Protein AF-A0A836LE01-F1 (afdb_monomer_lite)

Radius of gyration: 30.13 Å; chains: 1; bounding box: 100×54×105 Å

Foldseek 3Di:
DDDDDDDDDDDDDDDDDDPPDDDPVVVVVVVVVVVVVVVVVVVVVVVVVPPPPPPPPPPDDPLAQKDFCVRDVVVLCVVCVVPAALAWDQDPVPQWIWFHHNVRGMIGTAHLDAPAQDPVPPPDLPPQPQDFFPDALQDADDDDPPQDPRSVNCLRHFAEEEAEEEQLDLLLLVVLQQCQVQASFLLRAAYEYEYAHDPPRDDSVNNLCQVCVLVCSVVCRNGNVPRDNRWDKDKDKDAPCQLFPPFDEDAPVVLQVDQQDPDLEDSGDYDHPCSVVKIKMFTFTSRQLNVLVVQVVVQVVCCVPPVDGSADAASDYQLGDGGNVLRRGRYMYIYDHLLPAQDDLLSSLVRSSSDSRGFKYKYAYSFKHFGHNRSSLLSVQQSQDSFAAKAAFQAAADDVPGVVVQSRAQKGWAFQKWFQDPLRFTDTDTDIDGAFSHWFFHLWHDNRIIMGGCNLCNNAPRDNLQGPADRLPGVQSSQQSVLSGHTYTHSRGHRMYGHPDPPPRDDSVVSDDPVSVVSNVLSVLLSLVLLQRFDAQLVVCCVVVQAPLFSPGGPHPDDPDDDRLVGRSRHPVNCSVRVSSSRSCSHNGHHNNDDSVVSCVVSQVHNVAQRGADPVRTTMGRVVSVVVRNVVRD

Secondary structure (DSSP, 8-state):
-----------------------HHHHHHHHHHHHHHHHHHHHHHHHHHTS--------S--SSSEEETTT-HHHHHHHHTTPPSSEEEEETTTTEEEEE-TTSSEEEEEES--------SSSS------------TTSPP---TT--HHHHHHHHH--EEEEEEEES-TTHHHHHHHHHHT-S-GGGEEEEEEEE--TTSPPTTGGGTGGGGGGSHHHHHHH-TT--TT--EEEEEE-HHHHHTTSPEEETTTGGGS-----SS-SSEEE-GGGGG-EEEEEEEHHHHHHHHHHHHHHHHHHHHHS--SSPPSS-SGGGS--GGGTTEEEEEEEE-GGG---HHHHHHHHHTT--S-SEEEEEESSEEE-TTHHHHHHHHHHT-SSSEEEE--PEE--TT-GGGGTT-SEEEEEEEEEE-TTSPEEEEEEEEE--SS-EEES--BTTEEEEETHHHHHS---TT-TT--TTHHHHHHHHHHHTT-EEEE-SS--EEE----TTS--GGGG--HHHHHHHHHHHHHHHHHTT-B--HHHHHHHTTSB-TTS-SB-SPPPPPPPGGGGBSS-HHHHHHSHHHHTTHHHHS--SSS-HHHHHHHTT-STTT--EE-TTS-EEE-HHHHHHHHHTT-

pLDDT: mean 85.3, std 16.39, range [30.44, 98.81]

Sequence (634 aa):
MRDHGQIPSLLKRPLRMPRRRLSARRRQAILAAMAIVSLTVLSFTYLLALSPNASVALGDPPATPWITADGNMTRFSGVIQGRTPGSAWRDASSSMIVSLSKAGDVVYMTPTKYIRHQRATDGGPGTFRKWESIYQPEDRYRIPGWATPSDRDTLQHASIFTSIAAYRDHECALTVRNLFDMAVAPHRLYVGVSEERSASDASCLSSIGIDNLASGETRRVLYGAGAPAALAVEVRTLTWDAVLSPRPLLDVDAATNMSAESAAEPGGVFLHPAHASERLFCVAGEVETLRDTLLLAEDDMKRTSSGGSVFRRGRGGAQHQPSRALAGCRVTTRVTEPLLARGPTFGRYITSLFFFNQDYFMVVDSHTRLSLDWDAKLITRVFQLPTRGVLSNYPNGYREGHEREEFGKVDFMLMCTAQVLSNGMPKLGARWMPFTRHPVLQGFAAAGFMFGDAQFMLDTPLDPFLPYLFDGEEALYSARMWTAGWDLYGPGQADVFHHYGRLNTPKFFAILTEQKSARRVLSERRALYLMRRAQPWIEELVRRGYVSAEGQSTLRPLPPIEAPETRLIVTDEVAAATPEIGMWAKYYGMGAERSVSAYWQHTELADEFVKEQDKEHRWAGGDGLCKRAAIATE

Structure (mmCIF, N/CA/C/O backbone):
data_AF-A0A836LE01-F1
#
_entry.id   AF-A0A836LE01-F1
#
loop_
_atom_site.group_PDB
_atom_site.id
_atom_site.type_symbol
_atom_site.label_atom_id
_atom_site.label_alt_id
_atom_site.label_comp_id
_atom_site.label_asym_id
_atom_site.label_entity_id
_atom_site.label_seq_id
_atom_site.pdbx_PDB_ins_code
_atom_site.Cartn_x
_atom_site.Cartn_y
_atom_site.Cartn_z
_atom_site.occupancy
_atom_site.B_iso_or_equiv
_atom_site.auth_seq_id
_atom_site.auth_comp_id
_atom_site.auth_asym_id
_atom_site.auth_atom_id
_atom_site.pdbx_PDB_model_num
ATOM 1 N N . MET A 1 1 ? -70.266 -21.475 2.834 1.00 32.94 1 MET A N 1
ATOM 2 C CA . MET A 1 1 ? -71.549 -22.018 2.334 1.00 32.94 1 MET A CA 1
ATOM 3 C C . MET A 1 1 ? -72.047 -21.110 1.222 1.00 32.94 1 MET A C 1
ATOM 5 O O . MET A 1 1 ? -72.215 -19.935 1.510 1.00 32.94 1 MET A O 1
ATOM 9 N N . ARG A 1 2 ? -72.301 -21.694 0.035 1.00 34.94 2 ARG A N 1
ATOM 10 C CA . ARG A 1 2 ? -72.937 -21.130 -1.182 1.00 34.94 2 ARG A CA 1
ATOM 11 C C . ARG A 1 2 ? -72.161 -20.024 -1.930 1.00 34.94 2 ARG A C 1
ATOM 13 O O . ARG A 1 2 ? -71.667 -19.110 -1.296 1.00 34.94 2 ARG A O 1
ATOM 20 N N . ASP A 1 3 ? -72.086 -19.977 -3.257 1.00 35.53 3 ASP A N 1
ATOM 21 C CA . ASP A 1 3 ? -72.246 -20.979 -4.317 1.00 35.53 3 ASP A CA 1
ATOM 22 C C . ASP A 1 3 ? -71.744 -20.382 -5.659 1.00 35.53 3 ASP A C 1
ATOM 24 O O . ASP A 1 3 ? -71.671 -19.164 -5.796 1.00 35.53 3 ASP A O 1
ATOM 28 N N . HIS A 1 4 ? -71.414 -21.274 -6.597 1.00 36.53 4 HIS A N 1
ATOM 29 C CA . HIS A 1 4 ? -71.116 -21.203 -8.048 1.00 36.53 4 HIS A CA 1
ATOM 30 C C . HIS A 1 4 ? -71.270 -19.896 -8.869 1.00 36.53 4 HIS A C 1
ATOM 32 O O . HIS A 1 4 ? -72.271 -19.198 -8.788 1.00 36.53 4 HIS A O 1
ATOM 38 N N . GLY A 1 5 ? -70.321 -19.585 -9.770 1.00 33.97 5 GLY A N 1
ATOM 39 C CA . GLY A 1 5 ? -70.371 -19.911 -11.222 1.00 33.97 5 GLY A CA 1
ATOM 40 C C . GLY A 1 5 ? -70.239 -18.597 -12.033 1.00 33.97 5 GLY A C 1
ATOM 41 O O . GLY A 1 5 ? -70.554 -17.551 -11.493 1.00 33.97 5 GLY A O 1
ATOM 42 N N . GLN A 1 6 ? -69.760 -18.461 -13.273 1.00 36.59 6 GLN A N 1
ATOM 43 C CA . GLN A 1 6 ? -69.550 -19.337 -14.421 1.00 36.59 6 GLN A CA 1
ATOM 44 C C . GLN A 1 6 ? -68.550 -18.670 -15.394 1.00 36.59 6 GLN A C 1
ATOM 46 O O . GLN A 1 6 ? -68.478 -17.448 -15.506 1.00 36.59 6 GLN A O 1
ATOM 51 N N . ILE A 1 7 ? -67.852 -19.501 -16.167 1.00 41.38 7 ILE A N 1
ATOM 52 C CA . ILE A 1 7 ? -67.194 -19.157 -17.436 1.00 41.38 7 ILE A CA 1
ATOM 53 C C . ILE A 1 7 ? -68.259 -19.103 -18.546 1.00 41.38 7 ILE A C 1
ATOM 55 O O . ILE A 1 7 ? -69.109 -19.995 -18.577 1.00 41.38 7 ILE A O 1
ATOM 59 N N . PRO A 1 8 ? -68.149 -18.200 -19.539 1.00 41.38 8 PRO A N 1
ATOM 60 C CA . PRO A 1 8 ? -68.700 -18.458 -20.865 1.00 41.38 8 PRO A CA 1
ATOM 61 C C . PRO A 1 8 ? -67.594 -18.709 -21.896 1.00 41.38 8 PRO A C 1
ATOM 63 O O . PRO A 1 8 ? -66.782 -17.843 -22.218 1.00 41.38 8 PRO A O 1
ATOM 66 N N . SER A 1 9 ? -67.622 -19.911 -22.467 1.00 41.41 9 SER A N 1
ATOM 67 C CA . SER A 1 9 ? -66.979 -20.251 -23.730 1.00 41.41 9 SER A CA 1
ATOM 68 C C . SER A 1 9 ? -67.769 -19.655 -24.900 1.00 41.41 9 SER A C 1
ATOM 70 O O . SER A 1 9 ? -68.956 -19.951 -25.039 1.00 41.41 9 SER A O 1
ATOM 72 N N . LEU A 1 10 ? -67.111 -18.928 -25.806 1.00 37.53 10 LEU A N 1
ATOM 73 C CA . LEU A 1 10 ? -67.614 -18.724 -27.166 1.00 37.53 10 LEU A CA 1
ATOM 74 C C . LEU A 1 10 ? -66.622 -19.300 -28.178 1.00 37.53 10 LEU A C 1
ATOM 76 O O . LEU A 1 10 ? -65.523 -18.803 -28.408 1.00 37.53 10 LEU A O 1
ATOM 80 N N . LEU A 1 11 ? -67.063 -20.417 -28.743 1.00 38.06 11 LEU A N 1
ATOM 81 C CA . LEU A 1 11 ? -66.461 -21.195 -29.809 1.00 38.06 11 LEU A CA 1
ATOM 82 C C . LEU A 1 11 ? -66.633 -20.521 -31.184 1.00 38.06 11 LEU A C 1
ATOM 84 O O . LEU A 1 11 ? -67.698 -20.011 -31.512 1.00 38.06 11 LEU A O 1
ATOM 88 N N . LYS A 1 12 ? -65.613 -20.732 -32.028 1.00 36.62 12 LYS A N 1
ATOM 89 C CA . LYS A 1 12 ? -65.689 -21.050 -33.471 1.00 36.62 12 LYS A CA 1
ATOM 90 C C . LYS A 1 12 ? -66.211 -19.976 -34.446 1.00 36.62 12 LYS A C 1
ATOM 92 O O . LYS A 1 12 ? -67.390 -19.931 -34.781 1.00 36.62 12 LYS A O 1
ATOM 97 N N . ARG A 1 13 ? -65.264 -19.334 -35.145 1.00 34.06 13 ARG A N 1
ATOM 98 C CA . ARG A 1 13 ? -65.332 -19.132 -36.609 1.00 34.06 13 ARG A CA 1
ATOM 99 C C . ARG A 1 13 ? -63.952 -19.378 -37.244 1.00 34.06 13 ARG A C 1
ATOM 101 O O . ARG A 1 13 ? -62.971 -18.835 -36.745 1.00 34.06 13 ARG A O 1
ATOM 108 N N . PRO A 1 14 ? -63.838 -20.164 -38.331 1.00 40.00 14 PRO A N 1
ATOM 109 C CA . PRO A 1 14 ? -62.579 -20.326 -39.049 1.00 40.00 14 PRO A CA 1
ATOM 110 C C . PRO A 1 14 ? -62.335 -19.115 -39.963 1.00 40.00 14 PRO A C 1
ATOM 112 O O . PRO A 1 14 ? -63.139 -18.820 -40.849 1.00 40.00 14 PRO A O 1
ATOM 115 N N . LEU A 1 15 ? -61.210 -18.423 -39.778 1.00 38.25 15 LEU A N 1
ATOM 116 C CA . LEU A 1 15 ? -60.738 -17.395 -40.709 1.00 38.25 15 LEU A CA 1
ATOM 117 C C . LEU A 1 15 ? -60.205 -18.070 -41.983 1.00 38.25 15 LEU A C 1
ATOM 119 O O . LEU A 1 15 ? -59.088 -18.582 -42.022 1.00 38.25 15 LEU A O 1
ATOM 123 N N . ARG A 1 16 ? -61.007 -18.060 -43.055 1.00 44.22 16 ARG A N 1
ATOM 124 C CA . ARG A 1 16 ? -60.519 -18.290 -44.423 1.00 44.22 16 ARG A CA 1
ATOM 125 C C . ARG A 1 16 ? -59.664 -17.091 -44.847 1.00 44.22 16 ARG A C 1
ATOM 127 O O . ARG A 1 16 ? -60.196 -16.071 -45.269 1.00 44.22 16 ARG A O 1
ATOM 134 N N . MET A 1 17 ? -58.343 -17.228 -44.768 1.00 41.56 17 MET A N 1
ATOM 135 C CA . MET A 1 17 ? -57.396 -16.324 -45.433 1.00 41.56 17 MET A CA 1
ATOM 136 C C . MET A 1 17 ? -57.193 -16.762 -46.897 1.00 41.56 17 MET A C 1
ATOM 138 O O . MET A 1 17 ? -56.986 -17.952 -47.158 1.00 41.56 17 MET A O 1
ATOM 142 N N . PRO A 1 18 ? -57.225 -15.844 -47.879 1.00 40.62 18 PRO A N 1
ATOM 143 C CA . PRO A 1 18 ? -57.056 -16.195 -49.281 1.00 40.62 18 PRO A CA 1
ATOM 144 C C . PRO A 1 18 ? -55.581 -16.497 -49.582 1.00 40.62 18 PRO A C 1
ATOM 146 O O . PRO A 1 18 ? -54.713 -15.631 -49.474 1.00 40.62 18 PRO A O 1
ATOM 149 N N . ARG A 1 19 ? -55.280 -17.722 -50.033 1.00 44.94 19 ARG A N 1
ATOM 150 C CA . ARG A 1 19 ? -53.984 -18.048 -50.650 1.00 44.94 19 ARG A CA 1
ATOM 151 C C . ARG A 1 19 ? -53.853 -17.283 -51.971 1.00 44.94 19 ARG A C 1
ATOM 153 O O . ARG A 1 19 ? -54.258 -17.780 -53.021 1.00 44.94 19 ARG A O 1
ATOM 160 N N . ARG A 1 20 ? -53.252 -16.089 -51.951 1.00 53.81 20 ARG A N 1
ATOM 161 C CA . ARG A 1 20 ? -52.769 -15.437 -53.178 1.00 53.81 20 ARG A CA 1
ATOM 162 C C . ARG A 1 20 ? -51.616 -16.271 -53.743 1.00 53.81 20 ARG A C 1
ATOM 164 O O . ARG A 1 20 ? -50.495 -16.225 -53.242 1.00 53.81 20 ARG A O 1
ATOM 171 N N . ARG A 1 21 ? -51.893 -17.061 -54.785 1.00 55.53 21 ARG A N 1
ATOM 172 C CA . ARG A 1 21 ? -50.851 -17.716 -55.586 1.00 55.53 21 ARG A CA 1
ATOM 173 C C . ARG A 1 21 ? -50.014 -16.623 -56.259 1.00 55.53 21 ARG A C 1
ATOM 175 O O . ARG A 1 21 ? -50.511 -15.905 -57.119 1.00 55.53 21 ARG A O 1
ATOM 182 N N . LEU A 1 22 ? -48.750 -16.490 -55.852 1.00 56.81 22 LEU A N 1
ATOM 183 C CA . LEU A 1 22 ? -47.755 -15.690 -56.573 1.00 56.81 22 LEU A CA 1
ATOM 184 C C . LEU A 1 22 ? -47.681 -16.180 -58.026 1.00 56.81 22 LEU A C 1
ATOM 186 O O . LEU A 1 22 ? -47.502 -17.379 -58.253 1.00 56.81 22 LEU A O 1
ATOM 190 N N . SER A 1 23 ? -47.832 -15.269 -58.990 1.00 70.12 23 SER A N 1
ATOM 191 C CA . SER A 1 23 ? -47.733 -15.593 -60.415 1.00 70.12 23 SER A CA 1
ATOM 192 C C . SER A 1 23 ? -46.343 -16.148 -60.751 1.00 70.12 23 SER A C 1
ATOM 194 O O . SER A 1 23 ? -45.349 -15.784 -60.117 1.00 70.12 23 SER A O 1
ATOM 196 N N . ALA A 1 24 ? -46.263 -17.024 -61.757 1.00 65.25 24 ALA A N 1
ATOM 197 C CA . ALA A 1 24 ? -45.013 -17.676 -62.165 1.00 65.25 24 ALA A CA 1
ATOM 198 C C . ALA A 1 24 ? -43.876 -16.668 -62.435 1.00 65.25 24 ALA A C 1
ATOM 200 O O . ALA A 1 24 ? -42.743 -16.897 -62.019 1.00 65.25 24 ALA A O 1
ATOM 201 N N . ARG A 1 25 ? -44.203 -15.494 -63.001 1.00 66.44 25 ARG A N 1
ATOM 202 C CA . ARG A 1 25 ? -43.245 -14.397 -63.226 1.00 66.44 25 ARG A CA 1
ATOM 203 C C . ARG A 1 25 ? -42.655 -13.824 -61.931 1.00 66.44 25 ARG A C 1
ATOM 205 O O . ARG A 1 25 ? -41.465 -13.543 -61.888 1.00 66.44 25 ARG A O 1
ATOM 212 N N . ARG A 1 26 ? -43.442 -13.695 -60.852 1.00 63.81 26 ARG A N 1
ATOM 213 C CA . ARG A 1 26 ? -42.920 -13.231 -59.549 1.00 63.81 26 ARG A CA 1
ATOM 214 C C . ARG A 1 26 ? -42.042 -14.281 -58.870 1.00 63.81 26 ARG A C 1
ATOM 216 O O . ARG A 1 26 ? -41.077 -13.911 -58.218 1.00 63.81 26 ARG A O 1
ATOM 223 N N . ARG A 1 27 ? -42.328 -15.576 -59.052 1.00 68.12 27 ARG A N 1
ATOM 224 C CA . ARG A 1 27 ? -41.447 -16.651 -58.556 1.00 68.12 27 ARG A CA 1
ATOM 225 C C . ARG A 1 27 ? -40.111 -16.674 -59.294 1.00 68.12 27 ARG A C 1
ATOM 227 O O . ARG A 1 27 ? -39.084 -16.795 -58.643 1.00 68.12 27 ARG A O 1
ATOM 234 N N . GLN A 1 28 ? -40.117 -16.491 -60.615 1.00 72.94 28 GLN A N 1
ATOM 235 C CA . GLN A 1 28 ? -38.883 -16.381 -61.398 1.00 72.94 28 GLN A CA 1
ATOM 236 C C . GLN A 1 28 ? -38.070 -15.135 -61.030 1.00 72.94 28 GLN A C 1
ATOM 238 O O . GLN A 1 28 ? -36.859 -15.241 -60.893 1.00 72.94 28 GLN A O 1
ATOM 243 N N . ALA A 1 29 ? -38.716 -13.991 -60.781 1.00 72.81 29 ALA A N 1
ATOM 244 C CA . ALA A 1 29 ? -38.022 -12.786 -60.322 1.00 72.81 29 ALA A CA 1
ATOM 245 C C . ALA A 1 29 ? -37.378 -12.967 -58.934 1.00 72.81 29 ALA A C 1
ATOM 247 O O . ALA A 1 29 ? -36.246 -12.544 -58.726 1.00 72.81 29 ALA A O 1
ATOM 248 N N . ILE A 1 30 ? -38.062 -13.641 -58.001 1.00 73.06 30 ILE A N 1
ATOM 249 C CA . ILE A 1 30 ? -37.509 -13.946 -56.670 1.00 73.06 30 ILE A CA 1
ATOM 250 C C . ILE A 1 30 ? -36.349 -14.945 -56.775 1.00 73.06 30 ILE A C 1
ATOM 252 O O . ILE A 1 30 ? -35.332 -14.757 -56.119 1.00 73.06 30 ILE A O 1
ATOM 256 N N . LEU A 1 31 ? -36.464 -15.974 -57.621 1.00 75.31 31 LEU A N 1
ATOM 257 C CA . LEU A 1 31 ? -35.381 -16.937 -57.844 1.00 75.31 31 LEU A CA 1
ATOM 258 C C . LEU A 1 31 ? -34.169 -16.295 -58.531 1.00 75.31 31 LEU A C 1
ATOM 260 O O . LEU A 1 31 ? -33.043 -16.581 -58.143 1.00 75.31 31 LEU A O 1
ATOM 264 N N . ALA A 1 32 ? -34.385 -15.389 -59.488 1.00 75.69 32 ALA A N 1
ATOM 265 C CA . ALA A 1 32 ? -33.313 -14.623 -60.118 1.00 75.69 32 ALA A CA 1
ATOM 266 C C . ALA A 1 32 ? -32.633 -13.674 -59.119 1.00 75.69 32 ALA A C 1
ATOM 268 O O . ALA A 1 32 ? -31.410 -13.614 -59.075 1.00 75.69 32 ALA A O 1
ATOM 269 N N . ALA A 1 33 ? -33.403 -12.993 -58.264 1.00 73.19 33 ALA A N 1
ATOM 270 C CA . ALA A 1 33 ? -32.852 -12.153 -57.203 1.00 73.19 33 ALA A CA 1
ATOM 271 C C . ALA A 1 33 ? -32.043 -12.975 -56.186 1.00 73.19 33 ALA A C 1
ATOM 273 O O . ALA A 1 33 ? -30.945 -12.573 -55.816 1.00 73.19 33 ALA A O 1
ATOM 274 N N . MET A 1 34 ? -32.534 -14.154 -55.788 1.00 75.94 34 MET A N 1
ATOM 275 C CA . MET A 1 34 ? -31.792 -15.066 -54.911 1.00 75.94 34 MET A CA 1
ATOM 276 C C . MET A 1 34 ? -30.510 -15.573 -55.576 1.00 75.94 34 MET A C 1
ATOM 278 O O . MET A 1 34 ? -29.474 -15.592 -54.927 1.00 75.94 34 MET A O 1
ATOM 282 N N . ALA A 1 35 ? -30.544 -15.911 -56.868 1.00 77.94 35 ALA A N 1
ATOM 283 C CA . ALA A 1 35 ? -29.358 -16.338 -57.606 1.00 77.94 35 ALA A CA 1
ATOM 284 C C . ALA A 1 35 ? -28.312 -15.218 -57.724 1.00 77.94 35 ALA A C 1
ATOM 286 O O . ALA A 1 35 ? -27.128 -15.482 -57.545 1.00 77.94 35 ALA A O 1
ATOM 287 N N . ILE A 1 36 ? -28.738 -13.971 -57.957 1.00 79.38 36 ILE A N 1
ATOM 288 C CA . ILE A 1 36 ? -27.845 -12.803 -57.992 1.00 79.38 36 ILE A CA 1
ATOM 289 C C . ILE A 1 36 ? -27.226 -12.560 -56.613 1.00 79.38 36 ILE A C 1
ATOM 291 O O . ILE A 1 36 ? -26.025 -12.334 -56.535 1.00 79.38 36 ILE A O 1
ATOM 295 N N . VAL A 1 37 ? -28.008 -12.663 -55.533 1.00 77.50 37 VAL A N 1
ATOM 296 C CA . VAL A 1 37 ? -27.500 -12.540 -54.155 1.00 77.50 37 VAL A CA 1
ATOM 297 C C . VAL A 1 37 ? -26.533 -13.677 -53.815 1.00 77.50 37 VAL A C 1
ATOM 299 O O . VAL A 1 37 ? -25.491 -13.444 -53.212 1.00 77.50 37 VAL A O 1
ATOM 302 N N . SER A 1 38 ? -26.822 -14.910 -54.231 1.00 74.69 38 SER A N 1
ATOM 303 C CA . SER A 1 38 ? -25.903 -16.033 -54.037 1.00 74.69 38 SER A CA 1
ATOM 304 C C . SER A 1 38 ? -24.612 -15.853 -54.833 1.00 74.69 38 SER A C 1
ATOM 306 O O . SER A 1 38 ? -23.543 -16.114 -54.294 1.00 74.69 38 SER A O 1
ATOM 308 N N . LEU A 1 39 ? -24.686 -15.359 -56.072 1.00 75.75 39 LEU A N 1
ATOM 309 C CA . LEU A 1 39 ? -23.518 -15.060 -56.902 1.00 75.75 39 LEU A CA 1
ATOM 310 C C . LEU A 1 39 ? -22.688 -13.907 -56.335 1.00 75.75 39 LEU A C 1
ATOM 312 O O . LEU A 1 39 ? -21.470 -14.022 -56.314 1.00 75.75 39 LEU A O 1
ATOM 316 N N . THR A 1 40 ? -23.299 -12.842 -55.809 1.00 73.56 40 THR A N 1
ATOM 317 C CA . THR A 1 40 ? -22.546 -11.757 -55.160 1.00 73.56 40 THR A CA 1
ATOM 318 C C . THR A 1 40 ? -21.911 -12.203 -53.849 1.00 73.56 40 THR A C 1
ATOM 320 O O . THR A 1 40 ? -20.773 -11.828 -53.591 1.00 73.56 40 THR A O 1
ATOM 323 N N . VAL A 1 41 ? -22.569 -13.056 -53.057 1.00 73.44 41 VAL A N 1
ATOM 324 C CA . VAL A 1 41 ? -21.969 -13.662 -51.853 1.00 73.44 41 VAL A CA 1
ATOM 325 C C . VAL A 1 41 ? -20.820 -14.608 -52.221 1.00 73.44 41 VAL A C 1
ATOM 327 O O . VAL A 1 41 ? -19.773 -14.573 -51.576 1.00 73.44 41 VAL A O 1
ATOM 330 N N . LEU A 1 42 ? -20.957 -15.407 -53.284 1.00 72.62 42 LEU A N 1
ATOM 331 C CA . LEU A 1 42 ? -19.880 -16.261 -53.800 1.00 72.62 42 LEU A CA 1
ATOM 332 C C . LEU A 1 42 ? -18.710 -15.442 -54.359 1.00 72.62 42 LEU A C 1
ATOM 334 O O . LEU A 1 42 ? -17.560 -15.750 -54.072 1.00 72.62 42 LEU A O 1
ATOM 338 N N . SER A 1 43 ? -18.973 -14.356 -55.086 1.00 62.16 43 SER A N 1
ATOM 339 C CA . SER A 1 43 ? -17.924 -13.448 -55.559 1.00 62.16 43 SER A CA 1
ATOM 340 C C . SER A 1 43 ? -17.249 -12.696 -54.410 1.00 62.16 43 SER A C 1
ATOM 342 O O . SER A 1 43 ? -16.037 -12.523 -54.444 1.00 62.16 43 SER A O 1
ATOM 344 N N . PHE A 1 44 ? -17.989 -12.296 -53.370 1.00 61.84 44 PHE A N 1
ATOM 345 C CA . PHE A 1 44 ? -17.433 -11.624 -52.190 1.00 61.84 44 PHE A CA 1
ATOM 346 C C . PHE A 1 44 ? -16.594 -12.578 -51.328 1.00 61.84 44 PHE A C 1
ATOM 348 O O . PHE A 1 44 ? -15.523 -12.205 -50.861 1.00 61.84 44 PHE A O 1
ATOM 355 N N . THR A 1 45 ? -17.027 -13.832 -51.171 1.00 61.41 45 THR A N 1
ATOM 356 C CA . THR A 1 45 ? -16.243 -14.877 -50.486 1.00 61.41 45 THR A CA 1
ATOM 357 C C . THR A 1 45 ? -15.015 -15.299 -51.292 1.00 61.41 45 THR A C 1
ATOM 359 O O . THR A 1 45 ? -13.957 -15.507 -50.705 1.00 61.41 45 THR A O 1
ATOM 362 N N . TYR A 1 46 ? -15.101 -15.336 -52.625 1.00 61.09 46 TYR A N 1
ATOM 363 C CA . TYR A 1 46 ? -13.952 -15.595 -53.497 1.00 61.09 46 TYR A CA 1
ATOM 364 C C . TYR A 1 46 ? -12.945 -14.428 -53.509 1.00 61.09 46 TYR A C 1
ATOM 366 O O . TYR A 1 46 ? -11.741 -14.659 -53.466 1.00 61.09 46 TYR A O 1
ATOM 374 N N . LEU A 1 47 ? -13.416 -13.174 -53.471 1.00 49.94 47 LEU A N 1
ATOM 375 C CA . LEU A 1 47 ? -12.567 -11.981 -53.312 1.00 49.94 47 LEU A CA 1
ATOM 376 C C . LEU A 1 47 ? -11.913 -11.902 -51.921 1.00 49.94 47 LEU A C 1
ATOM 378 O O . LEU A 1 47 ? -10.762 -11.486 -51.820 1.00 49.94 47 LEU A O 1
ATOM 382 N N . LEU A 1 48 ? -12.597 -12.351 -50.861 1.00 48.62 48 LEU A N 1
ATOM 383 C CA . LEU A 1 48 ? -12.003 -12.522 -49.528 1.00 48.62 48 LEU A CA 1
ATOM 384 C C . LEU A 1 48 ? -10.955 -13.648 -49.500 1.00 48.62 48 LEU A C 1
ATOM 386 O O . LEU A 1 48 ? -9.950 -13.511 -48.810 1.00 48.62 48 LEU A O 1
ATOM 390 N N . ALA A 1 49 ? -11.156 -14.724 -50.268 1.00 45.09 49 ALA A N 1
ATOM 391 C CA . ALA A 1 49 ? -10.217 -15.845 -50.367 1.00 45.09 49 ALA A CA 1
ATOM 392 C C . ALA A 1 49 ? -8.973 -15.543 -51.229 1.00 45.09 49 ALA A C 1
ATOM 394 O O . ALA A 1 49 ? -7.953 -16.208 -51.071 1.00 45.09 49 ALA A O 1
ATOM 395 N N . LEU A 1 50 ? -9.042 -14.546 -52.121 1.00 41.97 50 LEU A N 1
ATOM 396 C CA . LEU A 1 50 ? -7.927 -14.086 -52.966 1.00 41.97 50 LEU A CA 1
ATOM 397 C C . LEU A 1 50 ? -7.194 -12.849 -52.414 1.00 41.97 50 LEU A C 1
ATOM 399 O O . LEU A 1 50 ? -6.263 -12.352 -53.047 1.00 41.97 50 LEU A O 1
ATOM 403 N N . SER A 1 51 ? -7.579 -12.358 -51.234 1.00 36.09 51 SER A N 1
ATOM 404 C CA . SER A 1 51 ? -6.804 -11.352 -50.508 1.00 36.09 51 SER A CA 1
ATOM 405 C C . SER A 1 51 ? -5.525 -11.994 -49.956 1.00 36.09 51 SER A C 1
ATOM 407 O O . SER A 1 51 ? -5.624 -12.936 -49.167 1.00 36.09 51 SER A O 1
ATOM 409 N N . PRO A 1 52 ? -4.318 -11.488 -50.271 1.00 34.91 52 PRO A N 1
ATOM 410 C CA . PRO A 1 52 ? -3.088 -11.915 -49.619 1.00 34.91 52 PRO A CA 1
ATOM 411 C C . PRO A 1 52 ? -2.973 -11.272 -48.227 1.00 34.91 52 PRO A C 1
ATOM 413 O O . PRO A 1 52 ? -1.913 -10.805 -47.836 1.00 34.91 52 PRO A O 1
ATOM 416 N N . ASN A 1 53 ? -4.060 -11.246 -47.457 1.00 33.66 53 ASN A N 1
ATOM 417 C CA . ASN A 1 53 ? -3.993 -11.077 -46.017 1.00 33.66 53 ASN A CA 1
ATOM 418 C C . ASN A 1 53 ? -4.105 -12.468 -45.418 1.00 33.66 53 ASN A C 1
ATOM 420 O O . ASN A 1 53 ? -5.153 -12.877 -44.920 1.00 33.66 53 ASN A O 1
ATOM 424 N N . ALA A 1 54 ? -2.990 -13.198 -45.475 1.00 31.64 54 ALA A N 1
ATOM 425 C CA . ALA A 1 54 ? -2.747 -14.244 -44.506 1.00 31.64 54 ALA A CA 1
ATOM 426 C C . ALA A 1 54 ? -2.845 -13.580 -43.128 1.00 31.64 54 ALA A C 1
ATOM 428 O O . ALA A 1 54 ? -1.909 -12.928 -42.666 1.00 31.64 54 ALA A O 1
ATOM 429 N N . SER A 1 55 ? -4.004 -13.703 -42.482 1.00 32.06 55 SER A N 1
ATOM 430 C CA . SER A 1 55 ? -4.089 -13.595 -41.039 1.00 32.06 55 SER A CA 1
ATOM 431 C C . SER A 1 55 ? -3.181 -14.697 -40.515 1.00 32.06 55 SER A C 1
ATOM 433 O O . SER A 1 55 ? -3.581 -15.860 -40.441 1.00 32.06 55 SER A O 1
ATOM 435 N N . VAL A 1 56 ? -1.920 -14.352 -40.255 1.00 32.50 56 VAL A N 1
ATOM 436 C CA . VAL A 1 56 ? -1.022 -15.190 -39.476 1.00 32.50 56 VAL A CA 1
ATOM 437 C C . VAL A 1 56 ? -1.782 -15.441 -38.188 1.00 32.50 56 VAL A C 1
ATOM 439 O O . VAL A 1 56 ? -2.006 -14.512 -37.413 1.00 32.50 56 VAL A O 1
ATOM 442 N N . ALA A 1 57 ? -2.268 -16.668 -38.012 1.00 30.44 57 ALA A N 1
ATOM 443 C CA . ALA A 1 57 ? -2.767 -17.113 -36.731 1.00 30.44 57 ALA A CA 1
ATOM 444 C C . ALA A 1 57 ? -1.608 -16.895 -35.758 1.00 30.44 57 ALA A C 1
ATOM 446 O O . ALA A 1 57 ? -0.601 -17.603 -35.809 1.00 30.44 57 ALA A O 1
ATOM 447 N N . LEU A 1 58 ? -1.699 -15.831 -34.960 1.00 37.50 58 LEU A N 1
ATOM 448 C CA . LEU A 1 58 ? -0.833 -15.632 -33.816 1.00 37.50 58 LEU A CA 1
ATOM 449 C C . LEU A 1 58 ? -1.043 -16.885 -32.971 1.00 37.50 58 LEU A C 1
ATOM 451 O O . LEU A 1 58 ? -2.122 -17.078 -32.414 1.00 37.50 58 LEU A O 1
ATOM 455 N N . GLY A 1 59 ? -0.049 -17.777 -32.973 1.00 35.09 59 GLY A N 1
ATOM 456 C CA . GLY A 1 59 ? 0.012 -18.885 -32.026 1.00 35.09 59 GLY A CA 1
ATOM 457 C C . GLY A 1 59 ? -0.074 -18.361 -30.593 1.00 35.09 59 GLY A C 1
ATOM 458 O O . GLY A 1 59 ? -0.123 -17.145 -30.379 1.00 35.09 59 GLY A O 1
ATOM 459 N N . ASP A 1 60 ? -0.088 -19.278 -29.625 1.00 39.19 60 ASP A N 1
ATOM 460 C CA . ASP A 1 60 ? -0.134 -18.937 -28.201 1.00 39.19 60 ASP A CA 1
ATOM 461 C C . ASP A 1 60 ? 0.724 -17.694 -27.889 1.00 39.19 60 ASP A C 1
ATOM 463 O O . ASP A 1 60 ? 1.843 -17.571 -28.416 1.00 39.19 60 ASP A O 1
ATOM 467 N N . PRO A 1 61 ? 0.203 -16.731 -27.099 1.00 42.38 61 PRO A N 1
ATOM 468 C CA . PRO A 1 61 ? 0.939 -15.519 -26.779 1.00 42.38 61 PRO A CA 1
ATOM 469 C C . PRO A 1 61 ? 2.338 -15.895 -26.269 1.00 42.38 61 PRO A C 1
ATOM 471 O O . PRO A 1 61 ? 2.477 -16.873 -25.526 1.00 42.38 61 PRO A O 1
ATOM 474 N N . PRO A 1 62 ? 3.389 -15.185 -26.721 1.00 49.22 62 PRO A N 1
ATOM 475 C CA . PRO A 1 62 ? 4.758 -15.534 -26.379 1.00 49.22 62 PRO A CA 1
ATOM 476 C C . PRO A 1 62 ? 4.903 -15.569 -24.857 1.00 49.22 62 PRO A C 1
ATOM 478 O O . PRO A 1 62 ? 4.332 -14.741 -24.156 1.00 49.22 62 PRO A O 1
ATOM 481 N N . ALA A 1 63 ? 5.688 -16.520 -24.345 1.00 61.34 63 ALA A N 1
ATOM 482 C CA . ALA A 1 63 ? 5.943 -16.662 -22.907 1.00 61.34 63 ALA A CA 1
ATOM 483 C C . ALA A 1 63 ? 6.582 -15.406 -22.274 1.00 61.34 63 ALA A C 1
ATOM 485 O O . ALA A 1 63 ? 6.632 -15.279 -21.053 1.00 61.34 63 ALA A O 1
ATOM 486 N N . THR A 1 64 ? 7.076 -14.489 -23.106 1.00 72.62 64 THR A N 1
ATOM 487 C CA . THR A 1 64 ? 7.670 -13.207 -22.738 1.00 72.62 64 THR A CA 1
ATOM 488 C C . THR A 1 64 ? 6.929 -12.061 -23.430 1.00 72.62 64 THR A C 1
ATOM 490 O O . THR A 1 64 ? 6.533 -12.209 -24.587 1.00 72.62 64 THR A O 1
ATOM 493 N N . PRO A 1 65 ? 6.821 -10.880 -22.800 1.00 81.50 65 PRO A N 1
ATOM 494 C CA . PRO A 1 65 ? 6.094 -9.725 -23.344 1.00 81.50 65 PRO A CA 1
ATOM 495 C C . PRO A 1 65 ? 6.852 -9.010 -24.477 1.00 81.50 65 PRO A C 1
ATOM 497 O O . PRO A 1 65 ? 6.434 -7.946 -24.931 1.00 81.50 65 PRO A O 1
ATOM 500 N N . TRP A 1 66 ? 7.991 -9.551 -24.920 1.00 86.75 66 TRP A N 1
ATOM 501 C CA . TRP A 1 66 ? 8.820 -8.971 -25.968 1.00 86.75 66 TRP A CA 1
ATOM 502 C C . TRP A 1 66 ? 9.044 -9.911 -27.152 1.00 86.75 66 TRP A C 1
ATOM 504 O O . TRP A 1 66 ? 9.020 -11.137 -27.027 1.00 86.75 66 TRP A O 1
ATOM 514 N N . ILE A 1 67 ? 9.315 -9.301 -28.304 1.00 88.31 67 ILE A N 1
ATOM 515 C CA . ILE A 1 67 ? 9.718 -9.935 -29.558 1.00 88.31 67 ILE A CA 1
ATOM 516 C C . ILE A 1 67 ? 11.044 -9.299 -29.973 1.00 88.31 67 ILE A C 1
ATOM 518 O O . ILE A 1 67 ? 11.162 -8.075 -29.987 1.00 88.31 67 ILE A O 1
ATOM 522 N N . THR A 1 68 ? 12.031 -10.119 -30.324 1.00 88.94 68 THR A N 1
ATOM 523 C CA . THR A 1 68 ? 13.330 -9.653 -30.822 1.00 88.94 68 THR A CA 1
ATOM 524 C C . THR A 1 68 ? 13.467 -9.918 -32.317 1.00 88.94 68 THR A C 1
ATOM 526 O O . THR A 1 68 ? 12.886 -10.879 -32.840 1.00 88.94 68 THR A O 1
ATOM 529 N N . ALA A 1 69 ? 14.260 -9.086 -32.995 1.00 81.69 69 ALA A N 1
ATOM 530 C CA . ALA A 1 69 ? 14.593 -9.265 -34.409 1.00 81.69 69 ALA A CA 1
ATOM 531 C C . ALA A 1 69 ? 15.199 -10.657 -34.682 1.00 81.69 69 ALA A C 1
ATOM 533 O O . ALA A 1 69 ? 14.757 -11.361 -35.592 1.00 81.69 69 ALA A O 1
ATOM 534 N N . ASP A 1 70 ? 16.129 -11.087 -33.826 1.00 81.00 70 ASP A N 1
ATOM 535 C CA . ASP A 1 70 ? 16.846 -12.363 -33.956 1.00 81.00 70 ASP A CA 1
ATOM 536 C C . ASP A 1 70 ? 15.978 -13.594 -33.651 1.00 81.00 70 ASP A C 1
ATOM 538 O O . ASP A 1 70 ? 16.287 -14.700 -34.087 1.00 81.00 70 ASP A O 1
ATOM 542 N N . GLY A 1 71 ? 14.889 -13.425 -32.893 1.00 81.69 71 GLY A N 1
ATOM 543 C CA . GLY A 1 71 ? 14.022 -14.533 -32.490 1.00 81.69 71 GLY A CA 1
ATOM 544 C C . GLY A 1 71 ? 13.002 -14.920 -33.560 1.00 81.69 71 GLY A C 1
ATOM 545 O O . GLY A 1 71 ? 12.807 -16.099 -33.848 1.00 81.69 71 GLY A O 1
ATOM 546 N N . ASN A 1 72 ? 12.317 -13.933 -34.144 1.00 81.19 72 ASN A N 1
ATOM 547 C CA . ASN A 1 72 ? 11.321 -14.161 -35.193 1.00 81.19 72 ASN A CA 1
ATOM 548 C C . ASN A 1 72 ? 11.188 -12.923 -36.089 1.00 81.19 72 ASN A C 1
ATOM 550 O O . ASN A 1 72 ? 10.271 -12.116 -35.924 1.00 81.19 72 ASN A O 1
ATOM 554 N N . MET A 1 73 ? 12.100 -12.794 -37.055 1.00 84.62 73 MET A N 1
ATOM 555 C CA . MET A 1 73 ? 12.198 -11.632 -37.943 1.00 84.62 73 MET A CA 1
ATOM 556 C C . MET A 1 73 ? 10.895 -11.319 -38.694 1.00 84.62 73 MET A C 1
ATOM 558 O O . MET A 1 73 ? 10.532 -10.152 -38.842 1.00 84.62 73 MET A O 1
ATOM 562 N N . THR A 1 74 ? 10.159 -12.340 -39.146 1.00 85.56 74 THR A N 1
ATOM 563 C CA . THR A 1 74 ? 8.884 -12.152 -39.857 1.00 85.56 74 THR A CA 1
ATOM 564 C C . THR A 1 74 ? 7.830 -11.535 -38.945 1.00 85.56 74 THR A C 1
ATOM 566 O O . THR A 1 74 ? 7.197 -10.546 -39.315 1.00 85.56 74 THR A O 1
ATOM 569 N N . ARG A 1 75 ? 7.668 -12.075 -37.729 1.00 84.50 75 ARG A N 1
ATOM 570 C CA . ARG A 1 75 ? 6.741 -11.523 -36.734 1.00 84.50 75 ARG A CA 1
ATOM 571 C C . ARG A 1 75 ? 7.177 -10.126 -36.293 1.00 84.50 75 ARG A C 1
ATOM 573 O O . ARG A 1 75 ? 6.345 -9.232 -36.221 1.00 84.50 75 ARG A O 1
ATOM 580 N N . PHE A 1 76 ? 8.467 -9.936 -36.038 1.00 88.75 76 PHE A N 1
ATOM 581 C CA . PHE A 1 76 ? 9.051 -8.661 -35.631 1.00 88.75 76 PHE A CA 1
ATOM 582 C C . PHE A 1 76 ? 8.799 -7.558 -36.670 1.00 88.75 76 PHE A C 1
ATOM 584 O O . PHE A 1 76 ? 8.200 -6.530 -36.355 1.00 88.75 76 PHE A O 1
ATOM 591 N N . SER A 1 77 ? 9.147 -7.816 -37.933 1.00 86.81 77 SER A N 1
ATOM 592 C CA . SER A 1 77 ? 8.934 -6.879 -39.045 1.00 86.81 77 SER A CA 1
ATOM 593 C C . SER A 1 77 ? 7.449 -6.582 -39.269 1.00 86.81 77 SER A C 1
ATOM 595 O O . SER A 1 77 ? 7.075 -5.436 -39.521 1.00 86.81 77 SER A O 1
ATOM 597 N N . GLY A 1 78 ? 6.593 -7.602 -39.127 1.00 86.69 78 GLY A N 1
ATOM 598 C CA . GLY A 1 78 ? 5.142 -7.467 -39.249 1.00 86.69 78 GLY A CA 1
ATOM 599 C C . GLY A 1 78 ? 4.500 -6.607 -38.156 1.00 86.69 78 GLY A C 1
ATOM 600 O O . GLY A 1 78 ? 3.500 -5.946 -38.429 1.00 86.69 78 GLY A O 1
ATOM 601 N N . VAL A 1 79 ? 5.076 -6.583 -36.947 1.00 86.88 79 VAL A N 1
ATOM 602 C CA . VAL A 1 79 ? 4.606 -5.733 -35.839 1.00 86.88 79 VAL A CA 1
ATOM 603 C C . VAL A 1 79 ? 5.126 -4.300 -35.972 1.00 86.88 79 VAL A C 1
ATOM 605 O O . VAL A 1 79 ? 4.367 -3.361 -35.744 1.00 86.88 79 VAL A O 1
ATOM 608 N N . ILE A 1 80 ? 6.390 -4.106 -36.364 1.00 90.00 80 ILE A N 1
ATOM 609 C CA . ILE A 1 80 ? 6.987 -2.764 -36.465 1.00 90.00 80 ILE A CA 1
ATOM 610 C C . ILE A 1 80 ? 6.414 -1.966 -37.630 1.00 90.00 80 ILE A C 1
ATOM 612 O O . ILE A 1 80 ? 6.209 -0.769 -37.477 1.00 90.00 80 ILE A O 1
ATOM 616 N N . GLN A 1 81 ? 6.181 -2.581 -38.795 1.00 87.25 81 GLN A N 1
ATOM 617 C CA . GLN A 1 81 ? 5.608 -1.900 -39.972 1.00 87.25 81 GLN A CA 1
ATOM 618 C C . GLN A 1 81 ? 6.317 -0.575 -40.337 1.00 87.25 81 GLN A C 1
ATOM 620 O O . GLN A 1 81 ? 5.679 0.404 -40.718 1.00 87.25 81 GLN A O 1
ATOM 625 N N . GLY A 1 82 ? 7.646 -0.519 -40.181 1.00 85.75 82 GLY A N 1
ATOM 626 C CA . GLY A 1 82 ? 8.458 0.673 -40.464 1.00 85.75 82 GLY A CA 1
ATOM 627 C C . GLY A 1 82 ? 8.362 1.810 -39.435 1.00 85.75 82 GLY A C 1
ATOM 628 O O . GLY A 1 82 ? 8.774 2.929 -39.737 1.00 85.75 82 GLY A O 1
ATOM 629 N N . ARG A 1 83 ? 7.817 1.566 -38.235 1.00 92.31 83 ARG A N 1
ATOM 630 C CA . ARG A 1 83 ? 7.789 2.548 -37.137 1.00 92.31 83 ARG A CA 1
ATOM 631 C C . ARG A 1 83 ? 9.198 2.938 -36.686 1.00 92.31 83 ARG A C 1
ATOM 633 O O . ARG A 1 83 ? 10.121 2.128 -36.693 1.00 92.31 83 ARG A O 1
ATOM 640 N N . THR A 1 84 ? 9.337 4.187 -36.249 1.00 95.38 84 THR A N 1
ATOM 641 C CA . THR A 1 84 ? 10.606 4.749 -35.774 1.00 95.38 84 THR A CA 1
ATOM 642 C C . THR A 1 84 ? 11.036 4.102 -34.450 1.00 95.38 84 THR A C 1
ATOM 644 O O . THR A 1 84 ? 10.209 4.028 -33.534 1.00 95.38 84 THR A O 1
ATOM 647 N N . PRO A 1 85 ? 12.305 3.680 -34.301 1.00 95.81 85 PRO A N 1
ATOM 648 C CA . PRO A 1 85 ? 12.859 3.264 -33.013 1.00 95.81 85 PRO A CA 1
ATOM 649 C C . PRO A 1 85 ? 12.636 4.301 -31.906 1.00 95.81 85 PRO A C 1
ATOM 651 O O . PRO A 1 85 ? 12.642 5.505 -32.164 1.00 95.81 85 PRO A O 1
ATOM 654 N N . GLY A 1 86 ? 12.429 3.841 -30.670 1.00 95.44 86 GLY A N 1
ATOM 655 C CA . GLY A 1 86 ? 12.149 4.720 -29.532 1.00 95.44 86 GLY A CA 1
ATOM 656 C C . GLY A 1 86 ? 10.745 5.336 -29.550 1.00 95.44 86 GLY A C 1
ATOM 657 O O . GLY A 1 86 ? 10.564 6.460 -29.086 1.00 95.44 86 GLY A O 1
ATOM 658 N N . SER A 1 87 ? 9.751 4.634 -30.101 1.00 96.25 87 SER A N 1
ATOM 659 C CA . SER A 1 87 ? 8.353 5.085 -30.136 1.00 96.25 87 SER A CA 1
ATOM 660 C C . SER A 1 87 ? 7.393 4.040 -29.566 1.00 96.25 87 SER A C 1
ATOM 662 O O . SER A 1 87 ? 7.711 2.851 -29.515 1.00 96.25 87 SER A O 1
ATOM 664 N N . ALA A 1 88 ? 6.210 4.488 -29.135 1.00 96.88 88 ALA A N 1
ATOM 665 C CA . ALA A 1 88 ? 5.113 3.619 -28.724 1.00 96.88 88 ALA A CA 1
ATOM 666 C C . ALA A 1 88 ? 3.796 4.013 -29.404 1.00 96.88 88 ALA A C 1
ATOM 668 O O . ALA A 1 88 ? 3.558 5.189 -29.683 1.00 96.88 88 ALA A O 1
ATOM 669 N N . TRP A 1 89 ? 2.937 3.031 -29.674 1.00 94.94 89 TRP A N 1
ATOM 670 C CA . TRP A 1 89 ? 1.632 3.239 -30.307 1.00 94.94 89 TRP A CA 1
ATOM 671 C C . TRP A 1 89 ? 0.611 2.185 -29.872 1.00 94.94 89 TRP A C 1
ATOM 673 O O . TRP A 1 89 ? 0.964 1.104 -29.402 1.00 94.94 89 TRP A O 1
ATOM 683 N N . ARG A 1 90 ? -0.680 2.484 -30.060 1.00 92.38 90 ARG A N 1
ATOM 684 C CA . ARG A 1 90 ? -1.748 1.482 -29.959 1.00 92.38 90 ARG A CA 1
ATOM 685 C C . ARG A 1 90 ? -1.825 0.691 -31.256 1.00 92.38 90 ARG A C 1
ATOM 687 O O . ARG A 1 90 ? -2.043 1.274 -32.318 1.00 92.38 90 ARG A O 1
ATOM 694 N N . ASP A 1 91 ? -1.685 -0.624 -31.171 1.00 88.06 91 ASP A N 1
ATOM 695 C CA . ASP A 1 91 ? -1.955 -1.507 -32.296 1.00 88.06 91 ASP A CA 1
ATOM 696 C C . ASP A 1 91 ? -3.434 -1.911 -32.309 1.00 88.06 91 ASP A C 1
ATOM 698 O O . ASP A 1 91 ? -3.928 -2.617 -31.424 1.00 88.06 91 ASP A O 1
ATOM 702 N N . ALA A 1 92 ? -4.148 -1.449 -33.336 1.00 78.06 92 ALA A N 1
ATOM 703 C CA . ALA A 1 92 ? -5.573 -1.705 -33.503 1.00 78.06 92 ALA A CA 1
ATOM 704 C C . ALA A 1 92 ? -5.877 -3.185 -33.778 1.00 78.06 92 ALA A C 1
ATOM 706 O O . ALA A 1 92 ? -6.974 -3.642 -33.463 1.00 78.06 92 ALA A O 1
ATOM 707 N N . SER A 1 93 ? -4.922 -3.931 -34.347 1.00 78.00 93 SER A N 1
ATOM 708 C CA . SER A 1 93 ? -5.134 -5.336 -34.703 1.00 78.00 93 SER A CA 1
ATOM 709 C C . SER A 1 93 ? -5.057 -6.276 -33.496 1.00 78.00 93 SER A C 1
ATOM 711 O O . SER A 1 93 ? -5.815 -7.241 -33.429 1.00 78.00 93 SER A O 1
ATOM 713 N N . SER A 1 94 ? -4.204 -5.965 -32.513 1.00 73.56 94 SER A N 1
ATOM 714 C CA . SER A 1 94 ? -3.986 -6.802 -31.326 1.00 73.56 94 SER A CA 1
ATOM 715 C C . SER A 1 94 ? -4.583 -6.255 -30.028 1.00 73.56 94 SER A C 1
ATOM 717 O O . SER A 1 94 ? -4.560 -6.952 -29.020 1.00 73.56 94 SER A O 1
ATOM 719 N N . SER A 1 95 ? -5.144 -5.038 -30.011 1.00 82.12 95 SER A N 1
ATOM 720 C CA . SER A 1 95 ? -5.571 -4.370 -28.765 1.00 82.12 95 SER A CA 1
ATOM 721 C C . SER A 1 95 ? -4.436 -4.231 -27.733 1.00 82.12 95 SER A C 1
ATOM 723 O O . SER A 1 95 ? -4.673 -4.265 -26.521 1.00 82.12 95 SER A O 1
ATOM 725 N N . MET A 1 96 ? -3.207 -4.031 -28.210 1.00 87.44 96 MET A N 1
ATOM 726 C CA . MET A 1 96 ? -2.000 -3.856 -27.396 1.00 87.44 96 MET A CA 1
ATOM 727 C C . MET A 1 96 ? -1.436 -2.436 -27.548 1.00 87.44 96 MET A C 1
ATOM 729 O O . MET A 1 96 ? -1.658 -1.760 -28.553 1.00 87.44 96 MET A O 1
ATOM 733 N N . ILE A 1 97 ? -0.676 -1.987 -26.554 1.00 92.00 97 ILE A N 1
ATOM 734 C CA . ILE A 1 97 ? 0.318 -0.925 -26.703 1.00 92.00 97 ILE A CA 1
ATOM 735 C C . ILE A 1 97 ? 1.629 -1.596 -27.079 1.00 92.00 97 ILE A C 1
ATOM 737 O O . ILE A 1 97 ? 2.074 -2.521 -26.400 1.00 92.00 97 ILE A O 1
ATOM 741 N N . VAL A 1 98 ? 2.236 -1.129 -28.158 1.00 94.06 98 VAL A N 1
ATOM 742 C CA . VAL A 1 98 ? 3.513 -1.621 -28.657 1.00 94.06 98 VAL A CA 1
ATOM 743 C C . VAL A 1 98 ? 4.555 -0.538 -28.425 1.00 94.06 98 VAL A C 1
ATOM 745 O O . VAL A 1 98 ? 4.333 0.600 -28.828 1.00 94.06 98 VAL A O 1
ATOM 748 N N . SER A 1 99 ? 5.670 -0.891 -27.790 1.00 95.56 99 SER A N 1
ATOM 749 C CA . SER A 1 99 ? 6.841 -0.031 -27.597 1.00 95.56 99 SER A CA 1
ATOM 750 C C . SER A 1 99 ? 8.034 -0.627 -28.339 1.00 95.56 99 SER A C 1
ATOM 752 O O . SER A 1 99 ? 8.373 -1.790 -28.123 1.00 95.56 99 SER A O 1
ATOM 754 N N . LEU A 1 100 ? 8.688 0.162 -29.186 1.00 95.50 100 LEU A N 1
ATOM 755 C CA . LEU A 1 100 ? 9.908 -0.225 -29.894 1.00 95.50 100 LEU A CA 1
ATOM 756 C C . LEU A 1 100 ? 11.124 0.405 -29.210 1.00 95.50 100 LEU A C 1
ATOM 758 O O . LEU A 1 100 ? 11.163 1.627 -29.054 1.00 95.50 100 LEU A O 1
ATOM 762 N N . SER A 1 101 ? 12.111 -0.413 -28.829 1.00 95.00 101 SER A N 1
ATOM 763 C CA . SER A 1 101 ? 13.368 0.056 -28.227 1.00 95.00 101 SER A CA 1
ATOM 764 C C . SER A 1 101 ? 14.054 1.112 -29.104 1.00 95.00 101 SER A C 1
ATOM 766 O O . SER A 1 101 ? 13.905 1.122 -30.328 1.00 95.00 101 SER A O 1
ATOM 768 N N . LYS A 1 102 ? 14.847 2.001 -28.500 1.00 93.75 102 LYS A N 1
ATOM 769 C CA . LYS A 1 102 ? 15.697 2.983 -29.197 1.00 93.75 102 LYS A CA 1
ATOM 770 C C . LYS A 1 102 ? 16.693 2.305 -30.131 1.00 93.75 102 LYS A C 1
ATOM 772 O O . LYS A 1 102 ? 17.003 2.860 -31.179 1.00 93.75 102 LYS A O 1
ATOM 777 N N . ALA A 1 103 ? 17.165 1.113 -29.766 1.00 92.25 103 ALA A N 1
ATOM 778 C CA . ALA A 1 103 ? 18.022 0.291 -30.616 1.00 92.25 103 ALA A CA 1
ATOM 779 C C . ALA A 1 103 ? 17.276 -0.292 -31.834 1.00 92.25 103 ALA A C 1
ATOM 781 O O . ALA A 1 103 ? 17.907 -0.625 -32.833 1.00 92.25 103 ALA A O 1
ATOM 782 N N . GLY A 1 104 ? 15.940 -0.360 -31.792 1.00 92.88 104 GLY A N 1
ATOM 783 C CA . GLY A 1 104 ? 15.107 -0.799 -32.912 1.00 92.88 104 GLY A CA 1
ATOM 784 C C . GLY A 1 104 ? 15.044 -2.316 -33.100 1.00 92.88 104 GLY A C 1
ATOM 785 O O . GLY A 1 104 ? 14.612 -2.774 -34.153 1.00 92.88 104 GLY A O 1
ATOM 786 N N . ASP A 1 105 ? 15.463 -3.090 -32.101 1.00 91.81 105 ASP A N 1
ATOM 787 C CA . ASP A 1 105 ? 15.663 -4.544 -32.148 1.00 91.81 105 ASP A CA 1
ATOM 788 C C . ASP A 1 105 ? 14.789 -5.330 -31.151 1.00 91.81 105 ASP A C 1
ATOM 790 O O . ASP A 1 105 ? 14.701 -6.561 -31.230 1.00 91.81 105 ASP A O 1
ATOM 794 N N . VAL A 1 106 ? 14.098 -4.627 -30.245 1.00 92.88 106 VAL A N 1
ATOM 795 C CA . VAL A 1 106 ? 13.176 -5.202 -29.262 1.00 92.88 106 VAL A CA 1
ATOM 796 C C . VAL A 1 106 ? 11.833 -4.491 -29.329 1.00 92.88 106 VAL A C 1
ATOM 798 O O . VAL A 1 106 ? 11.733 -3.277 -29.155 1.00 92.88 106 VAL A O 1
ATOM 801 N N . VAL A 1 107 ? 10.780 -5.275 -29.523 1.00 92.44 107 VAL A N 1
ATOM 802 C CA . VAL A 1 107 ? 9.392 -4.837 -29.407 1.00 92.44 107 VAL A CA 1
ATOM 803 C C . VAL A 1 107 ? 8.834 -5.352 -28.093 1.00 92.44 107 VAL A C 1
ATOM 805 O O . VAL A 1 107 ? 8.894 -6.550 -27.846 1.00 92.44 107 VAL A O 1
ATOM 808 N N . TYR A 1 108 ? 8.254 -4.475 -27.283 1.00 91.44 108 TYR A N 1
ATOM 809 C CA . TYR A 1 108 ? 7.531 -4.814 -26.061 1.00 91.44 108 TYR A CA 1
ATOM 810 C C . TYR A 1 108 ? 6.034 -4.587 -26.266 1.00 91.44 108 TYR A C 1
ATOM 812 O O . TYR A 1 108 ? 5.624 -3.526 -26.735 1.00 91.44 108 TYR A O 1
ATOM 820 N N . MET A 1 109 ? 5.211 -5.575 -25.927 1.00 87.81 109 MET A N 1
ATOM 821 C CA . MET A 1 109 ? 3.763 -5.534 -26.119 1.00 87.81 109 MET A CA 1
ATOM 822 C C . MET A 1 109 ? 3.066 -5.581 -24.760 1.00 87.81 109 MET A C 1
ATOM 824 O O . MET A 1 109 ? 3.246 -6.519 -23.993 1.00 87.81 109 MET A O 1
ATOM 828 N N . THR A 1 110 ? 2.264 -4.561 -24.459 1.00 87.12 110 THR A N 1
ATOM 829 C CA . THR A 1 110 ? 1.446 -4.482 -23.240 1.00 87.12 110 THR A CA 1
ATOM 830 C C . THR A 1 110 ? -0.035 -4.487 -23.604 1.00 87.12 110 THR A C 1
ATOM 832 O O . THR A 1 110 ? -0.463 -3.603 -24.349 1.00 87.12 110 THR A O 1
ATOM 835 N N . PRO A 1 111 ? -0.851 -5.399 -23.068 1.00 82.00 111 PRO A N 1
ATOM 836 C CA . PRO A 1 111 ? -2.294 -5.343 -23.265 1.00 82.00 111 PRO A CA 1
ATOM 837 C C . PRO A 1 111 ? -2.934 -4.040 -22.794 1.00 82.00 111 PRO A C 1
ATOM 839 O O . PRO A 1 111 ? -2.559 -3.440 -21.788 1.00 82.00 111 PRO A O 1
ATOM 842 N N . THR A 1 112 ? -3.923 -3.575 -23.561 1.00 73.31 112 THR A N 1
ATOM 843 C CA . THR A 1 112 ? -4.647 -2.325 -23.262 1.00 73.31 112 THR A CA 1
ATOM 844 C C . THR A 1 112 ? -5.814 -2.520 -22.302 1.00 73.31 112 THR A C 1
ATOM 846 O O . THR A 1 112 ? -6.331 -1.543 -21.755 1.00 73.31 112 THR A O 1
ATOM 849 N N . LYS A 1 113 ? -6.271 -3.763 -22.130 1.00 67.69 113 LYS A N 1
ATOM 850 C CA . LYS A 1 113 ? -7.417 -4.122 -21.302 1.00 67.69 113 LYS A CA 1
ATOM 851 C C . LYS A 1 113 ? -7.129 -5.434 -20.594 1.00 67.69 113 LYS A C 1
ATOM 853 O O . LYS A 1 113 ? -7.029 -6.459 -21.249 1.00 67.69 113 LYS A O 1
ATOM 858 N N . TYR A 1 114 ? -7.130 -5.393 -19.272 1.00 69.00 114 TYR A N 1
ATOM 859 C CA . TYR A 1 114 ? -7.149 -6.592 -18.446 1.00 69.00 114 TYR A CA 1
ATOM 860 C C . TYR A 1 114 ? -8.568 -6.843 -17.949 1.00 69.00 114 TYR A C 1
ATOM 862 O O . TYR A 1 114 ? -9.278 -5.893 -17.582 1.00 69.00 114 TYR A O 1
ATOM 870 N N . ILE A 1 115 ? -8.985 -8.113 -17.907 1.00 64.38 115 ILE A N 1
ATOM 871 C CA . ILE A 1 115 ? -10.134 -8.483 -17.082 1.00 64.38 115 ILE A CA 1
ATOM 872 C C . ILE A 1 115 ? -9.714 -8.268 -15.641 1.00 64.38 115 ILE A C 1
ATOM 874 O O . ILE A 1 115 ? -8.892 -8.988 -15.080 1.00 64.38 115 ILE A O 1
ATOM 878 N N . ARG A 1 116 ? -10.288 -7.218 -15.081 1.00 66.38 116 ARG A N 1
ATOM 879 C CA . ARG A 1 116 ? -10.261 -6.894 -13.665 1.00 66.38 116 ARG A CA 1
ATOM 880 C C . ARG A 1 116 ? -11.491 -7.548 -13.072 1.00 66.38 116 ARG A C 1
ATOM 882 O O . ARG A 1 116 ? -12.507 -7.607 -13.766 1.00 66.38 116 ARG A O 1
ATOM 889 N N . HIS A 1 117 ? -11.377 -8.078 -11.857 1.00 59.34 117 HIS A N 1
ATOM 890 C CA . HIS A 1 117 ? -12.452 -8.774 -11.147 1.00 59.34 117 HIS A CA 1
ATOM 891 C C . HIS A 1 117 ? -13.840 -8.225 -11.541 1.00 59.34 117 HIS A C 1
ATOM 893 O O . HIS A 1 117 ? -14.157 -7.065 -11.258 1.00 59.34 117 HIS A O 1
ATOM 899 N N . GLN A 1 118 ? -14.646 -9.018 -12.261 1.00 50.03 118 GLN A N 1
ATOM 900 C CA . GLN A 1 118 ? -15.949 -8.559 -12.738 1.00 50.03 118 GLN A CA 1
ATOM 901 C C . GLN A 1 118 ? -16.864 -8.375 -11.526 1.00 50.03 118 GLN A C 1
ATOM 903 O O . GLN A 1 118 ? -17.339 -9.341 -10.934 1.00 50.03 118 GLN A O 1
ATOM 908 N N . ARG A 1 119 ? -17.150 -7.119 -11.160 1.00 43.31 119 ARG A N 1
ATOM 909 C CA . ARG A 1 119 ? -18.395 -6.815 -10.448 1.00 43.31 119 ARG A CA 1
ATOM 910 C C . ARG A 1 119 ? -19.494 -7.298 -11.390 1.00 43.31 119 ARG A C 1
ATOM 912 O O . ARG A 1 119 ? -19.519 -6.842 -12.531 1.00 43.31 119 ARG A O 1
ATOM 919 N N . ALA A 1 120 ? -20.351 -8.221 -10.959 1.00 40.62 120 ALA A N 1
ATOM 920 C CA . ALA A 1 120 ? -21.587 -8.468 -11.687 1.00 40.62 120 ALA A CA 1
ATOM 921 C C . ALA A 1 120 ? -22.279 -7.103 -11.808 1.00 40.62 120 ALA A C 1
ATOM 923 O O . ALA A 1 120 ? -22.678 -6.508 -10.807 1.00 40.62 120 ALA A O 1
ATOM 924 N N . THR A 1 121 ? -22.294 -6.539 -13.012 1.00 37.56 121 THR A N 1
ATOM 925 C CA . THR A 1 121 ? -22.792 -5.186 -13.289 1.00 37.56 121 THR A CA 1
ATOM 926 C C . THR A 1 121 ? -24.310 -5.087 -13.150 1.00 37.56 121 THR A C 1
ATOM 928 O O . THR A 1 121 ? -24.886 -4.018 -13.325 1.00 37.56 121 THR A O 1
ATOM 931 N N . ASP A 1 122 ? -24.957 -6.188 -12.781 1.00 38.12 122 ASP A N 1
ATOM 932 C CA . ASP A 1 122 ? -26.381 -6.395 -12.925 1.00 38.12 122 ASP A CA 1
ATOM 933 C C . ASP A 1 122 ? -26.948 -6.957 -11.617 1.00 38.12 122 ASP A C 1
ATOM 935 O O . ASP A 1 122 ? -27.562 -8.011 -11.610 1.00 38.12 122 ASP A O 1
ATOM 939 N N . GLY A 1 123 ? -26.716 -6.248 -10.500 1.00 37.78 123 GLY A N 1
ATOM 940 C CA . GLY A 1 123 ? -27.590 -6.175 -9.309 1.00 37.78 123 GLY A CA 1
ATOM 941 C C . GLY A 1 123 ? -28.022 -7.468 -8.595 1.00 37.78 123 GLY A C 1
ATOM 942 O O . GLY A 1 123 ? -28.732 -7.393 -7.598 1.00 37.78 123 GLY A O 1
ATOM 943 N N . GLY A 1 124 ? -27.618 -8.636 -9.071 1.00 36.53 124 GLY A N 1
ATOM 944 C CA . GLY A 1 124 ? -27.848 -9.942 -8.485 1.00 36.53 124 GLY A CA 1
ATOM 945 C C . GLY A 1 124 ? -26.519 -10.558 -8.061 1.00 36.53 124 GLY A C 1
ATOM 946 O O . GLY A 1 124 ? -25.462 -10.137 -8.542 1.00 36.53 124 GLY A O 1
ATOM 947 N N . PRO A 1 125 ? -26.540 -11.558 -7.165 1.00 38.72 125 PRO A N 1
ATOM 948 C CA . PRO A 1 125 ? -25.366 -12.369 -6.893 1.00 38.72 125 PRO A CA 1
ATOM 949 C C . PRO A 1 125 ? -24.993 -13.074 -8.200 1.00 38.72 125 PRO A C 1
ATOM 951 O O . PRO A 1 125 ? -25.587 -14.089 -8.563 1.00 38.72 125 PRO A O 1
ATOM 954 N N . GLY A 1 126 ? -24.067 -12.483 -8.958 1.00 41.91 126 GLY A N 1
ATOM 955 C CA . GLY A 1 126 ? -23.509 -13.107 -10.146 1.00 41.91 126 GLY A CA 1
ATOM 956 C C . GLY A 1 126 ? -23.033 -14.496 -9.755 1.00 41.91 126 GLY A C 1
ATOM 957 O O . GLY A 1 126 ? -22.425 -14.669 -8.701 1.00 41.91 126 GLY A O 1
ATOM 958 N N . THR A 1 127 ? -23.371 -15.503 -10.554 1.00 43.16 127 THR A N 1
ATOM 959 C CA . THR A 1 127 ? -22.925 -16.873 -10.317 1.00 43.16 127 THR A CA 1
ATOM 960 C C . THR A 1 127 ? -21.401 -16.896 -10.292 1.00 43.16 127 THR A C 1
ATOM 962 O O . THR A 1 127 ? -20.758 -16.894 -11.344 1.00 43.16 127 THR A O 1
ATOM 965 N N . PHE A 1 128 ? -20.837 -16.893 -9.086 1.00 47.59 128 PHE A N 1
ATOM 966 C CA . PHE A 1 128 ? -19.424 -17.114 -8.839 1.00 47.59 128 PHE A CA 1
ATOM 967 C C . PHE A 1 128 ? -19.034 -18.414 -9.514 1.00 47.59 128 PHE A C 1
ATOM 969 O O . PHE A 1 128 ? -19.572 -19.480 -9.202 1.00 47.59 128 PHE A O 1
ATOM 976 N N . ARG A 1 129 ? -18.095 -18.342 -10.453 1.00 52.62 129 ARG A N 1
ATOM 977 C CA . ARG A 1 129 ? -17.433 -19.555 -10.904 1.00 52.62 129 ARG A CA 1
ATOM 978 C C . ARG A 1 129 ? -16.440 -19.917 -9.812 1.00 52.62 129 ARG A C 1
ATOM 980 O O . ARG A 1 129 ? -15.392 -19.298 -9.691 1.00 52.62 129 ARG A O 1
ATOM 987 N N . LYS A 1 130 ? -16.820 -20.879 -8.965 1.00 49.88 130 LYS A N 1
ATOM 988 C CA . LYS A 1 130 ? -15.892 -21.524 -8.035 1.00 49.88 130 LYS A CA 1
ATOM 989 C C . LYS A 1 130 ? -14.805 -22.186 -8.869 1.00 49.88 130 LYS A C 1
ATOM 991 O O . LYS A 1 130 ? -15.015 -23.240 -9.462 1.00 49.88 130 LYS A O 1
ATOM 996 N N . TRP A 1 131 ? -13.665 -21.528 -8.959 1.00 58.53 131 TRP A N 1
ATOM 997 C CA . TRP A 1 131 ? -12.486 -22.087 -9.581 1.00 58.53 131 TRP A CA 1
ATOM 998 C C . TRP A 1 131 ? -11.709 -22.842 -8.510 1.00 58.53 131 TRP A C 1
ATOM 1000 O O . TRP A 1 131 ? -11.190 -22.220 -7.582 1.00 58.53 131 TRP A O 1
ATOM 1010 N N . GLU A 1 132 ? -11.642 -24.169 -8.593 1.00 54.16 132 GLU A N 1
ATOM 1011 C CA . GLU A 1 132 ? -10.753 -24.938 -7.718 1.00 54.16 132 GLU A CA 1
ATOM 1012 C C . GLU A 1 132 ? -9.299 -24.524 -7.989 1.00 54.16 132 GLU A C 1
ATOM 1014 O O . GLU A 1 132 ? -8.819 -24.606 -9.124 1.00 54.16 132 GLU A O 1
ATOM 1019 N N . SER A 1 133 ? -8.606 -24.030 -6.955 1.00 52.38 133 SER A N 1
ATOM 1020 C CA . SER A 1 133 ? -7.149 -23.899 -7.003 1.00 52.38 133 SER A CA 1
ATOM 1021 C C . SER A 1 133 ? -6.558 -25.301 -6.927 1.00 52.38 133 SER A C 1
ATOM 1023 O O . SER A 1 133 ? -6.839 -26.037 -5.982 1.00 52.38 133 SER A O 1
ATOM 1025 N N . ILE A 1 134 ? -5.755 -25.661 -7.924 1.00 51.69 134 ILE A N 1
ATOM 1026 C CA . ILE A 1 134 ? -5.044 -26.945 -7.999 1.00 51.69 134 ILE A CA 1
ATOM 1027 C C . ILE A 1 134 ? -3.566 -26.820 -7.605 1.00 51.69 134 ILE A C 1
ATOM 1029 O O . ILE A 1 134 ? -2.827 -27.785 -7.760 1.00 51.69 134 ILE A O 1
ATOM 1033 N N . TYR A 1 135 ? -3.116 -25.647 -7.144 1.00 56.44 135 TYR A N 1
ATOM 1034 C CA . TYR A 1 135 ? -1.702 -25.429 -6.832 1.00 56.44 135 TYR A CA 1
ATOM 1035 C C . TYR A 1 135 ? -1.346 -26.011 -5.475 1.00 56.44 135 TYR A C 1
ATOM 1037 O O . TYR A 1 135 ? -1.937 -25.620 -4.467 1.00 56.44 135 TYR A O 1
ATOM 1045 N N . GLN A 1 136 ? -0.343 -26.883 -5.452 1.00 59.34 136 GLN A N 1
ATOM 1046 C CA . GLN A 1 136 ? 0.373 -27.182 -4.222 1.00 59.34 136 GLN A CA 1
ATOM 1047 C C . GLN A 1 136 ? 1.389 -26.062 -3.932 1.00 59.34 136 GLN A C 1
ATOM 1049 O O . GLN A 1 136 ? 1.847 -25.391 -4.865 1.00 59.34 136 GLN A O 1
ATOM 1054 N N . PRO A 1 137 ? 1.758 -25.831 -2.661 1.00 51.22 137 PRO A N 1
ATOM 1055 C CA . PRO A 1 137 ? 2.722 -24.797 -2.280 1.00 51.22 137 PRO A CA 1
ATOM 1056 C C . PRO A 1 137 ? 4.049 -24.844 -3.067 1.00 51.22 137 PRO A C 1
ATOM 1058 O O . PRO A 1 137 ? 4.569 -23.792 -3.452 1.00 51.22 137 PRO A O 1
ATOM 1061 N N . GLU A 1 138 ? 4.536 -26.045 -3.407 1.00 56.56 138 GLU A N 1
ATOM 1062 C CA . GLU A 1 138 ? 5.794 -26.256 -4.145 1.00 56.56 138 GLU A CA 1
ATOM 1063 C C . GLU A 1 138 ? 5.662 -26.202 -5.678 1.00 56.56 138 GLU A C 1
ATOM 1065 O O . GLU A 1 138 ? 6.672 -26.195 -6.390 1.00 56.56 138 GLU A O 1
ATOM 1070 N N . ASP A 1 139 ? 4.439 -26.169 -6.213 1.00 63.19 139 ASP A N 1
ATOM 1071 C CA . ASP A 1 139 ? 4.235 -26.234 -7.654 1.00 63.19 139 ASP A CA 1
ATOM 1072 C C . ASP A 1 139 ? 4.634 -24.920 -8.326 1.00 63.19 139 ASP A C 1
ATOM 1074 O O . ASP A 1 139 ? 4.238 -23.821 -7.913 1.00 63.19 139 ASP A O 1
ATOM 1078 N N . ARG A 1 140 ? 5.353 -25.055 -9.447 1.00 72.94 140 ARG A N 1
ATOM 1079 C CA . ARG A 1 140 ? 5.438 -23.974 -10.430 1.00 72.94 140 ARG A CA 1
ATOM 1080 C C . ARG A 1 140 ? 4.034 -23.631 -10.898 1.00 72.94 140 ARG A C 1
ATOM 1082 O O . ARG A 1 140 ? 3.272 -24.513 -11.305 1.00 72.94 140 ARG A O 1
ATOM 1089 N N . TYR A 1 141 ? 3.717 -22.347 -10.887 1.00 78.56 141 TYR A N 1
ATOM 1090 C CA . TYR A 1 141 ? 2.430 -21.858 -11.326 1.00 78.56 141 TYR A CA 1
ATOM 1091 C C . TYR A 1 141 ? 2.202 -22.213 -12.799 1.00 78.56 141 TYR A C 1
ATOM 1093 O O . TYR A 1 141 ? 3.038 -21.998 -13.679 1.00 78.56 141 TYR A O 1
ATOM 1101 N N . ARG A 1 142 ? 1.018 -22.751 -13.076 1.00 77.19 142 ARG A N 1
ATOM 1102 C CA . ARG A 1 142 ? 0.526 -23.030 -14.426 1.00 77.19 142 ARG A CA 1
ATOM 1103 C C . ARG A 1 142 ? -0.835 -22.410 -14.565 1.00 77.19 142 ARG A C 1
ATOM 1105 O O . ARG A 1 142 ? -1.709 -22.756 -13.786 1.00 77.19 142 ARG A O 1
ATOM 1112 N N . ILE A 1 143 ? -1.039 -21.559 -15.562 1.00 77.50 143 ILE A N 1
ATOM 1113 C CA . ILE A 1 143 ? -2.335 -20.911 -15.778 1.00 77.50 143 ILE A CA 1
ATOM 1114 C C . ILE A 1 143 ? -3.454 -21.967 -15.795 1.00 77.50 143 ILE A C 1
ATOM 1116 O O . ILE A 1 143 ? -3.344 -22.932 -16.562 1.00 77.50 143 ILE A O 1
ATOM 1120 N N . PRO A 1 144 ? -4.520 -21.811 -14.991 1.00 77.50 144 PRO A N 1
ATOM 1121 C CA . PRO A 1 144 ? -5.524 -22.849 -14.852 1.00 77.50 144 PRO A CA 1
ATOM 1122 C C . PRO A 1 144 ? -6.189 -23.216 -16.181 1.00 77.50 144 PRO A C 1
ATOM 1124 O O . PRO A 1 144 ? -6.398 -22.369 -17.054 1.00 77.50 144 PRO A O 1
ATOM 1127 N N . GLY A 1 145 ? -6.586 -24.482 -16.334 1.00 76.94 145 GLY A N 1
ATOM 1128 C CA . GLY A 1 145 ? -7.297 -24.952 -17.531 1.00 76.94 145 GLY A CA 1
ATOM 1129 C C . GLY A 1 145 ? -8.625 -24.223 -17.769 1.00 76.94 145 GLY A C 1
ATOM 1130 O O . GLY A 1 145 ? -9.025 -24.026 -18.911 1.00 76.94 145 GLY A O 1
ATOM 1131 N N . TRP A 1 146 ? -9.260 -23.752 -16.695 1.00 78.75 146 TRP A N 1
ATOM 1132 C CA . TRP A 1 146 ? -10.528 -23.031 -16.744 1.00 78.75 146 TRP A CA 1
ATOM 1133 C C . TRP A 1 146 ? -10.423 -21.577 -17.224 1.00 78.75 146 TRP A C 1
ATOM 1135 O O . TRP A 1 146 ? -11.445 -20.992 -17.584 1.00 78.75 146 T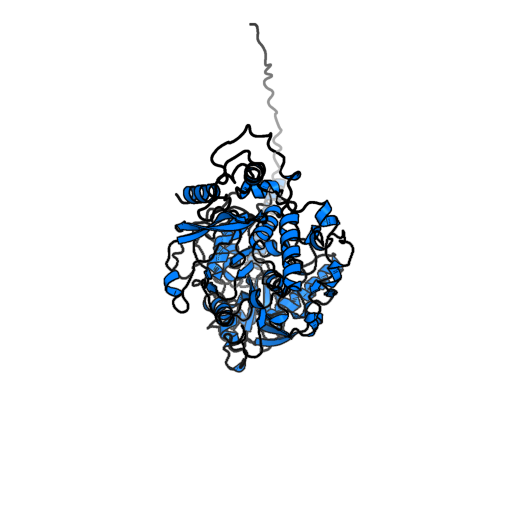RP A O 1
ATOM 1145 N N . ALA A 1 147 ? -9.219 -20.991 -17.232 1.00 77.94 147 ALA A N 1
ATOM 1146 C CA . ALA A 1 147 ? -9.017 -19.588 -17.578 1.00 77.94 147 ALA A CA 1
ATOM 1147 C C . ALA A 1 147 ? -9.411 -19.327 -19.040 1.00 77.94 147 ALA A C 1
ATOM 1149 O O . ALA A 1 147 ? -8.860 -19.944 -19.966 1.00 77.94 147 ALA A O 1
ATOM 1150 N N . THR A 1 148 ? -10.352 -18.401 -19.247 1.00 82.00 148 THR A N 1
ATOM 1151 C CA . THR A 1 148 ? -10.720 -17.908 -20.582 1.00 82.00 148 THR A CA 1
ATOM 1152 C C . THR A 1 148 ? -9.534 -17.170 -21.215 1.00 82.00 148 THR A C 1
ATOM 1154 O O . THR A 1 148 ? -8.655 -16.723 -20.481 1.00 82.00 148 THR A O 1
ATOM 1157 N N . PRO A 1 149 ? -9.470 -16.980 -22.548 1.00 80.44 149 PRO A N 1
ATOM 1158 C CA . PRO A 1 149 ? -8.351 -16.270 -23.182 1.00 80.44 149 PRO A CA 1
ATOM 1159 C C . PRO A 1 149 ? -8.043 -14.904 -22.552 1.00 80.44 149 PRO A C 1
ATOM 1161 O O . PRO A 1 149 ? -6.886 -14.544 -22.367 1.00 80.44 149 PRO A O 1
ATOM 1164 N N . SER A 1 150 ? -9.080 -14.179 -22.147 1.00 77.31 150 SER A N 1
ATOM 1165 C CA . SER A 1 150 ? -8.964 -12.898 -21.462 1.00 77.31 150 SER A CA 1
ATOM 1166 C C . SER A 1 150 ? -8.519 -13.007 -19.997 1.00 77.31 150 SER A C 1
ATOM 1168 O O . SER A 1 150 ? -7.812 -12.125 -19.520 1.00 77.31 150 SER A O 1
ATOM 1170 N N . ASP A 1 151 ? -8.865 -14.090 -19.289 1.00 80.12 151 ASP A N 1
ATOM 1171 C CA . ASP A 1 151 ? -8.312 -14.360 -17.951 1.00 80.12 151 ASP A CA 1
ATOM 1172 C C . ASP A 1 151 ? -6.822 -14.699 -18.047 1.00 80.12 151 ASP A C 1
ATOM 1174 O O . ASP A 1 151 ? -6.028 -14.256 -17.220 1.00 80.12 151 ASP A O 1
ATOM 1178 N N . ARG A 1 152 ? -6.430 -15.466 -19.077 1.00 81.06 152 ARG A N 1
ATOM 1179 C CA . ARG A 1 152 ? -5.024 -15.805 -19.344 1.00 81.06 152 ARG A CA 1
ATOM 1180 C C . ARG A 1 152 ? -4.199 -14.547 -19.575 1.00 81.06 152 ARG A C 1
ATOM 1182 O O . ARG A 1 152 ? -3.121 -14.445 -19.004 1.00 81.06 152 ARG A O 1
ATOM 1189 N N . ASP A 1 153 ? -4.732 -13.593 -20.335 1.00 80.50 153 ASP A N 1
ATOM 1190 C CA . ASP A 1 153 ? -4.076 -12.308 -20.568 1.00 80.50 153 ASP A CA 1
ATOM 1191 C C . ASP A 1 153 ? -3.833 -11.538 -19.259 1.00 80.50 153 ASP A C 1
ATOM 1193 O O . ASP A 1 153 ? -2.697 -11.163 -18.973 1.00 80.50 153 ASP A O 1
ATOM 1197 N N . THR A 1 154 ? -4.847 -11.401 -18.393 1.00 82.06 154 THR A N 1
ATOM 1198 C CA . THR A 1 154 ? -4.657 -10.798 -17.060 1.00 82.06 154 THR A CA 1
ATOM 1199 C C . THR A 1 154 ? -3.608 -11.560 -16.244 1.00 82.06 154 THR A C 1
ATOM 1201 O O . THR A 1 154 ? -2.700 -10.950 -15.681 1.00 82.06 154 THR A O 1
ATOM 1204 N N . LEU A 1 155 ? -3.695 -12.892 -16.182 1.00 83.12 155 LEU A N 1
ATOM 1205 C CA . LEU A 1 155 ? -2.768 -13.726 -15.406 1.00 83.12 155 LEU A CA 1
ATOM 1206 C C . LEU A 1 155 ? -1.325 -13.655 -15.920 1.00 83.12 155 LEU A C 1
ATOM 1208 O O . LEU A 1 155 ? -0.392 -13.918 -15.159 1.00 83.12 155 LEU A O 1
ATOM 1212 N N . GLN A 1 156 ? -1.120 -13.286 -17.182 1.00 79.75 156 GLN A N 1
ATOM 1213 C CA . GLN A 1 156 ? 0.200 -13.135 -17.792 1.00 79.75 156 GLN A CA 1
ATOM 1214 C C . GLN A 1 156 ? 0.758 -11.719 -17.666 1.00 79.75 156 GLN A C 1
ATOM 1216 O O . GLN A 1 156 ? 1.952 -11.566 -17.426 1.00 79.75 156 GLN A O 1
ATOM 1221 N N . HIS A 1 157 ? -0.086 -10.698 -17.794 1.00 84.00 157 HIS A N 1
ATOM 1222 C CA . HIS A 1 157 ? 0.383 -9.349 -18.110 1.00 84.00 157 HIS A CA 1
ATOM 1223 C C . HIS A 1 157 ? -0.079 -8.264 -17.128 1.00 84.00 157 HIS A C 1
ATOM 1225 O O . HIS A 1 157 ? 0.467 -7.160 -17.153 1.00 84.00 157 HIS A O 1
ATOM 1231 N N . ALA A 1 158 ? -1.052 -8.543 -16.254 1.00 90.31 158 ALA A N 1
ATOM 1232 C CA . ALA A 1 158 ? -1.561 -7.528 -15.336 1.00 90.31 158 ALA A CA 1
ATOM 1233 C C . ALA A 1 158 ? -0.476 -7.046 -14.372 1.00 90.31 158 ALA A C 1
ATOM 1235 O O . ALA A 1 158 ? 0.213 -7.836 -13.729 1.00 90.31 158 ALA A O 1
ATOM 1236 N N . SER A 1 159 ? -0.338 -5.733 -14.269 1.00 93.88 159 SER A N 1
ATOM 1237 C CA . SER A 1 159 ? 0.725 -5.085 -13.510 1.00 93.88 159 SER A CA 1
ATOM 1238 C C . SER A 1 159 ? 0.436 -5.041 -12.007 1.00 93.88 159 SER A C 1
ATOM 1240 O O . SER A 1 159 ? -0.715 -4.936 -11.583 1.00 93.88 159 SER A O 1
ATOM 1242 N N . ILE A 1 160 ? 1.487 -5.088 -11.187 1.00 97.12 160 ILE A N 1
ATOM 1243 C CA . ILE A 1 160 ? 1.388 -5.046 -9.721 1.00 97.12 160 ILE A CA 1
ATOM 1244 C C . ILE A 1 160 ? 2.262 -3.906 -9.207 1.00 97.12 160 ILE A C 1
ATOM 1246 O O . ILE A 1 160 ? 3.455 -3.877 -9.496 1.00 97.12 160 ILE A O 1
ATOM 1250 N N . PHE A 1 161 ? 1.691 -2.992 -8.424 1.00 98.12 161 PHE A N 1
ATOM 1251 C CA . PHE A 1 161 ? 2.448 -2.007 -7.654 1.00 98.12 161 PHE A CA 1
ATOM 1252 C C . PHE A 1 161 ? 2.591 -2.459 -6.201 1.00 98.12 161 PHE A C 1
ATOM 1254 O O . PHE A 1 161 ? 1.592 -2.764 -5.561 1.00 98.12 161 PHE A O 1
ATOM 1261 N N . THR A 1 162 ? 3.813 -2.464 -5.671 1.00 98.81 162 THR A N 1
ATOM 1262 C CA . THR A 1 162 ? 4.133 -2.884 -4.301 1.00 98.81 162 THR A CA 1
ATOM 1263 C C . THR A 1 162 ? 4.627 -1.702 -3.475 1.00 98.81 162 THR A C 1
ATOM 1265 O O . THR A 1 162 ? 5.652 -1.107 -3.795 1.00 98.81 162 THR A O 1
ATOM 1268 N N . SER A 1 163 ? 3.911 -1.376 -2.404 1.00 98.56 163 SER A N 1
ATOM 1269 C CA . SER A 1 163 ? 4.217 -0.330 -1.425 1.00 98.56 163 SER A CA 1
ATOM 1270 C C . SER A 1 163 ? 5.026 -0.905 -0.261 1.00 98.56 163 SER A C 1
ATOM 1272 O O . SER A 1 163 ? 4.529 -1.790 0.439 1.00 98.56 163 SER A O 1
ATOM 1274 N N . ILE A 1 164 ? 6.212 -0.348 -0.004 1.00 98.69 164 ILE A N 1
ATOM 1275 C CA . ILE A 1 164 ? 7.105 -0.740 1.096 1.00 98.69 164 ILE A CA 1
ATOM 1276 C C . ILE A 1 164 ? 7.502 0.495 1.913 1.00 98.69 164 ILE A C 1
ATOM 1278 O O . ILE A 1 164 ? 8.126 1.420 1.393 1.00 98.69 164 ILE A O 1
ATOM 1282 N N . ALA A 1 165 ? 7.196 0.497 3.209 1.00 97.88 165 ALA A N 1
ATOM 1283 C CA . ALA A 1 165 ? 7.773 1.443 4.165 1.00 97.88 165 ALA A CA 1
ATOM 1284 C C . ALA A 1 165 ? 8.943 0.765 4.894 1.00 97.88 165 ALA A C 1
ATOM 1286 O O . ALA A 1 165 ? 8.779 -0.331 5.426 1.00 97.88 165 ALA A O 1
ATOM 1287 N N . ALA A 1 166 ? 10.118 1.394 4.903 1.00 97.75 166 ALA A N 1
ATOM 1288 C CA . ALA A 1 166 ? 11.363 0.797 5.367 1.00 97.75 166 ALA A CA 1
ATOM 1289 C C . ALA A 1 166 ? 12.136 1.765 6.270 1.00 97.75 166 ALA A C 1
ATOM 1291 O O . ALA A 1 166 ? 12.812 2.682 5.802 1.00 97.75 166 ALA A O 1
ATOM 1292 N N . TYR A 1 167 ? 12.106 1.498 7.575 1.00 97.25 167 TYR A N 1
ATOM 1293 C CA . TYR A 1 167 ? 12.861 2.263 8.562 1.00 97.25 167 TYR A CA 1
ATOM 1294 C C . TYR A 1 167 ? 14.146 1.530 8.941 1.00 97.25 167 TYR A C 1
ATOM 1296 O O . TYR A 1 167 ? 14.103 0.579 9.722 1.00 97.25 167 TYR A O 1
ATOM 1304 N N . ARG A 1 168 ? 15.287 1.986 8.408 1.00 96.56 168 ARG A N 1
ATOM 1305 C CA . ARG A 1 168 ? 16.636 1.455 8.693 1.00 96.56 168 ARG A CA 1
ATOM 1306 C C . ARG A 1 168 ? 16.712 -0.078 8.660 1.00 96.56 168 ARG A C 1
ATOM 1308 O O . ARG A 1 168 ? 17.351 -0.705 9.507 1.00 96.56 168 ARG A O 1
ATOM 1315 N N . ASP A 1 169 ? 16.005 -0.675 7.710 1.00 95.00 169 ASP A N 1
ATOM 1316 C CA . ASP A 1 169 ? 15.815 -2.115 7.645 1.00 95.00 169 ASP A CA 1
ATOM 1317 C C . ASP A 1 169 ? 16.775 -2.755 6.639 1.00 95.00 169 ASP A C 1
ATOM 1319 O O . ASP A 1 169 ? 16.639 -2.563 5.431 1.00 95.00 169 ASP A O 1
ATOM 1323 N N . HIS A 1 170 ? 17.732 -3.540 7.134 1.00 93.19 170 HIS A N 1
ATOM 1324 C CA . HIS A 1 170 ? 18.722 -4.217 6.293 1.00 93.19 170 HIS A CA 1
ATOM 1325 C C . HIS A 1 170 ? 18.101 -5.286 5.380 1.00 93.19 170 HIS A C 1
ATOM 1327 O O . HIS A 1 170 ? 18.633 -5.553 4.305 1.00 93.19 170 HIS A O 1
ATOM 1333 N N . GLU A 1 171 ? 16.947 -5.844 5.756 1.00 94.94 171 GLU A N 1
ATOM 1334 C CA . GLU A 1 171 ? 16.235 -6.839 4.950 1.00 94.94 171 GLU A CA 1
ATOM 1335 C C . GLU A 1 171 ? 15.550 -6.222 3.724 1.00 94.94 171 GLU A C 1
ATOM 1337 O O . GLU A 1 171 ? 15.160 -6.947 2.807 1.00 94.94 171 GLU A O 1
ATOM 1342 N N . CYS A 1 172 ? 15.418 -4.891 3.669 1.00 97.50 172 CYS A N 1
ATOM 1343 C CA . CYS A 1 172 ? 14.696 -4.196 2.606 1.00 97.50 172 CYS A CA 1
ATOM 1344 C C . CYS A 1 172 ? 15.250 -4.511 1.217 1.00 97.50 172 CYS A C 1
ATOM 1346 O O . CYS A 1 172 ? 14.487 -4.794 0.293 1.00 97.50 172 CYS A O 1
ATOM 1348 N N . ALA A 1 173 ? 16.577 -4.535 1.078 1.00 97.31 173 ALA A N 1
ATOM 1349 C CA . ALA A 1 173 ? 17.214 -4.874 -0.186 1.00 97.31 173 ALA A CA 1
ATOM 1350 C C . ALA A 1 173 ? 16.862 -6.304 -0.622 1.00 97.31 173 ALA A C 1
ATOM 1352 O O . ALA A 1 173 ? 16.510 -6.541 -1.780 1.00 97.31 173 ALA A O 1
ATOM 1353 N N . LEU A 1 174 ? 16.898 -7.265 0.299 1.00 96.56 174 LEU A N 1
ATOM 1354 C CA . LEU A 1 174 ? 16.553 -8.651 -0.012 1.00 96.56 174 LEU A CA 1
ATOM 1355 C C . LEU A 1 174 ? 15.062 -8.816 -0.314 1.00 96.56 174 LEU A C 1
ATOM 1357 O O . LEU A 1 174 ? 14.723 -9.566 -1.222 1.00 96.56 174 LEU A O 1
ATOM 1361 N N . THR A 1 175 ? 14.185 -8.067 0.354 1.00 97.88 175 THR A N 1
ATOM 1362 C CA . THR A 1 175 ? 12.747 -8.034 0.051 1.00 97.88 175 THR A CA 1
ATOM 1363 C C . THR A 1 175 ? 12.487 -7.520 -1.365 1.00 97.88 175 THR A C 1
ATOM 1365 O O . THR A 1 175 ? 11.809 -8.192 -2.143 1.00 97.88 175 THR A O 1
ATOM 1368 N N . VAL A 1 176 ? 13.072 -6.372 -1.743 1.00 98.50 176 VAL A N 1
ATOM 1369 C CA . VAL A 1 176 ? 12.934 -5.811 -3.101 1.00 98.50 176 VAL A CA 1
ATOM 1370 C C . VAL A 1 176 ? 13.422 -6.813 -4.140 1.00 98.50 176 VAL A C 1
ATOM 1372 O O . VAL A 1 176 ? 12.747 -7.041 -5.138 1.00 98.50 176 VAL A O 1
ATOM 1375 N N . ARG A 1 177 ? 14.562 -7.461 -3.897 1.00 97.94 177 ARG A N 1
ATOM 1376 C CA . ARG A 1 177 ? 15.103 -8.459 -4.818 1.00 97.94 177 ARG A CA 1
ATOM 1377 C C . ARG A 1 177 ? 14.224 -9.706 -4.924 1.00 97.94 177 ARG A C 1
ATOM 1379 O O . ARG A 1 177 ? 13.973 -10.180 -6.029 1.00 97.94 177 ARG A O 1
ATOM 1386 N N . ASN A 1 178 ? 13.749 -10.217 -3.791 1.00 97.00 178 ASN A N 1
ATOM 1387 C CA . ASN A 1 178 ? 12.926 -11.418 -3.713 1.00 97.00 178 ASN A CA 1
ATOM 1388 C C . ASN A 1 178 ? 11.581 -11.245 -4.436 1.00 97.00 178 ASN A C 1
ATOM 1390 O O . ASN A 1 178 ? 11.152 -12.180 -5.106 1.00 97.00 178 ASN A O 1
ATOM 1394 N N . LEU A 1 179 ? 10.975 -10.048 -4.392 1.00 98.06 179 LEU A N 1
ATOM 1395 C CA . LEU A 1 179 ? 9.774 -9.727 -5.177 1.00 98.06 179 LEU A CA 1
ATOM 1396 C C . LEU A 1 179 ? 9.954 -10.064 -6.662 1.00 98.06 179 LEU A C 1
ATOM 1398 O O . LEU A 1 179 ? 9.088 -10.714 -7.245 1.00 98.06 179 LEU A O 1
ATOM 1402 N N . PHE A 1 180 ? 11.079 -9.652 -7.256 1.00 97.81 180 PHE A N 1
ATOM 1403 C CA . PHE A 1 180 ? 11.381 -9.908 -8.665 1.00 97.81 180 PHE A CA 1
ATOM 1404 C C . PHE A 1 180 ? 11.830 -11.347 -8.918 1.00 97.81 180 PHE A C 1
ATOM 1406 O O . PHE A 1 180 ? 11.311 -11.984 -9.828 1.00 97.81 180 PHE A O 1
ATOM 1413 N N . ASP A 1 181 ? 12.763 -11.874 -8.120 1.00 95.19 181 ASP A N 1
ATOM 1414 C CA . ASP A 1 181 ? 13.342 -13.204 -8.357 1.00 95.19 181 ASP A CA 1
ATOM 1415 C C . ASP A 1 181 ? 12.317 -14.339 -8.204 1.00 95.19 181 ASP A C 1
ATOM 1417 O O . ASP A 1 181 ? 12.446 -15.371 -8.862 1.00 95.19 181 ASP A O 1
ATOM 1421 N N . MET A 1 182 ? 11.307 -14.157 -7.347 1.00 92.81 182 MET A N 1
ATOM 1422 C CA . MET A 1 182 ? 10.276 -15.165 -7.087 1.00 92.81 182 MET A CA 1
ATOM 1423 C C . MET A 1 182 ? 9.037 -15.006 -7.969 1.00 92.81 182 MET A C 1
ATOM 1425 O O . MET A 1 182 ? 8.142 -15.842 -7.890 1.00 92.81 182 MET A O 1
ATOM 1429 N N . ALA A 1 183 ? 8.950 -13.956 -8.785 1.00 93.38 183 ALA A N 1
ATOM 1430 C CA . ALA A 1 183 ? 7.817 -13.751 -9.678 1.00 93.38 183 ALA A CA 1
ATOM 1431 C C . ALA A 1 183 ? 7.976 -14.540 -10.979 1.00 93.38 183 ALA A C 1
ATOM 1433 O O . ALA A 1 183 ? 9.053 -14.574 -11.579 1.00 93.38 183 ALA A O 1
ATOM 1434 N N . VAL A 1 184 ? 6.870 -15.091 -11.481 1.00 89.94 184 VAL A N 1
ATOM 1435 C CA . VAL A 1 184 ? 6.864 -15.757 -12.789 1.00 89.94 184 VAL A CA 1
ATOM 1436 C C . VAL A 1 184 ? 7.030 -14.747 -13.926 1.00 89.94 184 VAL A C 1
ATOM 1438 O O . VAL A 1 184 ? 7.584 -15.079 -14.974 1.00 89.94 184 VAL A O 1
ATOM 1441 N N . ALA A 1 185 ? 6.582 -13.500 -13.731 1.00 90.94 185 ALA A N 1
ATOM 1442 C CA . ALA A 1 185 ? 6.766 -12.437 -14.713 1.00 90.94 185 ALA A CA 1
ATOM 1443 C C . ALA A 1 185 ? 7.277 -11.134 -14.064 1.00 90.94 185 ALA A C 1
ATOM 1445 O O . ALA A 1 185 ? 6.500 -10.211 -13.807 1.00 90.94 185 ALA A O 1
ATOM 1446 N N . PRO A 1 186 ? 8.601 -11.009 -13.843 1.00 93.50 186 PRO A N 1
ATOM 1447 C CA . PRO A 1 186 ? 9.203 -9.849 -13.175 1.00 93.50 186 PRO A CA 1
ATOM 1448 C C . PRO A 1 186 ? 8.873 -8.520 -13.865 1.00 93.50 186 PRO A C 1
ATOM 1450 O O . PRO A 1 186 ? 8.703 -7.494 -13.212 1.00 93.50 186 PRO A O 1
ATOM 1453 N N . HIS A 1 187 ? 8.679 -8.546 -15.189 1.00 91.31 187 HIS A N 1
ATOM 1454 C CA . HIS A 1 187 ? 8.326 -7.388 -16.010 1.00 91.31 187 HIS A CA 1
ATOM 1455 C C . HIS A 1 187 ? 6.958 -6.754 -15.673 1.00 91.31 187 HIS A C 1
ATOM 1457 O O . HIS A 1 187 ? 6.665 -5.674 -16.178 1.00 91.31 187 HIS A O 1
ATOM 1463 N N . ARG A 1 188 ? 6.113 -7.377 -14.844 1.00 91.94 188 ARG A N 1
ATOM 1464 C CA . ARG A 1 188 ? 4.830 -6.789 -14.425 1.00 91.94 188 ARG A CA 1
ATOM 1465 C C . ARG A 1 188 ? 4.925 -5.973 -13.130 1.00 91.94 188 ARG A C 1
ATOM 1467 O O . ARG A 1 188 ? 3.952 -5.326 -12.744 1.00 91.94 188 ARG A O 1
ATOM 1474 N N . LEU A 1 189 ? 6.065 -6.039 -12.439 1.00 97.19 189 LEU A N 1
ATOM 1475 C CA . LEU A 1 189 ? 6.225 -5.528 -11.080 1.00 97.19 189 LEU A CA 1
ATOM 1476 C C . LEU A 1 189 ? 6.730 -4.086 -11.031 1.00 97.19 189 LEU A C 1
ATOM 1478 O O . LEU A 1 189 ? 7.714 -3.718 -11.675 1.00 97.19 189 LEU A O 1
ATOM 1482 N N . TYR A 1 190 ? 6.083 -3.301 -10.186 1.00 98.25 190 TYR A N 1
ATOM 1483 C CA . TYR A 1 190 ? 6.423 -1.930 -9.848 1.00 98.25 190 TYR A CA 1
ATOM 1484 C C . TYR A 1 190 ? 6.573 -1.848 -8.332 1.00 98.25 190 TYR A C 1
ATOM 1486 O O . TYR A 1 190 ? 5.771 -2.433 -7.606 1.00 98.25 190 TYR A O 1
ATOM 1494 N N . VAL A 1 191 ? 7.589 -1.149 -7.835 1.00 98.75 191 VAL A N 1
ATOM 1495 C CA . VAL A 1 191 ? 7.870 -1.067 -6.395 1.00 98.75 191 VAL A CA 1
ATOM 1496 C C . VAL A 1 191 ? 8.065 0.386 -5.986 1.00 98.75 191 VAL A C 1
ATOM 1498 O O . VAL A 1 191 ? 8.879 1.095 -6.570 1.00 98.75 191 VAL A O 1
ATOM 1501 N N . GLY A 1 192 ? 7.326 0.826 -4.974 1.00 98.44 192 GLY A N 1
ATOM 1502 C CA . GLY A 1 192 ? 7.524 2.093 -4.287 1.00 98.44 192 GLY A CA 1
ATOM 1503 C C . GLY A 1 192 ? 8.102 1.851 -2.900 1.00 98.44 192 GLY A C 1
ATOM 1504 O O . GLY A 1 192 ? 7.517 1.108 -2.115 1.00 98.44 192 GLY A O 1
ATOM 1505 N N . VAL A 1 193 ? 9.221 2.496 -2.585 1.00 98.69 193 VAL A N 1
ATOM 1506 C CA . VAL A 1 193 ? 9.898 2.382 -1.293 1.00 98.69 193 VAL A CA 1
ATOM 1507 C C . VAL A 1 193 ? 9.948 3.747 -0.612 1.00 98.69 193 VAL A C 1
ATOM 1509 O O . VAL A 1 193 ? 10.398 4.733 -1.193 1.00 98.69 193 VAL A O 1
ATOM 1512 N N . SER A 1 194 ? 9.482 3.814 0.629 1.00 98.19 194 SER A N 1
ATOM 1513 C CA . SER A 1 194 ? 9.766 4.920 1.539 1.00 98.19 194 SER A CA 1
ATOM 1514 C C . SER A 1 194 ? 10.885 4.477 2.463 1.00 98.19 194 SER A C 1
ATOM 1516 O O . SER A 1 194 ? 10.666 3.629 3.318 1.00 98.19 194 SER A O 1
ATOM 1518 N N . GLU A 1 195 ? 12.081 5.003 2.243 1.00 97.00 195 GLU A N 1
ATOM 1519 C CA . GLU A 1 195 ? 13.312 4.587 2.898 1.00 97.00 195 GLU A CA 1
ATOM 1520 C C . GLU A 1 195 ? 13.776 5.662 3.892 1.00 97.00 195 GLU A C 1
ATOM 1522 O O . GLU A 1 195 ? 14.264 6.731 3.517 1.00 97.00 195 GLU A O 1
ATOM 1527 N N . GLU A 1 196 ? 13.645 5.376 5.183 1.00 96.25 196 GLU A N 1
ATOM 1528 C CA . GLU A 1 196 ? 14.197 6.201 6.254 1.00 96.25 196 GLU A CA 1
ATOM 1529 C C . GLU A 1 196 ? 15.529 5.601 6.713 1.00 96.25 196 GLU A C 1
ATOM 1531 O O . GLU A 1 196 ? 15.551 4.641 7.487 1.00 96.25 196 GLU A O 1
ATOM 1536 N N . ARG A 1 197 ? 16.655 6.139 6.232 1.00 95.38 197 ARG A N 1
ATOM 1537 C CA . ARG A 1 197 ? 17.981 5.544 6.467 1.00 95.38 197 ARG A CA 1
ATOM 1538 C C . ARG A 1 197 ? 19.083 6.573 6.661 1.00 95.38 197 ARG A C 1
ATOM 1540 O O . ARG A 1 197 ? 19.030 7.655 6.082 1.00 95.38 197 ARG A O 1
ATOM 1547 N N . SER A 1 198 ? 20.104 6.217 7.437 1.00 93.81 198 SER A N 1
ATOM 1548 C CA . SER A 1 198 ? 21.329 7.013 7.529 1.00 93.81 198 SER A CA 1
ATOM 1549 C C . SER A 1 198 ? 22.266 6.727 6.347 1.00 93.81 198 SER A C 1
ATOM 1551 O O . SER A 1 198 ? 22.057 5.805 5.553 1.00 93.81 198 SER A O 1
ATOM 1553 N N . ALA A 1 199 ? 23.350 7.498 6.238 1.00 90.94 199 ALA A N 1
ATOM 1554 C CA . ALA A 1 199 ? 24.388 7.257 5.237 1.00 90.94 199 ALA A CA 1
ATOM 1555 C C . ALA A 1 199 ? 25.127 5.913 5.416 1.00 90.94 199 ALA A C 1
ATOM 1557 O O . ALA A 1 199 ? 25.647 5.386 4.437 1.00 90.94 199 ALA A O 1
ATOM 1558 N N . SER A 1 200 ? 25.177 5.366 6.638 1.00 93.31 200 SER A N 1
ATOM 1559 C CA . SER A 1 200 ? 25.839 4.086 6.936 1.00 93.31 200 SER A CA 1
ATOM 1560 C C . SER A 1 200 ? 24.965 2.866 6.649 1.00 93.31 200 SER A C 1
ATOM 1562 O O . SER A 1 200 ? 25.476 1.753 6.572 1.00 93.31 200 SER A O 1
ATOM 1564 N N . ASP A 1 201 ? 23.650 3.058 6.559 1.00 95.06 201 ASP A N 1
ATOM 1565 C CA . ASP A 1 201 ? 22.710 1.981 6.284 1.00 95.06 201 ASP A CA 1
ATOM 1566 C C . ASP A 1 201 ? 22.745 1.633 4.783 1.00 95.06 201 ASP A C 1
ATOM 1568 O O . ASP A 1 201 ? 22.776 2.519 3.919 1.00 95.06 201 ASP A O 1
ATOM 1572 N N . ALA A 1 202 ? 22.710 0.336 4.465 1.00 93.25 202 ALA A N 1
ATOM 1573 C CA . ALA A 1 202 ? 22.594 -0.127 3.086 1.00 93.25 202 ALA A CA 1
ATOM 1574 C C . ALA A 1 202 ? 21.265 0.334 2.473 1.00 93.25 202 ALA A C 1
ATOM 1576 O O . ALA A 1 202 ? 20.237 0.367 3.149 1.00 93.25 202 ALA A O 1
ATOM 1577 N N . SER A 1 203 ? 21.278 0.670 1.181 1.00 95.88 203 SER A N 1
ATOM 1578 C CA . SER A 1 203 ? 20.040 1.027 0.492 1.00 95.88 203 SER A CA 1
ATOM 1579 C C . SER A 1 203 ? 19.208 -0.211 0.154 1.00 95.88 203 SER A C 1
ATOM 1581 O O . SER A 1 203 ? 19.758 -1.231 -0.267 1.00 95.88 203 SER A O 1
ATOM 1583 N N . CYS A 1 204 ? 17.884 -0.077 0.190 1.00 97.31 204 CYS A N 1
ATOM 1584 C CA . CYS A 1 204 ? 16.910 -1.006 -0.380 1.00 97.31 204 CYS A CA 1
ATOM 1585 C C . CYS A 1 204 ? 17.159 -1.323 -1.868 1.00 97.31 204 CYS A C 1
ATOM 1587 O O . CYS A 1 204 ? 16.648 -2.316 -2.374 1.00 97.31 204 CYS A O 1
ATOM 1589 N N . LEU A 1 205 ? 17.930 -0.498 -2.589 1.00 96.81 205 LEU A N 1
ATOM 1590 C CA . LEU A 1 205 ? 18.283 -0.738 -3.994 1.00 96.81 205 LEU A CA 1
ATOM 1591 C C . LEU A 1 205 ? 19.594 -1.522 -4.188 1.00 96.81 205 LEU A C 1
ATOM 1593 O O . LEU A 1 205 ? 19.931 -1.886 -5.313 1.00 96.81 205 LEU A O 1
ATOM 1597 N N . SER A 1 206 ? 20.348 -1.793 -3.120 1.00 95.50 206 SER A N 1
ATOM 1598 C CA . SER A 1 206 ? 21.700 -2.373 -3.218 1.00 95.50 206 SER A CA 1
ATOM 1599 C C . SER A 1 206 ? 21.740 -3.778 -3.840 1.00 95.50 206 SER A C 1
ATOM 1601 O O . SER A 1 206 ? 22.740 -4.172 -4.429 1.00 95.50 206 SER A O 1
ATOM 1603 N N . SER A 1 207 ? 20.642 -4.529 -3.771 1.00 94.94 207 SER A N 1
ATOM 1604 C CA . SER A 1 207 ? 20.528 -5.913 -4.260 1.00 94.94 207 SER A CA 1
ATOM 1605 C C . SER A 1 207 ? 20.059 -6.038 -5.717 1.00 94.94 207 SER A C 1
ATOM 1607 O O . SER A 1 207 ? 20.002 -7.149 -6.257 1.00 94.94 207 SER A O 1
ATOM 1609 N N . ILE A 1 208 ? 19.701 -4.922 -6.363 1.00 95.88 208 ILE A N 1
ATOM 1610 C CA . ILE A 1 208 ? 19.170 -4.906 -7.736 1.00 95.88 208 ILE A CA 1
ATOM 1611 C C . ILE A 1 208 ? 20.181 -4.372 -8.766 1.00 95.88 208 ILE A C 1
ATOM 1613 O O . ILE A 1 208 ? 19.825 -4.124 -9.916 1.00 95.88 208 ILE A O 1
ATOM 1617 N N . GLY A 1 209 ? 21.450 -4.204 -8.378 1.00 95.25 209 GLY A N 1
ATOM 1618 C CA . GLY A 1 209 ? 22.569 -3.970 -9.303 1.00 95.25 209 GLY A CA 1
ATOM 1619 C C . GLY A 1 209 ? 22.689 -2.556 -9.885 1.00 95.25 209 GLY A C 1
ATOM 1620 O O . GLY A 1 209 ? 23.339 -2.389 -10.915 1.00 95.25 209 GLY A O 1
ATOM 1621 N N . ILE A 1 210 ? 22.081 -1.543 -9.254 1.00 96.00 210 ILE A N 1
ATOM 1622 C CA . ILE A 1 210 ? 22.037 -0.167 -9.792 1.00 96.00 210 ILE A CA 1
ATOM 1623 C C . ILE A 1 210 ? 23.409 0.513 -9.909 1.00 96.00 210 ILE A C 1
ATOM 1625 O O . ILE A 1 210 ? 23.555 1.440 -10.700 1.00 96.00 210 ILE A O 1
ATOM 1629 N N . ASP A 1 211 ? 24.415 0.041 -9.170 1.00 94.31 211 ASP A N 1
ATOM 1630 C CA . ASP A 1 211 ? 25.762 0.625 -9.166 1.00 94.31 211 ASP A CA 1
ATOM 1631 C C . ASP A 1 211 ? 26.533 0.358 -10.471 1.00 94.31 211 ASP A C 1
ATOM 1633 O O . ASP A 1 211 ? 27.492 1.060 -10.789 1.00 94.31 211 ASP A O 1
ATOM 1637 N N . ASN A 1 212 ? 26.122 -0.650 -11.250 1.00 95.50 212 ASN A N 1
ATOM 1638 C CA . ASN A 1 212 ? 26.727 -0.977 -12.538 1.00 95.50 212 ASN A CA 1
ATOM 1639 C C . ASN A 1 212 ? 25.677 -1.508 -13.523 1.00 95.50 212 ASN A C 1
ATOM 1641 O O . ASN A 1 212 ? 25.578 -2.715 -13.767 1.00 95.50 212 ASN A O 1
ATOM 1645 N N . LEU A 1 213 ? 24.925 -0.595 -14.143 1.00 95.00 213 LEU A N 1
ATOM 1646 C CA . LEU A 1 213 ? 23.903 -0.940 -15.141 1.00 95.00 213 LEU A CA 1
ATOM 1647 C C . LEU A 1 213 ? 24.477 -1.710 -16.345 1.00 95.00 213 LEU A C 1
ATOM 1649 O O . LEU A 1 213 ? 23.788 -2.559 -16.913 1.00 95.00 213 LEU A O 1
ATOM 1653 N N . ALA A 1 214 ? 25.746 -1.478 -16.703 1.00 94.00 214 ALA A N 1
ATOM 1654 C CA . ALA A 1 214 ? 26.409 -2.156 -17.819 1.00 94.00 214 ALA A CA 1
ATOM 1655 C C . ALA A 1 214 ? 26.606 -3.665 -17.582 1.00 94.00 214 ALA A C 1
ATOM 1657 O O . ALA A 1 214 ? 26.706 -4.423 -18.544 1.00 94.00 214 ALA A O 1
ATOM 1658 N N . SER A 1 215 ? 26.596 -4.122 -16.322 1.00 95.19 215 SER A N 1
ATOM 1659 C CA . SER A 1 215 ? 26.607 -5.556 -15.990 1.00 95.19 215 SER A CA 1
ATOM 1660 C C . SER A 1 215 ? 25.369 -6.303 -16.503 1.00 95.19 215 SER A C 1
ATOM 1662 O O . SER A 1 215 ? 25.393 -7.523 -16.646 1.00 95.19 215 SER A O 1
ATOM 1664 N N . GLY A 1 216 ? 24.270 -5.584 -16.761 1.00 95.06 216 GLY A N 1
ATOM 1665 C CA . GLY A 1 216 ? 22.981 -6.170 -17.112 1.00 95.06 216 GLY A CA 1
ATOM 1666 C C . GLY A 1 216 ? 22.221 -6.773 -15.929 1.00 95.06 216 GLY A C 1
ATOM 1667 O O . GLY A 1 216 ? 21.118 -7.274 -16.140 1.00 95.06 216 GLY A O 1
ATOM 1668 N N . GLU A 1 217 ? 22.750 -6.708 -14.702 1.00 96.19 217 GLU A N 1
ATOM 1669 C CA . GLU A 1 217 ? 22.107 -7.300 -13.525 1.00 96.19 217 GLU A CA 1
ATOM 1670 C C . GLU A 1 217 ? 20.763 -6.636 -13.212 1.00 96.19 217 GLU A C 1
ATOM 1672 O O . GLU A 1 217 ? 19.764 -7.329 -13.043 1.00 96.19 217 GLU A O 1
ATOM 1677 N N . THR A 1 218 ? 20.683 -5.301 -13.233 1.00 97.44 218 THR A N 1
ATOM 1678 C CA . THR A 1 218 ? 19.406 -4.596 -13.026 1.00 97.44 218 THR A CA 1
ATOM 1679 C C . THR A 1 218 ? 18.366 -4.994 -14.063 1.00 97.44 218 THR A C 1
ATOM 1681 O O . THR A 1 218 ? 17.229 -5.298 -13.715 1.00 97.44 218 THR A O 1
ATOM 1684 N N . ARG A 1 219 ? 18.757 -5.079 -15.340 1.00 96.00 219 ARG A N 1
ATOM 1685 C CA . ARG A 1 219 ? 17.876 -5.569 -16.407 1.00 96.00 219 ARG A CA 1
ATOM 1686 C C . ARG A 1 219 ? 17.415 -7.002 -16.126 1.00 96.00 219 ARG A C 1
ATOM 1688 O O . ARG A 1 219 ? 16.227 -7.290 -16.237 1.00 96.00 219 ARG A O 1
ATOM 1695 N N . ARG A 1 220 ? 18.334 -7.889 -15.737 1.00 95.69 220 ARG A N 1
ATOM 1696 C CA . ARG A 1 220 ? 18.030 -9.288 -15.411 1.00 95.69 220 ARG A CA 1
ATOM 1697 C C . ARG A 1 220 ? 17.040 -9.402 -14.251 1.00 95.69 220 ARG A C 1
ATOM 1699 O O . ARG A 1 220 ? 16.167 -10.258 -14.297 1.00 95.69 220 ARG A O 1
ATOM 1706 N N . VAL A 1 221 ? 17.148 -8.549 -13.235 1.00 96.62 221 VAL A N 1
ATOM 1707 C CA . VAL A 1 221 ? 16.200 -8.519 -12.112 1.00 96.62 221 VAL A CA 1
ATOM 1708 C C . VAL A 1 221 ? 14.831 -8.007 -12.566 1.00 96.62 221 VAL A C 1
ATOM 1710 O O . VAL A 1 221 ? 13.827 -8.675 -12.352 1.00 96.62 221 VAL A O 1
ATOM 1713 N N . LEU A 1 222 ? 14.773 -6.856 -13.242 1.00 95.75 222 LEU A N 1
ATOM 1714 C CA . LEU A 1 222 ? 13.500 -6.212 -13.596 1.00 95.75 222 LEU A CA 1
ATOM 1715 C C . LEU A 1 222 ? 12.690 -6.971 -14.659 1.00 95.75 222 LEU A C 1
ATOM 1717 O O . LEU A 1 222 ? 11.461 -6.888 -14.667 1.00 95.75 222 LEU A O 1
ATOM 1721 N N . TYR A 1 223 ? 13.363 -7.700 -15.551 1.00 93.06 223 TYR A N 1
ATOM 1722 C CA . TYR A 1 223 ? 12.731 -8.395 -16.677 1.00 93.06 223 TYR A CA 1
ATOM 1723 C C . TYR A 1 223 ? 12.878 -9.923 -16.620 1.00 93.06 223 TYR A C 1
ATOM 1725 O O . TYR A 1 223 ? 12.188 -10.623 -17.355 1.00 93.06 223 TYR A O 1
ATOM 1733 N N . GLY A 1 224 ? 13.725 -10.460 -15.742 1.00 91.88 224 GLY A N 1
ATOM 1734 C CA . GLY A 1 224 ? 14.030 -11.888 -15.650 1.00 91.88 224 GLY A CA 1
ATOM 1735 C C . GLY A 1 224 ? 15.265 -12.312 -16.459 1.00 91.88 224 GLY A C 1
ATOM 1736 O O . GLY A 1 224 ? 15.847 -11.550 -17.232 1.00 91.88 224 GLY A O 1
ATOM 1737 N N . ALA A 1 225 ? 15.675 -13.574 -16.293 1.00 87.88 225 ALA A N 1
ATOM 1738 C CA . ALA A 1 225 ? 16.919 -14.110 -16.863 1.00 87.88 225 ALA A CA 1
ATOM 1739 C C . ALA A 1 225 ? 16.989 -14.086 -18.404 1.00 87.88 225 ALA A C 1
ATOM 1741 O O . ALA A 1 225 ? 18.080 -14.020 -18.961 1.00 87.88 225 ALA A O 1
ATOM 1742 N N . GLY A 1 226 ? 15.840 -14.125 -19.087 1.00 86.06 226 GLY A N 1
ATOM 1743 C CA . GLY A 1 226 ? 15.740 -14.107 -20.553 1.00 86.06 226 GLY A CA 1
ATOM 1744 C C . GLY A 1 226 ? 15.636 -12.712 -21.179 1.00 86.06 226 GLY A C 1
ATOM 1745 O O . GLY A 1 226 ? 15.276 -12.608 -22.350 1.00 86.06 226 GLY A O 1
ATOM 1746 N N . ALA A 1 227 ? 15.876 -11.645 -20.413 1.00 90.00 227 ALA A N 1
ATOM 1747 C CA . ALA A 1 227 ? 15.731 -10.274 -20.890 1.00 90.00 227 ALA A CA 1
ATOM 1748 C C . ALA A 1 227 ? 16.708 -9.953 -22.045 1.00 90.00 227 ALA A C 1
ATOM 1750 O O . ALA A 1 227 ? 17.917 -10.150 -21.879 1.00 90.00 227 ALA A O 1
ATOM 1751 N N . PRO A 1 228 ? 16.231 -9.413 -23.186 1.00 91.12 228 PRO A N 1
ATOM 1752 C CA . PRO A 1 228 ? 17.082 -9.034 -24.309 1.00 91.12 228 PRO A CA 1
ATOM 1753 C C . PRO A 1 228 ? 18.179 -8.056 -23.894 1.00 91.12 228 PRO A C 1
ATOM 1755 O O . PRO A 1 228 ? 17.909 -7.078 -23.200 1.00 91.12 228 PRO A O 1
ATOM 1758 N N . ALA A 1 229 ? 19.410 -8.278 -24.360 1.00 89.38 229 ALA A N 1
ATOM 1759 C CA . ALA A 1 229 ? 20.560 -7.456 -23.978 1.00 89.38 229 ALA A CA 1
ATOM 1760 C C . ALA A 1 229 ? 20.398 -5.965 -24.335 1.00 89.38 229 ALA A C 1
ATOM 1762 O O . ALA A 1 229 ? 20.950 -5.110 -23.646 1.00 89.38 229 ALA A O 1
ATOM 1763 N N . ALA A 1 230 ? 19.612 -5.661 -25.368 1.00 87.19 230 ALA A N 1
ATOM 1764 C CA . ALA A 1 230 ? 19.359 -4.306 -25.839 1.00 87.19 230 ALA A CA 1
ATOM 1765 C C . ALA A 1 230 ? 18.303 -3.526 -25.035 1.00 87.19 230 ALA A C 1
ATOM 1767 O O . ALA A 1 230 ? 18.182 -2.318 -25.225 1.00 87.19 230 ALA A O 1
ATOM 1768 N N . LEU A 1 231 ? 17.546 -4.168 -24.130 1.00 90.44 231 LEU A N 1
ATOM 1769 C CA . LEU A 1 231 ? 16.615 -3.439 -23.264 1.00 90.44 231 LEU A CA 1
ATOM 1770 C C . LEU A 1 231 ? 17.392 -2.548 -22.294 1.00 90.44 231 LEU A C 1
ATOM 1772 O O . LEU A 1 231 ? 18.092 -3.043 -21.405 1.00 90.44 231 LEU A O 1
ATOM 1776 N N . ALA A 1 232 ? 17.254 -1.235 -22.455 1.00 92.62 232 ALA A N 1
ATOM 1777 C CA . ALA A 1 232 ? 17.917 -0.278 -21.592 1.00 92.62 232 ALA A CA 1
ATOM 1778 C C . ALA A 1 232 ? 17.147 -0.060 -20.282 1.00 92.62 232 ALA A C 1
ATOM 1780 O O . ALA A 1 232 ? 15.913 -0.034 -20.236 1.00 92.62 232 ALA A O 1
ATOM 1781 N N . VAL A 1 233 ? 17.921 0.142 -19.219 1.00 95.94 233 VAL A N 1
ATOM 1782 C CA . VAL A 1 233 ? 17.459 0.594 -17.907 1.00 95.94 233 VAL A CA 1
ATOM 1783 C C . VAL A 1 233 ? 18.259 1.838 -17.551 1.00 95.94 233 VAL A C 1
ATOM 1785 O O . VAL A 1 233 ? 19.458 1.899 -17.821 1.00 95.94 233 VAL A O 1
ATOM 1788 N N . GLU A 1 234 ? 17.610 2.817 -16.935 1.00 96.25 234 GLU A N 1
ATOM 1789 C CA . GLU A 1 234 ? 18.252 4.037 -16.450 1.00 96.25 234 GLU A CA 1
ATOM 1790 C C . GLU A 1 234 ? 17.901 4.307 -14.985 1.00 96.25 234 GLU A C 1
ATOM 1792 O O . GLU A 1 234 ? 16.878 3.846 -14.477 1.00 96.25 234 GLU A O 1
ATOM 1797 N N . VAL A 1 235 ? 18.747 5.081 -14.304 1.00 97.69 235 VAL A N 1
ATOM 1798 C CA . VAL A 1 235 ? 18.466 5.599 -12.961 1.00 97.69 235 VAL A CA 1
ATOM 1799 C C . VAL A 1 235 ? 18.299 7.109 -13.059 1.00 97.69 235 VAL A C 1
ATOM 1801 O O . VAL A 1 235 ? 19.206 7.816 -13.491 1.00 97.69 235 VAL A O 1
ATOM 1804 N N . ARG A 1 236 ? 17.133 7.606 -12.648 1.00 97.56 236 ARG A N 1
ATOM 1805 C CA . ARG A 1 236 ? 16.791 9.030 -12.623 1.00 97.56 236 ARG A CA 1
ATOM 1806 C C . ARG A 1 236 ? 16.720 9.532 -11.191 1.00 97.56 236 ARG A C 1
ATOM 1808 O O . ARG A 1 236 ? 16.041 8.932 -10.359 1.00 97.56 236 ARG A O 1
ATOM 1815 N N . THR A 1 237 ? 17.354 10.668 -10.933 1.00 97.25 237 THR A N 1
ATOM 1816 C CA . THR A 1 237 ? 17.117 11.458 -9.720 1.00 97.25 237 THR A CA 1
ATOM 1817 C C . THR A 1 237 ? 15.933 12.383 -9.970 1.00 97.25 237 THR A C 1
ATOM 1819 O O . THR A 1 237 ? 15.905 13.089 -10.977 1.00 97.25 237 THR A O 1
ATOM 1822 N N . LEU A 1 238 ? 14.955 12.373 -9.070 1.00 96.56 238 LEU A N 1
ATOM 1823 C CA . LEU A 1 238 ? 13.719 13.145 -9.183 1.00 96.56 238 LEU A CA 1
ATOM 1824 C C . LEU A 1 238 ? 13.602 14.159 -8.037 1.00 96.56 238 LEU A C 1
ATOM 1826 O O . LEU A 1 238 ? 14.240 14.021 -6.993 1.00 96.56 238 LEU A O 1
ATOM 1830 N N . THR A 1 239 ? 12.742 15.158 -8.224 1.00 94.88 239 THR A N 1
ATOM 1831 C CA . THR A 1 239 ? 12.319 16.095 -7.176 1.00 94.88 239 THR A CA 1
ATOM 1832 C C . THR A 1 239 ? 10.841 15.895 -6.864 1.00 94.88 239 THR A C 1
ATOM 1834 O O . THR A 1 239 ? 10.073 15.441 -7.716 1.00 94.88 239 THR A O 1
ATOM 1837 N N . TRP A 1 240 ? 10.417 16.271 -5.656 1.00 94.69 240 TRP A N 1
ATOM 1838 C CA . TRP A 1 240 ? 8.994 16.274 -5.319 1.00 94.69 240 TRP A CA 1
ATOM 1839 C C . TRP A 1 240 ? 8.180 17.200 -6.221 1.00 94.69 240 TRP A C 1
ATOM 1841 O O . TRP A 1 240 ? 7.086 16.821 -6.614 1.00 94.69 240 TRP A O 1
ATOM 1851 N N . ASP A 1 241 ? 8.722 18.350 -6.624 1.00 92.75 241 ASP A N 1
ATOM 1852 C CA . ASP A 1 241 ? 8.063 19.244 -7.583 1.00 92.75 241 ASP A CA 1
ATOM 1853 C C . ASP A 1 241 ? 7.755 18.527 -8.911 1.00 92.75 241 ASP A C 1
ATOM 1855 O O . ASP A 1 241 ? 6.613 18.515 -9.367 1.00 92.75 241 ASP A O 1
ATOM 1859 N N . ALA A 1 242 ? 8.729 17.797 -9.469 1.00 93.12 242 ALA A N 1
ATOM 1860 C CA . ALA A 1 242 ? 8.530 17.022 -10.692 1.00 93.12 242 ALA A CA 1
ATOM 1861 C C . ALA A 1 242 ? 7.541 15.859 -10.500 1.00 93.12 242 ALA A C 1
ATOM 1863 O O . ALA A 1 242 ? 6.714 15.592 -11.374 1.00 93.12 242 ALA A O 1
ATOM 1864 N N . VAL A 1 243 ? 7.604 15.163 -9.357 1.00 93.50 243 VAL A N 1
ATOM 1865 C CA . VAL A 1 243 ? 6.685 14.057 -9.048 1.00 93.50 243 VAL A CA 1
ATOM 1866 C C . VAL A 1 243 ? 5.258 14.569 -8.854 1.00 93.50 243 VAL A C 1
ATOM 1868 O O . VAL A 1 243 ? 4.309 13.954 -9.340 1.00 93.50 243 VAL A O 1
ATOM 1871 N N . LEU A 1 244 ? 5.070 15.702 -8.185 1.00 91.12 244 LEU A N 1
ATOM 1872 C CA . LEU A 1 244 ? 3.746 16.215 -7.856 1.00 91.12 244 LEU A CA 1
ATOM 1873 C C . LEU A 1 244 ? 3.119 17.045 -8.975 1.00 91.12 244 LEU A C 1
ATOM 1875 O O . LEU A 1 244 ? 1.893 17.041 -9.077 1.00 91.12 244 LEU A O 1
ATOM 1879 N N . SER A 1 245 ? 3.912 17.667 -9.847 1.00 88.19 245 SER A N 1
ATOM 1880 C CA . SER A 1 245 ? 3.422 18.541 -10.915 1.00 88.19 245 SER A CA 1
ATOM 1881 C C . SER A 1 245 ? 2.298 17.906 -11.758 1.00 88.19 245 SER A C 1
ATOM 1883 O O . SER A 1 245 ? 2.390 16.732 -12.136 1.00 88.19 245 SER A O 1
ATOM 1885 N N . PRO A 1 246 ? 1.215 18.658 -12.053 1.00 86.62 246 PRO A N 1
ATOM 1886 C CA . PRO A 1 246 ? 0.997 20.078 -11.735 1.00 86.62 246 PRO A CA 1
ATOM 1887 C C . PRO A 1 246 ? 0.322 20.325 -10.369 1.00 86.62 246 PRO A C 1
ATOM 1889 O O . PRO A 1 246 ? -0.185 21.417 -10.122 1.00 86.62 246 PRO A O 1
ATOM 1892 N N . ARG A 1 247 ? 0.236 19.315 -9.493 1.00 87.44 247 ARG A N 1
ATOM 1893 C CA . ARG A 1 247 ? -0.477 19.419 -8.209 1.00 87.44 247 ARG A CA 1
ATOM 1894 C C . ARG A 1 247 ? 0.322 20.287 -7.227 1.00 87.44 247 ARG A C 1
ATOM 1896 O O . ARG A 1 247 ? 1.525 20.061 -7.087 1.00 87.44 247 ARG A O 1
ATOM 1903 N N . PRO A 1 248 ? -0.323 21.221 -6.505 1.00 89.12 248 PRO A N 1
ATOM 1904 C CA . PRO A 1 248 ? 0.362 22.015 -5.499 1.00 89.12 248 PRO A CA 1
ATOM 1905 C C . PRO A 1 248 ? 0.750 21.152 -4.296 1.00 89.12 248 PRO A C 1
ATOM 1907 O O . PRO A 1 248 ? 0.036 20.220 -3.909 1.00 89.12 248 PRO A O 1
ATOM 1910 N N . LEU A 1 249 ? 1.886 21.491 -3.693 1.00 90.38 249 LEU A N 1
ATOM 1911 C CA . LEU A 1 249 ? 2.346 20.898 -2.447 1.00 90.38 249 LEU A CA 1
ATOM 1912 C C . LEU A 1 249 ? 1.650 21.581 -1.271 1.00 90.38 249 LEU A C 1
ATOM 1914 O O . LEU A 1 249 ? 1.617 22.807 -1.183 1.00 90.38 249 LEU A O 1
ATOM 1918 N N . LEU A 1 250 ? 1.114 20.773 -0.364 1.00 90.38 250 LEU A N 1
ATOM 1919 C CA . LEU A 1 250 ? 0.500 21.217 0.878 1.00 90.38 250 LEU A CA 1
ATOM 1920 C C . LEU A 1 250 ? 1.356 20.744 2.050 1.00 90.38 250 LEU A C 1
ATOM 1922 O O . LEU A 1 250 ? 1.767 19.586 2.108 1.00 90.38 250 LEU A O 1
ATOM 1926 N N . ASP A 1 251 ? 1.610 21.635 2.997 1.00 90.69 251 ASP A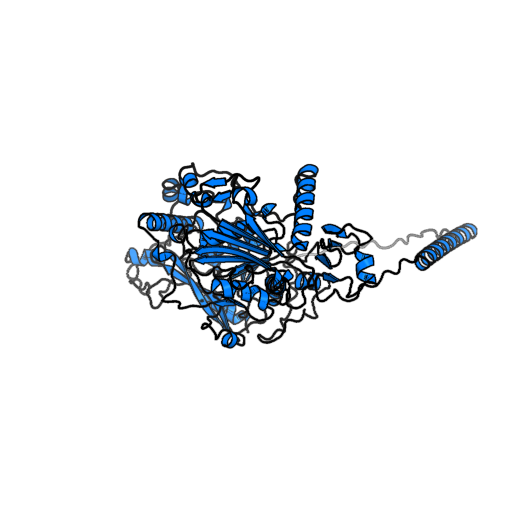 N 1
ATOM 1927 C CA . ASP A 1 251 ? 2.296 21.285 4.234 1.00 90.69 251 ASP A CA 1
ATOM 1928 C C . ASP A 1 251 ? 1.330 20.527 5.157 1.00 90.69 251 ASP A C 1
ATOM 1930 O O . ASP A 1 251 ? 0.309 21.063 5.597 1.00 90.69 251 ASP A O 1
ATOM 1934 N N . VAL A 1 252 ? 1.652 19.262 5.438 1.00 88.94 252 VAL A N 1
ATOM 1935 C CA . VAL A 1 252 ? 0.836 18.386 6.291 1.00 88.94 252 VAL A CA 1
ATOM 1936 C C . VAL A 1 252 ? 0.745 18.879 7.740 1.00 88.94 252 VAL A C 1
ATOM 1938 O O . VAL A 1 252 ? -0.272 18.651 8.391 1.00 88.94 252 VAL A O 1
ATOM 1941 N N . ASP A 1 253 ? 1.775 19.562 8.245 1.00 86.25 253 ASP A N 1
ATOM 1942 C CA . ASP A 1 253 ? 1.814 20.095 9.608 1.00 86.25 253 ASP A CA 1
ATOM 1943 C C . ASP A 1 253 ? 1.199 21.496 9.691 1.00 86.25 253 ASP A C 1
ATOM 1945 O O . ASP A 1 253 ? 0.664 21.855 10.733 1.00 86.25 253 ASP A O 1
ATOM 1949 N N . ALA A 1 254 ? 1.215 22.287 8.615 1.00 81.88 254 ALA A N 1
ATOM 1950 C CA . ALA A 1 254 ? 0.499 23.567 8.587 1.00 81.88 254 ALA A CA 1
ATOM 1951 C C . ALA A 1 254 ? -1.013 23.387 8.389 1.00 81.88 254 ALA A C 1
ATOM 1953 O O . ALA A 1 254 ? -1.802 24.182 8.906 1.00 81.88 254 ALA A O 1
ATOM 1954 N N . ALA A 1 255 ? -1.430 22.322 7.694 1.00 74.06 255 ALA A N 1
ATOM 1955 C CA . ALA A 1 255 ? -2.839 21.993 7.491 1.00 74.06 255 ALA A CA 1
ATOM 1956 C C . ALA A 1 255 ? -3.606 21.815 8.816 1.00 74.06 255 ALA A C 1
ATOM 1958 O O . ALA A 1 255 ? -4.812 22.040 8.856 1.00 74.06 255 ALA A O 1
ATOM 1959 N N . THR A 1 256 ? -2.914 21.494 9.921 1.00 63.47 256 THR A N 1
ATOM 1960 C CA . THR A 1 256 ? -3.505 21.403 11.272 1.00 63.47 256 THR A CA 1
ATOM 1961 C C . THR A 1 256 ? -4.031 22.721 11.811 1.00 63.47 256 THR A C 1
ATOM 1963 O O . THR A 1 256 ? -4.889 22.713 12.686 1.00 63.47 256 THR A O 1
ATOM 1966 N N . ASN A 1 257 ? -3.557 23.842 11.269 1.00 57.44 257 ASN A N 1
ATOM 1967 C CA . ASN A 1 257 ? -3.947 25.183 11.697 1.00 57.44 257 ASN A CA 1
ATOM 1968 C C . ASN A 1 257 ? -5.026 25.801 10.795 1.00 57.44 257 ASN A C 1
ATOM 1970 O O . ASN A 1 257 ? -5.491 26.909 11.063 1.00 57.44 257 ASN A O 1
ATOM 1974 N N . MET A 1 258 ? -5.419 25.113 9.720 1.00 59.56 258 MET A N 1
ATOM 1975 C CA . MET A 1 258 ? -6.514 25.533 8.850 1.00 59.56 258 MET A CA 1
ATOM 1976 C C . MET A 1 258 ? -7.837 25.006 9.419 1.00 59.56 258 MET A C 1
ATOM 1978 O O . MET A 1 258 ? -7.898 23.884 9.922 1.00 59.56 258 MET A O 1
ATOM 1982 N N . SER A 1 259 ? -8.913 25.801 9.351 1.00 56.12 259 SER A N 1
ATOM 1983 C CA . SER A 1 259 ? -10.258 25.305 9.676 1.00 56.12 259 SER A CA 1
ATOM 1984 C C . SER A 1 259 ? -10.514 24.044 8.857 1.00 56.12 259 SER A C 1
ATOM 1986 O O . SER A 1 259 ? -10.296 24.102 7.649 1.00 56.12 259 SER A O 1
ATOM 1988 N N . ALA A 1 260 ? -10.940 22.943 9.492 1.00 56.47 260 ALA A N 1
ATOM 1989 C CA . ALA A 1 260 ? -11.181 21.658 8.836 1.00 56.47 260 ALA A CA 1
ATOM 1990 C C . ALA A 1 260 ? -11.969 21.869 7.532 1.00 56.47 260 ALA A C 1
ATOM 1992 O O . ALA A 1 260 ? -13.174 22.124 7.560 1.00 56.47 260 ALA A O 1
ATOM 1993 N N . GLU A 1 261 ? -11.272 21.861 6.392 1.00 57.44 261 GLU A N 1
ATOM 1994 C CA . GLU A 1 261 ? -11.899 22.214 5.125 1.00 57.44 261 GLU A CA 1
ATOM 1995 C C . GLU A 1 261 ? -12.979 21.181 4.794 1.00 57.44 261 GLU A C 1
ATOM 1997 O O . GLU A 1 261 ? -12.781 19.969 4.891 1.00 57.44 261 GLU A O 1
ATOM 2002 N N . SER A 1 262 ? -14.151 21.686 4.408 1.00 52.88 262 SER A N 1
ATOM 2003 C CA . SER A 1 262 ? -15.347 20.910 4.062 1.00 52.88 262 SER A CA 1
ATOM 2004 C C . SER A 1 262 ? -15.332 20.376 2.623 1.00 52.88 262 SER A C 1
ATOM 2006 O O . SER A 1 262 ? -16.312 19.771 2.166 1.00 52.88 262 SER A O 1
ATOM 2008 N N . ALA A 1 263 ? -14.240 20.606 1.887 1.00 60.97 263 ALA A N 1
ATOM 2009 C CA . ALA A 1 263 ? -14.105 20.188 0.501 1.00 60.97 263 ALA A CA 1
ATOM 2010 C C . ALA A 1 263 ? -14.114 18.655 0.378 1.00 60.97 263 ALA A C 1
ATOM 2012 O O . ALA A 1 263 ? -13.700 17.915 1.271 1.00 60.97 263 ALA A O 1
ATOM 2013 N N . ALA A 1 264 ? -14.650 18.161 -0.740 1.00 70.19 264 ALA A N 1
ATOM 2014 C CA . ALA A 1 264 ? -14.756 16.725 -0.989 1.00 70.19 264 ALA A CA 1
ATOM 2015 C C . ALA A 1 264 ? -13.386 16.056 -1.193 1.00 70.19 264 ALA A C 1
ATOM 2017 O O . ALA A 1 264 ? -13.250 14.875 -0.889 1.00 70.19 264 ALA A O 1
ATOM 2018 N N . GLU A 1 265 ? -12.396 16.812 -1.678 1.00 80.94 265 GLU A N 1
ATOM 2019 C CA . GLU A 1 265 ? -11.066 16.336 -2.060 1.00 80.94 265 GLU A CA 1
ATOM 2020 C C . GLU A 1 265 ? -10.009 17.421 -1.789 1.00 80.94 265 GLU A C 1
ATOM 2022 O O . GLU A 1 265 ? -10.303 18.603 -2.004 1.00 80.94 265 GLU A O 1
ATOM 2027 N N . PRO A 1 266 ? -8.786 17.056 -1.360 1.00 83.94 266 PRO A N 1
ATOM 2028 C CA . PRO A 1 266 ? -7.684 18.002 -1.229 1.00 83.94 266 PRO A CA 1
ATOM 2029 C C . PRO A 1 266 ? -7.311 18.650 -2.563 1.00 83.94 266 PRO A C 1
ATOM 2031 O O . PRO A 1 266 ? -7.115 17.960 -3.563 1.00 83.94 266 PRO A O 1
ATOM 2034 N N . GLY A 1 267 ? -7.116 19.972 -2.559 1.00 82.25 267 GLY A N 1
ATOM 2035 C CA . GLY A 1 267 ? -6.648 20.724 -3.732 1.00 82.25 267 GLY A CA 1
ATOM 2036 C C . GLY A 1 267 ? -5.177 20.487 -4.105 1.00 82.25 267 GLY A C 1
ATOM 2037 O O . GLY A 1 267 ? -4.699 21.054 -5.083 1.00 82.25 267 GLY A O 1
ATOM 2038 N N . GLY A 1 268 ? -4.452 19.666 -3.341 1.00 88.12 268 GLY A N 1
ATOM 2039 C CA . GLY A 1 268 ? -3.025 19.401 -3.505 1.00 88.12 268 GLY A CA 1
ATOM 2040 C C . GLY A 1 268 ? -2.574 18.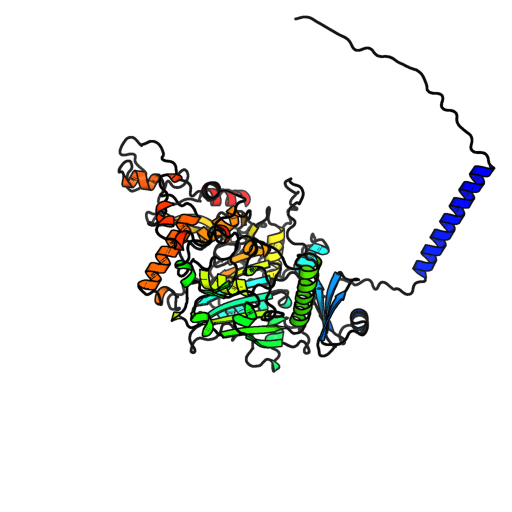128 -2.794 1.00 88.12 268 GLY A C 1
ATOM 2041 O O . GLY A 1 268 ? -3.393 17.328 -2.336 1.00 88.12 268 GLY A O 1
ATOM 2042 N N . VAL A 1 269 ? -1.260 17.927 -2.718 1.00 90.75 269 VAL A N 1
ATOM 2043 C CA . VAL A 1 269 ? -0.648 16.740 -2.104 1.00 90.75 269 VAL A CA 1
ATOM 2044 C C . VAL A 1 269 ? 0.010 17.124 -0.789 1.00 90.75 269 VAL A C 1
ATOM 2046 O O . VAL A 1 269 ? 0.875 17.995 -0.769 1.00 90.75 269 VAL A O 1
ATOM 2049 N N . PHE A 1 270 ? -0.366 16.456 0.300 1.00 91.81 270 PHE A N 1
ATOM 2050 C CA . PHE A 1 270 ? 0.245 16.698 1.604 1.00 91.81 270 PHE A CA 1
ATOM 2051 C C . PHE A 1 270 ? 1.631 16.070 1.676 1.00 91.81 270 PHE A C 1
ATOM 2053 O O . PHE A 1 270 ? 1.769 14.872 1.440 1.00 91.81 270 PHE A O 1
ATOM 2060 N N . LEU A 1 271 ? 2.640 16.856 2.035 1.00 93.31 271 LEU A N 1
ATOM 2061 C CA . LEU A 1 271 ? 3.983 16.393 2.364 1.00 93.31 271 LEU A CA 1
ATOM 2062 C C . LEU A 1 271 ? 4.469 17.070 3.645 1.00 93.31 271 LEU A C 1
ATOM 2064 O O . LEU A 1 271 ? 4.006 18.140 4.033 1.00 93.31 271 LEU A O 1
ATOM 2068 N N . HIS A 1 272 ? 5.428 16.435 4.311 1.00 92.19 272 HIS A N 1
ATOM 2069 C CA . HIS A 1 272 ? 6.126 17.047 5.434 1.00 92.19 272 HIS A CA 1
ATOM 2070 C C . HIS A 1 272 ? 7.048 18.176 4.940 1.00 92.19 272 HIS A C 1
ATOM 2072 O O . HIS A 1 272 ? 7.670 18.004 3.889 1.00 92.19 272 HIS A O 1
ATOM 2078 N N . PRO A 1 273 ? 7.233 19.291 5.672 1.00 89.69 273 PRO A N 1
ATOM 2079 C CA . PRO A 1 273 ? 8.131 20.381 5.262 1.00 89.69 273 PRO A CA 1
ATOM 2080 C C . PRO A 1 273 ? 9.563 19.949 4.947 1.00 89.69 273 PRO A C 1
ATOM 2082 O O . PRO A 1 273 ? 10.224 20.548 4.105 1.00 89.69 273 PRO A O 1
ATOM 2085 N N . ALA A 1 274 ? 10.034 18.861 5.561 1.00 89.50 274 ALA A N 1
ATOM 2086 C CA . ALA A 1 274 ? 11.363 18.328 5.276 1.00 89.50 274 ALA A CA 1
ATOM 2087 C C . ALA A 1 274 ? 11.507 17.674 3.885 1.00 89.50 274 ALA A C 1
ATOM 2089 O O . ALA A 1 274 ? 12.615 17.269 3.540 1.00 89.50 274 ALA A O 1
ATOM 2090 N N . HIS A 1 275 ? 10.445 17.611 3.071 1.00 90.69 275 HIS A N 1
ATOM 2091 C CA . HIS A 1 275 ? 10.484 17.100 1.695 1.00 90.69 275 HIS A CA 1
ATOM 2092 C C . HIS A 1 275 ? 11.572 17.763 0.835 1.00 90.69 275 HIS A C 1
ATOM 2094 O O . HIS A 1 275 ? 12.125 17.120 -0.050 1.00 90.69 275 HIS A O 1
ATOM 2100 N N . ALA A 1 276 ? 11.929 19.022 1.118 1.00 87.88 276 ALA A N 1
ATOM 2101 C CA . ALA A 1 276 ? 12.997 19.740 0.420 1.00 87.88 276 ALA A CA 1
ATOM 2102 C C . ALA A 1 276 ? 14.387 19.090 0.584 1.00 87.88 276 ALA A C 1
ATOM 2104 O O . ALA A 1 276 ? 15.270 19.311 -0.240 1.00 87.88 276 ALA A O 1
ATOM 2105 N N . SER A 1 277 ? 14.581 18.290 1.637 1.00 89.56 277 SER A N 1
ATOM 2106 C CA . SER A 1 277 ? 15.819 17.542 1.907 1.00 89.56 277 SER A CA 1
ATOM 2107 C C . SER A 1 277 ? 15.768 16.082 1.443 1.00 89.56 277 SER A C 1
ATOM 2109 O O . SER A 1 277 ? 16.762 15.361 1.537 1.00 89.56 277 SER A O 1
ATOM 2111 N N . GLU A 1 278 ? 14.615 15.629 0.951 1.00 94.88 278 GLU A N 1
ATOM 2112 C CA . GLU A 1 278 ? 14.419 14.246 0.538 1.00 94.88 278 GLU A CA 1
ATOM 2113 C C . GLU A 1 278 ? 14.985 14.006 -0.857 1.00 94.88 278 GLU A C 1
ATOM 2115 O O . GLU A 1 278 ? 14.931 14.861 -1.741 1.00 94.88 278 GLU A O 1
ATOM 2120 N N . ARG A 1 279 ? 15.513 12.802 -1.067 1.00 94.88 279 ARG A N 1
ATOM 2121 C CA . ARG A 1 279 ? 16.041 12.379 -2.365 1.00 94.88 279 ARG A CA 1
ATOM 2122 C C . ARG A 1 279 ? 15.116 11.340 -2.960 1.00 94.88 279 ARG A C 1
ATOM 2124 O O . ARG A 1 279 ? 14.769 10.378 -2.281 1.00 94.88 279 ARG A O 1
ATOM 2131 N N . LEU A 1 280 ? 14.747 11.512 -4.222 1.00 97.44 280 LEU A N 1
ATOM 2132 C CA . LEU A 1 280 ? 13.928 10.547 -4.939 1.00 97.44 280 LEU A CA 1
ATOM 2133 C C . LEU A 1 280 ? 14.739 9.934 -6.070 1.00 97.44 280 LEU A C 1
ATOM 2135 O O . LEU A 1 280 ? 15.379 10.648 -6.842 1.00 97.44 280 LEU A O 1
ATOM 2139 N N . PHE A 1 281 ? 14.681 8.614 -6.178 1.00 97.12 281 PHE A N 1
ATOM 2140 C CA . PHE A 1 281 ? 15.317 7.869 -7.254 1.00 97.12 281 PHE A CA 1
ATOM 2141 C C . PHE A 1 281 ? 14.286 6.999 -7.950 1.00 97.12 281 PHE A C 1
ATOM 2143 O O . PHE A 1 281 ? 13.390 6.443 -7.317 1.00 97.12 281 PHE A O 1
ATOM 2150 N N . CYS A 1 282 ? 14.438 6.867 -9.256 1.00 97.69 282 CYS A N 1
ATOM 2151 C CA . CYS A 1 282 ? 13.620 6.015 -10.092 1.00 97.69 282 CYS A CA 1
ATOM 2152 C C . CYS A 1 282 ? 14.525 5.163 -10.977 1.00 97.69 282 CYS A C 1
ATOM 2154 O O . CYS A 1 282 ? 15.293 5.697 -11.772 1.00 97.69 282 CYS A O 1
ATOM 2156 N N . VAL A 1 283 ? 14.408 3.845 -10.858 1.00 98.38 283 VAL A N 1
ATOM 2157 C CA . VAL A 1 283 ? 14.987 2.886 -11.798 1.00 98.38 283 VAL A CA 1
ATOM 2158 C C . VAL A 1 283 ? 13.944 2.642 -12.882 1.00 98.38 283 VAL A C 1
ATOM 2160 O O . VAL A 1 283 ? 12.905 2.036 -12.609 1.00 98.38 283 VAL A O 1
ATOM 2163 N N . ALA A 1 284 ? 14.175 3.173 -14.080 1.00 97.62 284 ALA A N 1
ATOM 2164 C CA . ALA A 1 284 ? 13.208 3.182 -15.171 1.00 97.62 284 ALA A CA 1
ATOM 2165 C C . ALA A 1 284 ? 13.583 2.216 -16.293 1.00 97.62 284 ALA A C 1
ATOM 2167 O O . ALA A 1 284 ? 14.746 2.111 -16.684 1.00 97.62 284 ALA A O 1
ATOM 2168 N N . GLY A 1 285 ? 12.565 1.544 -16.825 1.00 95.88 285 GLY A N 1
ATOM 2169 C CA . GLY A 1 285 ? 12.652 0.758 -18.047 1.00 95.88 285 GLY A CA 1
ATOM 2170 C C . GLY A 1 285 ? 12.347 1.616 -19.269 1.00 95.88 285 GLY A C 1
ATOM 2171 O O . GLY A 1 285 ? 11.412 2.424 -19.261 1.00 95.88 285 GLY A O 1
ATOM 2172 N N . GLU A 1 286 ? 13.133 1.467 -20.332 1.00 95.06 286 GLU A N 1
ATOM 2173 C CA . GLU A 1 286 ? 12.986 2.294 -21.531 1.00 95.06 286 GLU A CA 1
ATOM 2174 C C . GLU A 1 286 ? 11.632 2.081 -22.230 1.00 95.06 286 GLU A C 1
ATOM 2176 O O . GLU A 1 286 ? 10.933 3.040 -22.559 1.00 95.06 286 GLU A O 1
ATOM 2181 N N . VAL A 1 287 ? 11.227 0.824 -22.425 1.00 94.69 287 VAL A N 1
ATOM 2182 C CA . VAL A 1 287 ? 9.994 0.483 -23.154 1.00 94.69 287 VAL A CA 1
ATOM 2183 C C . VAL A 1 287 ? 8.729 0.844 -22.370 1.00 94.69 287 VAL A C 1
ATOM 2185 O O . VAL A 1 287 ? 7.728 1.252 -22.967 1.00 94.69 287 VAL A O 1
ATOM 2188 N N . GLU A 1 288 ? 8.776 0.772 -21.039 1.00 95.19 288 GLU A N 1
ATOM 2189 C CA . GLU A 1 288 ? 7.729 1.279 -20.153 1.00 95.19 288 GLU A CA 1
ATOM 2190 C C . GLU A 1 288 ? 7.684 2.803 -20.159 1.00 95.19 288 GLU A C 1
ATOM 2192 O O . GLU A 1 288 ? 6.595 3.364 -20.173 1.00 95.19 288 GLU A O 1
ATOM 2197 N N . THR A 1 289 ? 8.835 3.480 -20.220 1.00 96.62 289 THR A N 1
ATOM 2198 C CA . THR A 1 289 ? 8.880 4.946 -20.344 1.00 96.62 289 THR A CA 1
ATOM 2199 C C . THR A 1 289 ? 8.150 5.400 -21.609 1.00 96.62 289 THR A C 1
ATOM 2201 O O . THR A 1 289 ? 7.341 6.328 -21.551 1.00 96.62 289 THR A O 1
ATOM 2204 N N . LEU A 1 290 ? 8.366 4.719 -22.741 1.00 96.94 290 LEU A N 1
ATOM 2205 C CA . LEU A 1 290 ? 7.662 5.005 -23.996 1.00 96.94 290 LEU A CA 1
ATOM 2206 C C . LEU A 1 290 ? 6.150 4.763 -23.873 1.00 96.94 290 LEU A C 1
ATOM 2208 O O . LEU A 1 290 ? 5.353 5.628 -24.242 1.00 96.94 290 LEU A O 1
ATOM 2212 N N . ARG A 1 291 ? 5.756 3.615 -23.305 1.00 95.00 291 ARG A N 1
ATOM 2213 C CA . ARG A 1 291 ? 4.348 3.254 -23.073 1.00 95.00 291 ARG A CA 1
ATOM 2214 C C . ARG A 1 291 ? 3.644 4.286 -22.191 1.00 95.00 291 ARG A C 1
ATOM 2216 O O . ARG A 1 291 ? 2.555 4.746 -22.520 1.00 95.00 291 ARG A O 1
ATOM 2223 N N . ASP A 1 292 ? 4.261 4.651 -21.077 1.00 95.75 292 ASP A N 1
ATOM 2224 C CA . ASP A 1 292 ? 3.679 5.554 -20.088 1.00 95.75 292 ASP A CA 1
ATOM 2225 C C . ASP A 1 292 ? 3.600 6.987 -20.622 1.00 95.75 292 ASP A C 1
ATOM 2227 O O . ASP A 1 292 ? 2.613 7.681 -20.383 1.00 95.75 292 ASP A O 1
ATOM 2231 N N . THR A 1 293 ? 4.582 7.407 -21.424 1.00 96.31 293 THR A N 1
ATOM 2232 C CA . THR A 1 293 ? 4.549 8.699 -22.126 1.00 96.31 293 THR A CA 1
ATOM 2233 C C . THR A 1 293 ? 3.381 8.772 -23.109 1.00 96.31 293 THR A C 1
ATOM 2235 O O . THR A 1 293 ? 2.678 9.784 -23.139 1.00 96.31 293 THR A O 1
ATOM 2238 N N . LEU A 1 294 ? 3.124 7.697 -23.867 1.00 96.25 294 LEU A N 1
ATOM 2239 C CA . LEU A 1 294 ? 1.949 7.603 -24.738 1.00 96.25 294 LEU A CA 1
ATOM 2240 C C . LEU A 1 294 ? 0.650 7.731 -23.928 1.00 96.25 294 LEU A C 1
ATOM 2242 O O . LEU A 1 294 ? -0.207 8.538 -24.276 1.00 96.25 294 LEU A O 1
ATOM 2246 N N . LEU A 1 295 ? 0.519 6.979 -22.829 1.00 94.00 295 LEU A N 1
ATOM 2247 C CA . LEU A 1 295 ? -0.674 7.017 -21.974 1.00 94.00 295 LEU A CA 1
ATOM 2248 C C . LEU A 1 295 ? -0.936 8.411 -21.394 1.00 94.00 295 LEU A C 1
ATOM 2250 O O . LEU A 1 295 ? -2.078 8.862 -21.375 1.00 94.00 295 LEU A O 1
ATOM 2254 N N . LEU A 1 296 ? 0.111 9.107 -20.949 1.00 94.38 296 LEU A N 1
ATOM 2255 C CA . LEU A 1 296 ? 0.001 10.472 -20.434 1.00 94.38 296 LEU A CA 1
ATOM 2256 C C . LEU A 1 296 ? -0.433 11.467 -21.519 1.00 94.38 296 LEU A C 1
ATOM 2258 O O . LEU A 1 296 ? -1.258 12.335 -21.248 1.00 94.38 296 LEU A O 1
ATOM 2262 N N . ALA A 1 297 ? 0.095 11.345 -22.740 1.00 95.19 297 ALA A N 1
ATOM 2263 C CA . ALA A 1 297 ? -0.310 12.197 -23.860 1.00 95.19 297 ALA A CA 1
ATOM 2264 C C . ALA A 1 297 ? -1.780 11.965 -24.257 1.00 95.19 297 ALA A C 1
ATOM 2266 O O . ALA A 1 297 ? -2.527 12.912 -24.506 1.00 95.19 297 ALA A O 1
ATOM 2267 N N . GLU A 1 298 ? -2.226 10.708 -24.267 1.00 93.75 298 GLU A N 1
ATOM 2268 C CA . GLU A 1 298 ? -3.633 10.371 -24.496 1.00 93.75 298 GLU A CA 1
ATOM 2269 C C . GLU A 1 298 ? -4.540 10.896 -23.378 1.00 93.75 298 GLU A C 1
ATOM 2271 O O . GLU A 1 298 ? -5.667 11.322 -23.646 1.00 93.75 298 GLU A O 1
ATOM 2276 N N . ASP A 1 299 ? -4.059 10.891 -22.131 1.00 92.75 299 ASP A N 1
ATOM 2277 C CA . ASP A 1 299 ? -4.791 11.467 -21.006 1.00 92.75 299 ASP A CA 1
ATOM 2278 C C . ASP A 1 299 ? -5.013 12.972 -21.186 1.00 92.75 299 ASP A C 1
ATOM 2280 O O . ASP A 1 299 ? -6.140 13.438 -21.017 1.00 92.75 299 ASP A O 1
ATOM 2284 N N . ASP A 1 300 ? -3.989 13.724 -21.605 1.00 92.31 300 ASP A N 1
ATOM 2285 C CA . ASP A 1 300 ? -4.123 15.161 -21.888 1.00 92.31 300 ASP A CA 1
ATOM 2286 C C . ASP A 1 300 ? -5.180 15.424 -22.965 1.00 92.31 300 ASP A C 1
ATOM 2288 O O . ASP A 1 300 ? -6.055 16.286 -22.812 1.00 92.31 300 ASP A O 1
ATOM 2292 N N . MET A 1 301 ? -5.139 14.650 -24.052 1.00 93.94 301 MET A N 1
ATOM 2293 C CA . MET A 1 301 ? -6.114 14.755 -25.138 1.00 93.94 301 MET A CA 1
ATOM 2294 C C . MET A 1 301 ? -7.534 14.437 -24.657 1.00 93.94 301 MET A C 1
ATOM 2296 O O . MET A 1 301 ? -8.500 15.090 -25.057 1.00 93.94 301 MET A O 1
ATOM 2300 N N . LYS A 1 302 ? -7.697 13.444 -23.780 1.00 91.62 302 LYS A N 1
ATOM 2301 C CA . LYS A 1 302 ? -9.013 13.053 -23.264 1.00 91.62 302 LYS A CA 1
ATOM 2302 C C . LYS A 1 302 ? -9.567 14.053 -22.248 1.00 91.62 302 LYS A C 1
ATOM 2304 O O . LYS A 1 302 ? -10.767 14.340 -22.267 1.00 91.62 302 LYS A O 1
ATOM 2309 N N . ARG A 1 303 ? -8.708 14.629 -21.403 1.00 89.00 303 ARG A N 1
ATOM 2310 C CA . ARG A 1 303 ? -9.087 15.702 -20.472 1.00 89.00 303 ARG A CA 1
ATOM 2311 C C . ARG A 1 303 ? -9.554 16.939 -21.227 1.00 89.00 303 ARG A C 1
ATOM 2313 O O . ARG A 1 303 ? -10.610 17.475 -20.909 1.00 89.00 303 ARG A O 1
ATOM 2320 N N . THR A 1 304 ? -8.809 17.350 -22.252 1.00 91.12 304 THR A N 1
ATOM 2321 C CA . THR A 1 304 ? -9.142 18.529 -23.069 1.00 91.12 304 THR A CA 1
ATOM 2322 C C . THR A 1 304 ? -10.399 18.332 -23.918 1.00 91.12 304 THR A C 1
ATOM 2324 O O . THR A 1 304 ? -11.195 19.258 -24.038 1.00 91.12 304 THR A O 1
ATOM 2327 N N . SER A 1 305 ? -10.614 17.138 -24.479 1.00 92.75 305 SER A N 1
ATOM 2328 C CA . SER A 1 305 ? -11.751 16.876 -25.376 1.00 92.75 305 SER A CA 1
ATOM 2329 C C . SER A 1 305 ? -13.064 16.540 -24.667 1.00 92.75 305 SER A C 1
ATOM 2331 O O . SER A 1 305 ? -14.122 16.968 -25.123 1.00 92.75 305 SER A O 1
ATOM 2333 N N . SER A 1 306 ? -13.031 15.760 -23.580 1.00 91.62 306 SER A N 1
ATOM 2334 C CA . SER A 1 306 ? -14.249 15.230 -22.948 1.00 91.62 306 SER A CA 1
ATOM 2335 C C . SER A 1 306 ? -14.304 15.420 -21.430 1.00 91.62 306 SER A C 1
ATOM 2337 O O . SER A 1 306 ? -15.182 14.840 -20.789 1.00 91.62 306 SER A O 1
ATOM 2339 N N . GLY A 1 307 ? -13.325 16.102 -20.821 1.00 84.88 307 GLY A N 1
ATOM 2340 C CA . GLY A 1 307 ? -13.149 16.124 -19.361 1.00 84.88 307 GLY A CA 1
ATOM 2341 C C . GLY A 1 307 ? -12.887 14.734 -18.757 1.00 84.88 307 GLY A C 1
ATOM 2342 O O . GLY A 1 307 ? -13.068 14.516 -17.560 1.00 84.88 307 GLY A O 1
ATOM 2343 N N . GLY A 1 308 ? -12.538 13.752 -19.594 1.00 85.81 308 GLY A N 1
ATOM 2344 C CA . GLY A 1 308 ? -12.323 12.366 -19.191 1.00 85.81 308 GLY A CA 1
ATOM 2345 C C . GLY A 1 308 ? -10.871 12.100 -18.802 1.00 85.81 308 GLY A C 1
ATOM 2346 O O . GLY A 1 308 ? -9.996 12.914 -19.056 1.00 85.81 308 GLY A O 1
ATOM 2347 N N . SER A 1 309 ? -10.604 10.917 -18.247 1.00 87.81 309 SER A N 1
ATOM 2348 C CA . SER A 1 309 ? -9.241 10.399 -18.084 1.00 87.81 309 SER A CA 1
ATOM 2349 C C . SER A 1 309 ? -9.145 8.987 -18.654 1.00 87.81 309 SER A C 1
ATOM 2351 O O . SER A 1 309 ? -10.158 8.280 -18.775 1.00 87.81 309 SER A O 1
ATOM 2353 N N . VAL A 1 310 ? -7.953 8.599 -19.098 1.00 87.38 310 VAL A N 1
ATOM 2354 C CA . VAL A 1 310 ? -7.626 7.206 -19.442 1.00 87.38 310 VAL A CA 1
ATOM 2355 C C . VAL A 1 310 ? -7.199 6.399 -18.210 1.00 87.38 310 VAL A C 1
ATOM 2357 O O . VAL A 1 310 ? -7.240 5.171 -18.257 1.00 87.38 310 VAL A O 1
ATOM 2360 N N . PHE A 1 311 ? -6.860 7.064 -17.103 1.00 88.88 311 PHE A N 1
ATOM 2361 C CA . PHE A 1 311 ? -6.514 6.435 -15.829 1.00 88.88 311 PHE A CA 1
ATOM 2362 C C . PHE A 1 311 ? -7.752 6.134 -14.972 1.00 88.88 311 PHE A C 1
ATOM 2364 O O . PHE A 1 311 ? -8.855 6.639 -15.215 1.00 88.88 311 PHE A O 1
ATOM 2371 N N . ARG A 1 312 ? -7.581 5.250 -13.982 1.00 86.00 312 ARG A N 1
ATOM 2372 C CA . ARG A 1 312 ? -8.644 4.853 -13.050 1.00 86.00 312 ARG A CA 1
ATOM 2373 C C . ARG A 1 312 ? -9.061 6.032 -12.173 1.00 86.00 312 ARG A C 1
ATOM 2375 O O . ARG A 1 312 ? -8.247 6.870 -11.802 1.00 86.00 312 ARG A O 1
ATOM 2382 N N . ARG A 1 313 ? -10.347 6.067 -11.827 1.00 84.19 313 ARG A N 1
ATOM 2383 C CA . ARG A 1 313 ? -10.937 7.051 -10.910 1.00 84.19 313 ARG A CA 1
ATOM 2384 C C . ARG A 1 313 ? -11.141 6.397 -9.553 1.00 84.19 313 ARG A C 1
ATOM 2386 O O . ARG A 1 313 ? -11.633 5.280 -9.542 1.00 84.19 313 ARG A O 1
ATOM 2393 N N . GLY A 1 314 ? -10.863 7.078 -8.448 1.00 82.31 314 GLY A N 1
ATOM 2394 C CA . GLY A 1 314 ? -11.366 6.709 -7.114 1.00 82.31 314 GLY A CA 1
ATOM 2395 C C . GLY A 1 314 ? -12.186 7.847 -6.502 1.00 82.31 314 GLY A C 1
ATOM 2396 O O . GLY A 1 314 ? -12.875 8.561 -7.228 1.00 82.31 314 GLY A O 1
ATOM 2397 N N . ARG A 1 315 ? -12.042 8.095 -5.192 1.00 78.50 315 ARG A N 1
ATOM 2398 C CA . ARG A 1 315 ? -12.565 9.295 -4.489 1.00 78.50 315 ARG A CA 1
ATOM 2399 C C . ARG A 1 315 ? -12.018 10.678 -4.938 1.00 78.50 315 ARG A C 1
ATOM 2401 O O . ARG A 1 315 ? -12.177 11.633 -4.195 1.00 78.50 315 ARG A O 1
ATOM 2408 N N . GLY A 1 316 ? -11.372 10.768 -6.101 1.00 64.88 316 GLY A N 1
ATOM 2409 C CA . GLY A 1 316 ? -10.568 11.889 -6.608 1.00 64.88 316 GLY A CA 1
ATOM 2410 C C . GLY A 1 316 ? -9.275 12.202 -5.834 1.00 64.88 316 GLY A C 1
ATOM 2411 O O . GLY A 1 316 ? -8.763 11.344 -5.127 1.00 64.88 316 GLY A O 1
ATOM 2412 N N . GLY A 1 317 ? -8.702 13.398 -6.007 1.00 66.56 317 GLY A N 1
ATOM 2413 C CA . GLY A 1 317 ? -7.494 13.858 -5.301 1.00 66.56 317 GLY A CA 1
ATOM 2414 C C . GLY A 1 317 ? -6.116 13.406 -5.833 1.00 66.56 317 GLY A C 1
ATOM 2415 O O . GLY A 1 317 ? -5.947 12.891 -6.942 1.00 66.56 317 GLY A O 1
ATOM 2416 N N . ALA A 1 318 ? -5.084 13.658 -5.016 1.00 54.75 318 ALA A N 1
ATOM 2417 C CA . ALA A 1 318 ? -3.672 13.537 -5.382 1.00 54.75 318 ALA A CA 1
ATOM 2418 C C . ALA A 1 318 ? -3.261 12.140 -5.871 1.00 54.75 318 ALA A C 1
ATOM 2420 O O . ALA A 1 318 ? -2.565 12.038 -6.871 1.00 54.75 318 ALA A O 1
ATOM 2421 N N . GLN A 1 319 ? -3.696 11.061 -5.219 1.00 62.75 319 GLN A N 1
ATOM 2422 C CA . GLN A 1 319 ? -3.220 9.695 -5.499 1.00 62.75 319 GLN A CA 1
ATOM 2423 C C . GLN A 1 319 ? -3.706 9.126 -6.852 1.00 62.75 319 GLN A C 1
ATOM 2425 O O . GLN A 1 319 ? -3.297 8.037 -7.241 1.00 62.75 319 GLN A O 1
ATOM 2430 N N . HIS A 1 320 ? -4.584 9.831 -7.582 1.00 66.94 320 HIS A N 1
ATOM 2431 C CA . HIS A 1 320 ? -5.220 9.311 -8.809 1.00 66.94 320 HIS A CA 1
ATOM 2432 C C . HIS A 1 320 ? -4.558 9.764 -10.100 1.00 66.94 320 HIS A C 1
ATOM 2434 O O . HIS A 1 320 ? -4.894 9.241 -11.159 1.00 66.94 320 HIS A O 1
ATOM 2440 N N . GLN A 1 321 ? -3.650 10.740 -10.042 1.00 74.75 321 GLN A N 1
ATOM 2441 C CA . GLN A 1 321 ? -2.994 11.271 -11.234 1.00 74.75 321 GLN A CA 1
ATOM 2442 C C . GLN A 1 321 ? -1.555 10.755 -11.316 1.00 74.75 321 GLN A C 1
ATOM 2444 O O . GLN A 1 321 ? -0.712 11.192 -10.524 1.00 74.75 321 GLN A O 1
ATOM 2449 N N . PRO A 1 322 ? -1.263 9.846 -12.267 1.00 85.06 322 PRO A N 1
ATOM 2450 C CA . PRO A 1 322 ? 0.097 9.419 -12.543 1.00 85.06 322 PRO A CA 1
ATOM 2451 C C . PRO A 1 322 ? 0.988 10.610 -12.885 1.00 85.06 322 PRO A C 1
ATOM 2453 O O . PRO A 1 322 ? 0.579 11.538 -13.585 1.00 85.06 322 PRO A O 1
ATOM 2456 N N . SER A 1 323 ? 2.216 10.583 -12.380 1.00 90.44 323 SER A N 1
ATOM 2457 C CA . SER A 1 323 ? 3.182 11.660 -12.583 1.00 90.44 323 SER A CA 1
ATOM 2458 C C . SER A 1 323 ? 4.017 11.437 -13.830 1.00 90.44 323 SER A C 1
ATOM 2460 O O . SER A 1 323 ? 4.606 10.373 -13.983 1.00 90.44 323 SER A O 1
ATOM 2462 N N . ARG A 1 324 ? 4.211 12.471 -14.653 1.00 93.69 324 ARG A N 1
ATOM 2463 C CA . ARG A 1 324 ? 5.141 12.405 -15.795 1.00 93.69 324 ARG A CA 1
ATOM 2464 C C . ARG A 1 324 ? 6.554 12.001 -15.387 1.00 93.69 324 ARG A C 1
ATOM 2466 O O . ARG A 1 324 ? 7.179 11.211 -16.086 1.00 93.69 324 ARG A O 1
ATOM 2473 N N . ALA A 1 325 ? 7.029 12.486 -14.241 1.00 95.56 325 ALA A N 1
ATOM 2474 C CA . ALA A 1 325 ? 8.355 12.153 -13.724 1.00 95.56 325 ALA A CA 1
ATOM 2475 C C . ALA A 1 325 ? 8.502 10.663 -13.366 1.00 95.56 325 ALA A C 1
ATOM 2477 O O . ALA A 1 325 ? 9.618 10.148 -13.312 1.00 95.56 325 ALA A O 1
ATOM 2478 N N . LEU A 1 326 ? 7.382 9.969 -13.140 1.00 96.00 326 LEU A N 1
ATOM 2479 C CA . LEU A 1 326 ? 7.347 8.551 -12.799 1.00 96.00 326 LEU A CA 1
ATOM 2480 C C . LEU A 1 326 ? 7.148 7.623 -14.007 1.00 96.00 326 LEU A C 1
ATOM 2482 O O . LEU A 1 326 ? 7.165 6.405 -13.837 1.00 96.00 326 LEU A O 1
ATOM 2486 N N . ALA A 1 327 ? 6.983 8.162 -15.218 1.00 96.38 327 ALA A N 1
ATOM 2487 C CA . ALA A 1 327 ? 6.754 7.365 -16.423 1.00 96.38 327 ALA A CA 1
ATOM 2488 C C . ALA A 1 327 ? 7.886 6.350 -16.641 1.00 96.38 327 ALA A C 1
ATOM 2490 O O . ALA A 1 327 ? 9.047 6.738 -16.770 1.00 96.38 327 ALA A O 1
ATOM 2491 N N . GLY A 1 328 ? 7.558 5.060 -16.669 1.00 95.81 328 GLY A N 1
ATOM 2492 C CA . GLY A 1 328 ? 8.508 3.963 -16.833 1.00 95.81 328 GLY A CA 1
ATOM 2493 C C . GLY A 1 328 ? 9.274 3.543 -15.578 1.00 95.81 328 GLY A C 1
ATOM 2494 O O . GLY A 1 328 ? 10.047 2.588 -15.653 1.00 95.81 328 GLY A O 1
ATOM 2495 N N . CYS A 1 329 ? 9.074 4.198 -14.427 1.00 97.94 329 CYS A N 1
ATOM 2496 C CA . CYS A 1 329 ? 9.712 3.784 -13.176 1.00 97.94 329 CYS A CA 1
ATOM 2497 C C . CYS A 1 329 ? 9.244 2.389 -12.772 1.00 97.94 329 CYS A C 1
ATOM 2499 O O . CYS A 1 329 ? 8.056 2.175 -12.573 1.00 97.94 329 CYS A O 1
ATOM 2501 N N . ARG A 1 330 ? 10.179 1.451 -12.619 1.00 97.44 330 ARG A N 1
ATOM 2502 C CA . ARG A 1 330 ? 9.942 0.088 -12.123 1.00 97.44 330 ARG A CA 1
ATOM 2503 C C . ARG A 1 330 ? 10.195 -0.015 -10.625 1.00 97.44 330 ARG A C 1
ATOM 2505 O O . ARG A 1 330 ? 9.484 -0.733 -9.932 1.00 97.44 330 ARG A O 1
ATOM 2512 N N . VAL A 1 331 ? 11.182 0.725 -10.124 1.00 98.56 331 VAL A N 1
ATOM 2513 C CA . VAL A 1 331 ? 11.444 0.875 -8.690 1.00 98.56 331 VAL A CA 1
ATOM 2514 C C . VAL A 1 331 ? 11.635 2.355 -8.390 1.00 98.56 331 VAL A C 1
ATOM 2516 O O . VAL A 1 331 ? 12.544 2.978 -8.935 1.00 98.56 331 VAL A O 1
ATOM 2519 N N . THR A 1 332 ? 10.792 2.915 -7.530 1.00 98.38 332 THR A N 1
ATOM 2520 C CA . THR A 1 332 ? 10.889 4.296 -7.055 1.00 98.38 332 THR A CA 1
ATOM 2521 C C . THR A 1 332 ? 11.172 4.283 -5.564 1.00 98.38 332 THR A C 1
ATOM 2523 O O . THR A 1 332 ? 10.462 3.624 -4.813 1.00 98.38 332 THR A O 1
ATOM 2526 N N . THR A 1 333 ? 12.187 5.017 -5.118 1.00 97.88 333 THR A N 1
ATOM 2527 C CA . THR A 1 333 ? 12.494 5.167 -3.690 1.00 97.88 333 THR A CA 1
ATOM 2528 C C . THR A 1 333 ? 12.542 6.637 -3.295 1.00 97.88 333 THR A C 1
ATOM 2530 O O . THR A 1 333 ? 13.123 7.456 -4.011 1.00 97.88 333 THR A O 1
ATOM 2533 N N . ARG A 1 334 ? 11.943 6.967 -2.149 1.00 97.38 334 ARG A N 1
ATOM 2534 C CA . ARG A 1 334 ? 12.172 8.220 -1.421 1.00 97.38 334 ARG A CA 1
ATOM 2535 C C . ARG A 1 334 ? 13.096 7.929 -0.259 1.00 97.38 334 ARG A C 1
ATOM 2537 O O . ARG A 1 334 ? 12.745 7.124 0.591 1.00 97.38 334 ARG A O 1
ATOM 2544 N N . VAL A 1 335 ? 14.210 8.645 -0.185 1.00 97.06 335 VAL A N 1
ATOM 2545 C CA . VAL A 1 335 ? 15.189 8.559 0.899 1.00 97.06 335 VAL A CA 1
ATOM 2546 C C . VAL A 1 335 ? 15.089 9.797 1.781 1.00 97.06 335 VAL A C 1
ATOM 2548 O O . VAL A 1 335 ? 15.194 10.922 1.286 1.00 97.06 335 VAL A O 1
ATOM 2551 N N . THR A 1 336 ? 14.926 9.589 3.085 1.00 95.88 336 THR A N 1
ATOM 2552 C CA . THR A 1 336 ? 14.946 10.651 4.101 1.00 95.88 336 THR A CA 1
ATOM 2553 C C . THR A 1 336 ? 15.749 10.229 5.332 1.00 95.88 336 THR A C 1
ATOM 2555 O O . THR A 1 336 ? 16.016 9.043 5.542 1.00 95.88 336 THR A O 1
ATOM 2558 N N . GLU A 1 337 ? 16.128 11.204 6.156 1.00 95.50 337 GLU A N 1
ATOM 2559 C CA . GLU A 1 337 ? 16.850 10.959 7.404 1.00 95.50 337 GLU A CA 1
ATOM 2560 C C . GLU A 1 337 ? 15.954 10.251 8.439 1.00 95.50 337 GLU A C 1
ATOM 2562 O O . GLU A 1 337 ? 14.793 10.639 8.613 1.00 95.50 337 GLU A O 1
ATOM 2567 N N . PRO A 1 338 ? 16.469 9.278 9.219 1.00 95.31 338 PRO A N 1
ATOM 2568 C CA . PRO A 1 338 ? 15.655 8.521 10.171 1.00 95.31 338 PRO A CA 1
ATOM 2569 C C . PRO A 1 338 ? 14.965 9.394 11.221 1.00 95.31 338 PRO A C 1
ATOM 2571 O O . PRO A 1 338 ? 13.841 9.111 11.622 1.00 95.31 338 PRO A O 1
ATOM 2574 N N . LEU A 1 339 ? 15.596 10.494 11.644 1.00 94.56 339 LEU A N 1
ATOM 2575 C CA . LEU A 1 339 ? 15.023 11.423 12.627 1.00 94.56 339 LEU A CA 1
ATOM 2576 C C . LEU A 1 339 ? 13.777 12.161 12.112 1.00 94.56 339 LEU A C 1
ATOM 2578 O O . LEU A 1 339 ? 12.982 12.645 12.926 1.00 94.56 339 LEU A O 1
ATOM 2582 N N . LEU A 1 340 ? 13.593 12.223 10.792 1.00 93.50 340 LEU A N 1
ATOM 2583 C CA . LEU A 1 340 ? 12.439 12.824 10.125 1.00 93.50 340 LEU A CA 1
ATOM 2584 C C . LEU A 1 340 ? 11.317 11.813 9.860 1.00 93.50 340 LEU A C 1
ATOM 2586 O O . LEU A 1 340 ? 10.259 12.199 9.362 1.00 93.50 340 LEU A O 1
ATOM 2590 N N . ALA A 1 341 ? 11.512 10.534 10.203 1.00 94.38 341 ALA A N 1
ATOM 2591 C CA . ALA A 1 341 ? 10.495 9.511 10.018 1.00 94.38 341 ALA A CA 1
ATOM 2592 C C . ALA A 1 341 ? 9.201 9.874 10.758 1.00 94.38 341 ALA A C 1
ATOM 2594 O O . ALA A 1 341 ? 9.222 10.421 11.865 1.00 94.38 341 ALA A O 1
ATOM 2595 N N . ARG A 1 342 ? 8.064 9.538 10.140 1.00 94.94 342 ARG A N 1
ATOM 2596 C CA . ARG A 1 342 ? 6.709 9.787 10.666 1.00 94.94 342 ARG A CA 1
ATOM 2597 C C . ARG A 1 342 ? 5.909 8.503 10.884 1.00 94.94 342 ARG A C 1
ATOM 2599 O O . ARG A 1 342 ? 4.694 8.552 11.021 1.00 94.94 342 ARG A O 1
ATOM 2606 N N . GLY A 1 343 ? 6.595 7.365 10.959 1.00 95.38 343 GLY A N 1
ATOM 2607 C CA . GLY A 1 343 ? 5.978 6.053 11.134 1.00 95.38 343 GLY A CA 1
ATOM 2608 C C . GLY A 1 343 ? 5.500 5.413 9.823 1.00 95.38 343 GLY A C 1
ATOM 2609 O O . GLY A 1 343 ? 5.565 6.034 8.756 1.00 95.38 343 GLY A O 1
ATOM 2610 N N . PRO A 1 344 ? 5.041 4.153 9.898 1.00 95.31 344 PRO A N 1
ATOM 2611 C CA . PRO A 1 344 ? 4.776 3.323 8.725 1.00 95.31 344 PRO A CA 1
ATOM 2612 C C . PRO A 1 344 ? 3.547 3.780 7.927 1.00 95.31 344 PRO A C 1
ATOM 2614 O O . PRO A 1 344 ? 3.573 3.727 6.700 1.00 95.31 344 PRO A O 1
ATOM 2617 N N . THR A 1 345 ? 2.518 4.319 8.587 1.00 96.25 345 THR A N 1
ATOM 2618 C CA . THR A 1 345 ? 1.333 4.922 7.945 1.00 96.25 345 THR A CA 1
ATOM 2619 C C . THR A 1 345 ? 1.723 5.987 6.919 1.00 96.25 345 THR A C 1
ATOM 2621 O O . THR A 1 345 ? 1.300 5.941 5.762 1.00 96.25 345 THR A O 1
ATOM 2624 N N . PHE A 1 346 ? 2.586 6.923 7.328 1.00 96.19 346 PHE A N 1
ATOM 2625 C CA . PHE A 1 346 ? 3.068 7.999 6.471 1.00 96.19 346 PHE A CA 1
ATOM 2626 C C . PHE A 1 346 ? 3.994 7.466 5.373 1.00 96.19 346 PHE A C 1
ATOM 2628 O O . PHE A 1 346 ? 3.900 7.907 4.231 1.00 96.19 346 PHE A O 1
ATOM 2635 N N . GLY A 1 347 ? 4.842 6.478 5.681 1.00 96.62 347 GLY A N 1
ATOM 2636 C CA . GLY A 1 347 ? 5.668 5.800 4.679 1.00 96.62 347 GLY A CA 1
ATOM 2637 C C . GLY A 1 347 ? 4.829 5.169 3.563 1.00 96.62 347 GLY A C 1
ATOM 2638 O O . GLY A 1 347 ? 5.084 5.416 2.384 1.00 96.62 347 GLY A O 1
ATOM 2639 N N . ARG A 1 348 ? 3.761 4.440 3.911 1.00 97.00 348 ARG A N 1
ATOM 2640 C CA . ARG A 1 348 ? 2.832 3.861 2.927 1.00 97.00 348 ARG A CA 1
ATOM 2641 C C . ARG A 1 348 ? 2.115 4.951 2.129 1.00 97.00 348 ARG A C 1
ATOM 2643 O O . ARG A 1 348 ? 2.054 4.853 0.903 1.00 97.00 348 ARG A O 1
ATOM 2650 N N . TYR A 1 349 ? 1.654 6.026 2.780 1.00 96.38 349 TYR A N 1
ATOM 2651 C CA . TYR A 1 349 ? 1.095 7.188 2.079 1.00 96.38 349 TYR A CA 1
ATOM 2652 C C . TYR A 1 349 ? 2.071 7.739 1.029 1.00 96.38 349 TYR A C 1
ATOM 2654 O O . TYR A 1 349 ? 1.681 7.906 -0.124 1.00 96.38 349 TYR A O 1
ATOM 2662 N N . ILE A 1 350 ? 3.347 7.929 1.378 1.00 96.38 350 ILE A N 1
ATOM 2663 C CA . ILE A 1 350 ? 4.374 8.398 0.439 1.00 96.38 350 ILE A CA 1
ATOM 2664 C C . ILE A 1 350 ? 4.511 7.455 -0.755 1.00 96.38 350 ILE A C 1
ATOM 2666 O O . ILE A 1 350 ? 4.478 7.912 -1.895 1.00 96.38 350 ILE A O 1
ATOM 2670 N N . THR A 1 351 ? 4.593 6.144 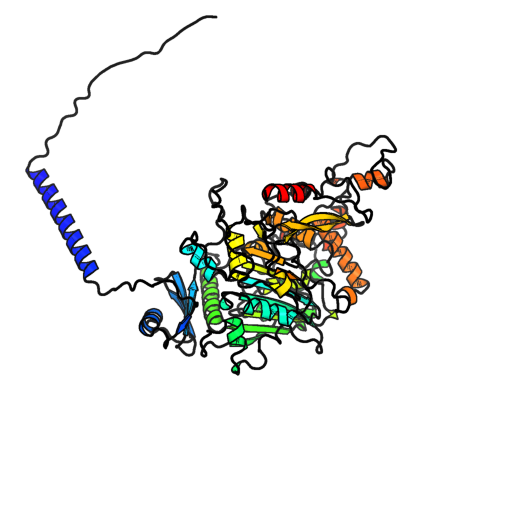-0.525 1.00 96.69 351 THR A N 1
ATOM 2671 C CA . THR A 1 351 ? 4.699 5.190 -1.639 1.00 96.69 351 THR A CA 1
ATOM 2672 C C . THR A 1 351 ? 3.459 5.164 -2.530 1.00 96.69 351 THR A C 1
ATOM 2674 O O . THR A 1 351 ? 3.596 4.970 -3.734 1.00 96.69 351 THR A O 1
ATOM 2677 N N . SER A 1 352 ? 2.259 5.431 -1.995 1.00 95.06 352 SER A N 1
ATOM 2678 C CA . SER A 1 352 ? 1.045 5.523 -2.820 1.00 95.06 352 SER A CA 1
ATOM 2679 C C . SER A 1 352 ? 1.099 6.663 -3.838 1.00 95.06 352 SER A C 1
ATOM 2681 O O . SER A 1 352 ? 0.465 6.572 -4.884 1.00 95.06 352 SER A O 1
ATOM 2683 N N . LEU A 1 353 ? 1.912 7.700 -3.596 1.00 94.69 353 LEU A N 1
ATOM 2684 C CA . LEU A 1 353 ? 2.146 8.780 -4.559 1.00 94.69 353 LEU A CA 1
ATOM 2685 C C . LEU A 1 353 ? 2.978 8.323 -5.769 1.00 94.69 353 LEU A C 1
ATOM 2687 O O . LEU A 1 353 ? 3.028 9.040 -6.769 1.00 94.69 353 LEU A O 1
ATOM 2691 N N . PHE A 1 354 ? 3.616 7.147 -5.693 1.00 95.88 354 PHE A N 1
ATOM 2692 C CA . PHE A 1 354 ? 4.364 6.549 -6.802 1.00 95.88 354 PHE A CA 1
ATOM 2693 C C . PHE A 1 354 ? 3.522 5.622 -7.683 1.00 95.88 354 PHE A C 1
ATOM 2695 O O . PHE A 1 354 ? 4.006 5.141 -8.706 1.00 95.88 354 PHE A O 1
ATOM 2702 N N . PHE A 1 355 ? 2.266 5.381 -7.307 1.00 94.06 355 PHE A N 1
ATOM 2703 C CA . PHE A 1 355 ? 1.343 4.570 -8.084 1.00 94.06 355 PHE A CA 1
ATOM 2704 C C . PHE A 1 355 ? 1.072 5.210 -9.457 1.00 94.06 355 PHE A C 1
ATOM 2706 O O . PHE A 1 355 ? 0.650 6.363 -9.558 1.00 94.06 355 PHE A O 1
ATOM 2713 N N . PHE A 1 356 ? 1.283 4.440 -10.526 1.00 92.25 356 PHE A N 1
ATOM 2714 C CA . PHE A 1 356 ? 1.087 4.852 -11.919 1.00 92.25 356 PHE A CA 1
ATOM 2715 C C . PHE A 1 356 ? -0.007 3.984 -12.558 1.00 92.25 356 PHE A C 1
ATOM 2717 O O . PHE A 1 356 ? 0.171 3.393 -13.614 1.00 92.25 356 PHE A O 1
ATOM 2724 N N . ASN A 1 357 ? -1.161 3.847 -11.902 1.00 90.69 357 ASN A N 1
ATOM 2725 C CA . ASN A 1 357 ? -2.311 3.132 -12.468 1.00 90.69 357 ASN A CA 1
ATOM 2726 C C . ASN A 1 357 ? -2.077 1.627 -12.751 1.00 90.69 357 ASN A C 1
ATOM 2728 O O . ASN A 1 357 ? -2.722 1.067 -13.642 1.00 90.69 357 ASN A O 1
ATOM 2732 N N . GLN A 1 358 ? -1.186 0.972 -11.994 1.00 93.25 358 GLN A N 1
ATOM 2733 C CA . GLN A 1 358 ? -1.011 -0.484 -12.046 1.00 93.25 358 GLN A CA 1
ATOM 2734 C C . GLN A 1 358 ? -2.311 -1.231 -11.717 1.00 93.25 358 GLN A C 1
ATOM 2736 O O . GLN A 1 358 ? -3.235 -0.683 -11.107 1.00 93.25 358 GLN A O 1
ATOM 2741 N N . ASP A 1 359 ? -2.393 -2.497 -12.129 1.00 92.81 359 ASP A N 1
ATOM 2742 C CA . ASP A 1 359 ? -3.637 -3.250 -12.050 1.00 92.81 359 ASP A CA 1
ATOM 2743 C C . ASP A 1 359 ? -3.999 -3.707 -10.648 1.00 92.81 359 ASP A C 1
ATOM 2745 O O . ASP A 1 359 ? -5.151 -3.551 -10.226 1.00 92.81 359 ASP A O 1
ATOM 2749 N N . TYR A 1 360 ? -2.994 -4.186 -9.932 1.00 96.25 360 TYR A N 1
ATOM 2750 C CA . TYR A 1 360 ? -3.074 -4.619 -8.551 1.00 96.25 360 TYR A CA 1
ATOM 2751 C C . TYR A 1 360 ? -2.202 -3.729 -7.670 1.00 96.25 360 TYR A C 1
ATOM 2753 O O . TYR A 1 360 ? -1.159 -3.230 -8.102 1.00 96.25 360 TYR A O 1
ATOM 2761 N N . PHE A 1 361 ? -2.635 -3.539 -6.428 1.00 97.31 361 PHE A N 1
ATOM 2762 C CA . PHE A 1 361 ? -1.866 -2.848 -5.402 1.00 97.31 361 PHE A CA 1
ATOM 2763 C C . PHE A 1 361 ? -1.549 -3.832 -4.282 1.00 97.31 361 PHE A C 1
ATOM 2765 O O . PHE A 1 361 ? -2.434 -4.543 -3.799 1.00 97.31 361 PHE A O 1
ATOM 2772 N N . MET A 1 362 ? -0.285 -3.862 -3.881 1.00 98.62 362 MET A N 1
ATOM 2773 C CA . MET A 1 362 ? 0.229 -4.692 -2.810 1.00 98.62 362 MET A CA 1
ATOM 2774 C C . MET A 1 362 ? 0.883 -3.821 -1.742 1.00 98.62 362 MET A C 1
ATOM 2776 O O . MET A 1 362 ? 1.608 -2.883 -2.062 1.00 98.62 362 MET A O 1
ATOM 2780 N N . VAL A 1 363 ? 0.660 -4.146 -0.476 1.00 98.50 363 VAL A N 1
ATOM 2781 C CA . VAL A 1 363 ? 1.419 -3.608 0.659 1.00 98.50 363 VAL A CA 1
ATOM 2782 C C . VAL A 1 363 ? 2.182 -4.765 1.275 1.00 98.50 363 VAL A C 1
ATOM 2784 O O . VAL A 1 363 ? 1.572 -5.802 1.517 1.00 98.50 363 VAL A O 1
ATOM 2787 N N . VAL A 1 364 ? 3.478 -4.588 1.530 1.00 98.56 364 VAL A N 1
ATOM 2788 C CA . VAL A 1 364 ? 4.279 -5.526 2.328 1.00 98.56 364 VAL A CA 1
ATOM 2789 C C . VAL A 1 364 ? 5.233 -4.777 3.250 1.00 98.56 364 VAL A C 1
ATOM 2791 O O . VAL A 1 364 ? 5.645 -3.652 2.953 1.00 98.56 364 VAL A O 1
ATOM 2794 N N . ASP A 1 365 ? 5.620 -5.414 4.350 1.00 97.56 365 ASP A N 1
ATOM 2795 C CA . ASP A 1 365 ? 6.715 -4.917 5.181 1.00 97.56 365 ASP A CA 1
ATOM 2796 C C . ASP A 1 365 ? 8.074 -5.113 4.488 1.00 97.56 365 ASP A C 1
ATOM 2798 O O . ASP A 1 365 ? 8.251 -5.983 3.631 1.00 97.56 365 ASP A O 1
ATOM 2802 N N . SER A 1 366 ? 9.075 -4.323 4.883 1.00 97.19 366 SER A N 1
ATOM 2803 C CA . SER A 1 366 ? 10.429 -4.322 4.302 1.00 97.19 366 SER A CA 1
ATOM 2804 C C . SER A 1 366 ? 11.258 -5.589 4.560 1.00 97.19 366 SER A C 1
ATOM 2806 O O . SER A 1 366 ? 12.405 -5.671 4.136 1.00 97.19 366 SER A O 1
ATOM 2808 N N . HIS A 1 367 ? 10.711 -6.584 5.242 1.00 96.44 367 HIS A N 1
ATOM 2809 C CA . HIS A 1 367 ? 11.386 -7.801 5.702 1.00 96.44 367 HIS A CA 1
ATOM 2810 C C . HIS A 1 367 ? 10.499 -9.009 5.405 1.00 96.44 367 HIS A C 1
ATOM 2812 O O . HIS A 1 367 ? 10.067 -9.752 6.290 1.00 96.44 367 HIS A O 1
ATOM 2818 N N . THR A 1 368 ? 10.200 -9.131 4.115 1.00 97.00 368 THR A N 1
ATOM 2819 C CA . THR A 1 368 ? 9.229 -10.058 3.555 1.00 97.00 368 THR A CA 1
ATOM 2820 C C . THR A 1 368 ? 9.924 -11.014 2.590 1.00 97.00 368 THR A C 1
ATOM 2822 O O . THR A 1 368 ? 10.854 -10.640 1.866 1.00 97.00 368 THR A O 1
ATOM 2825 N N . ARG A 1 369 ? 9.465 -12.265 2.564 1.00 95.56 369 ARG A N 1
ATOM 2826 C CA . ARG A 1 369 ? 9.799 -13.252 1.531 1.00 95.56 369 ARG A CA 1
ATOM 2827 C C . ARG A 1 369 ? 8.523 -13.772 0.899 1.00 95.56 369 ARG A C 1
ATOM 2829 O O . ARG A 1 369 ? 7.477 -13.809 1.540 1.00 95.56 369 ARG A O 1
ATOM 2836 N N . LEU A 1 370 ? 8.618 -14.144 -0.365 1.00 94.19 370 LEU A N 1
ATOM 2837 C CA . LEU A 1 370 ? 7.495 -14.577 -1.171 1.00 94.19 370 LEU A CA 1
ATOM 2838 C C . LEU A 1 370 ? 7.754 -15.982 -1.700 1.00 94.19 370 LEU A C 1
ATOM 2840 O O . LEU A 1 370 ? 8.897 -16.359 -1.977 1.00 94.19 370 LEU A O 1
ATOM 2844 N N . SER A 1 371 ? 6.680 -16.755 -1.820 1.00 90.81 371 SER A N 1
ATOM 2845 C CA . SER A 1 371 ? 6.717 -18.081 -2.424 1.00 90.81 371 SER A CA 1
ATOM 2846 C C . SER A 1 371 ? 7.044 -17.991 -3.920 1.00 90.81 371 SER A C 1
ATOM 2848 O O . SER A 1 371 ? 6.966 -16.933 -4.548 1.00 90.81 371 SER A O 1
ATOM 2850 N N . LEU A 1 372 ? 7.438 -19.118 -4.513 1.00 87.94 372 LEU A N 1
ATOM 2851 C CA . LEU A 1 372 ? 7.670 -19.192 -5.955 1.00 87.94 372 LEU A CA 1
ATOM 2852 C C . LEU A 1 372 ? 6.383 -18.873 -6.723 1.00 87.94 372 LEU A C 1
ATOM 2854 O O . LEU A 1 372 ? 5.324 -19.410 -6.399 1.00 87.94 372 LEU A O 1
ATOM 2858 N N . ASP A 1 373 ? 6.499 -18.048 -7.759 1.00 90.50 373 ASP A N 1
ATOM 2859 C CA . ASP A 1 373 ? 5.423 -17.598 -8.643 1.00 90.50 373 ASP A CA 1
ATOM 2860 C C . ASP A 1 373 ? 4.277 -16.870 -7.909 1.00 90.50 373 ASP A C 1
ATOM 2862 O O . ASP A 1 373 ? 3.105 -16.951 -8.301 1.00 90.50 373 ASP A O 1
ATOM 2866 N N . TRP A 1 374 ? 4.607 -16.172 -6.814 1.00 93.19 374 TRP A N 1
ATOM 2867 C CA . TRP A 1 374 ? 3.645 -15.480 -5.947 1.00 93.19 374 TRP A CA 1
ATOM 2868 C C . TRP A 1 374 ? 2.724 -14.519 -6.714 1.00 93.19 374 TRP A C 1
ATOM 2870 O O . TRP A 1 374 ? 1.538 -14.426 -6.409 1.00 93.19 374 TRP A O 1
ATOM 2880 N N . ASP A 1 375 ? 3.248 -13.822 -7.724 1.00 94.19 375 ASP A N 1
ATOM 2881 C CA . ASP A 1 375 ? 2.552 -12.793 -8.498 1.00 94.19 375 ASP A CA 1
ATOM 2882 C C . ASP A 1 375 ? 1.322 -13.378 -9.192 1.00 94.19 375 ASP A C 1
ATOM 2884 O O . ASP A 1 375 ? 0.209 -12.865 -9.064 1.00 94.19 375 ASP A O 1
ATOM 2888 N N . ALA A 1 376 ? 1.496 -14.509 -9.872 1.00 89.94 376 ALA A N 1
ATOM 2889 C CA . ALA A 1 376 ? 0.402 -15.180 -10.554 1.00 89.94 376 ALA A CA 1
ATOM 2890 C C . ALA A 1 376 ? -0.528 -15.930 -9.586 1.00 89.94 376 ALA A C 1
ATOM 2892 O O . ALA A 1 376 ? -1.747 -15.950 -9.799 1.00 89.94 376 ALA A O 1
ATOM 2893 N N . LYS A 1 377 ? 0.015 -16.495 -8.497 1.00 89.31 377 LYS A N 1
ATOM 2894 C CA . LYS A 1 377 ? -0.774 -17.133 -7.429 1.00 89.31 377 LYS A CA 1
ATOM 2895 C C . LYS A 1 377 ? -1.736 -16.133 -6.775 1.00 89.31 377 LYS A C 1
ATOM 2897 O O . LYS A 1 377 ? -2.931 -16.415 -6.679 1.00 89.31 377 LYS A O 1
ATOM 2902 N N . LEU A 1 378 ? -1.263 -14.940 -6.409 1.00 93.19 378 LEU A N 1
ATOM 2903 C CA . LEU A 1 378 ? -2.095 -13.904 -5.791 1.00 93.19 378 LEU A CA 1
ATOM 2904 C C . LEU A 1 378 ? -3.137 -13.321 -6.759 1.00 93.19 378 LEU A C 1
ATOM 2906 O O . LEU A 1 378 ? -4.294 -13.163 -6.368 1.00 93.19 378 LEU A O 1
ATOM 2910 N N . ILE A 1 379 ? -2.792 -13.071 -8.031 1.00 91.31 379 ILE A N 1
ATOM 2911 C CA . ILE A 1 379 ? -3.787 -12.644 -9.039 1.00 91.31 379 ILE A CA 1
ATOM 2912 C C . ILE A 1 379 ? -4.882 -13.709 -9.192 1.00 91.31 379 ILE A C 1
ATOM 2914 O O . ILE A 1 379 ? -6.070 -13.385 -9.210 1.00 91.31 379 ILE A O 1
ATOM 2918 N N . THR A 1 380 ? -4.502 -14.989 -9.239 1.00 87.50 380 THR A N 1
ATOM 2919 C CA . THR A 1 380 ? -5.469 -16.094 -9.328 1.00 87.50 380 THR A CA 1
ATOM 2920 C C . THR A 1 380 ? -6.405 -16.121 -8.126 1.00 87.50 380 THR A C 1
ATOM 2922 O O . THR A 1 380 ? -7.608 -16.304 -8.297 1.00 87.50 380 THR A O 1
ATOM 2925 N N . ARG A 1 381 ? -5.889 -15.878 -6.917 1.00 88.31 381 ARG A N 1
ATOM 2926 C CA . ARG A 1 381 ? -6.713 -15.783 -5.705 1.00 88.31 381 ARG A CA 1
ATOM 2927 C C . ARG A 1 381 ? -7.714 -14.643 -5.760 1.00 88.31 381 ARG A C 1
ATOM 2929 O O . ARG A 1 381 ? -8.845 -14.821 -5.318 1.00 88.31 381 ARG A O 1
ATOM 2936 N N . VAL A 1 382 ? -7.349 -13.500 -6.341 1.00 89.69 382 VAL A N 1
ATOM 2937 C CA . VAL A 1 382 ? -8.303 -12.396 -6.531 1.00 89.69 382 VAL A CA 1
ATOM 2938 C C . VAL A 1 382 ? -9.462 -12.818 -7.440 1.00 89.69 382 VAL A C 1
ATOM 2940 O O . VAL A 1 382 ? -10.606 -12.469 -7.165 1.00 89.69 382 VAL A O 1
ATOM 2943 N N . PHE A 1 383 ? -9.217 -13.636 -8.467 1.00 84.06 383 PHE A N 1
ATOM 2944 C CA . PHE A 1 383 ? -10.285 -14.200 -9.307 1.00 84.06 383 PHE A CA 1
ATOM 2945 C C . PHE A 1 383 ? -11.194 -15.206 -8.588 1.00 84.06 383 PHE A C 1
ATOM 2947 O O . PHE A 1 383 ? -12.268 -15.522 -9.097 1.00 84.06 383 PHE A O 1
ATOM 2954 N N . GLN A 1 384 ? -10.783 -15.710 -7.425 1.00 83.06 384 GLN A N 1
ATOM 2955 C CA . GLN A 1 384 ? -11.569 -16.632 -6.605 1.00 83.06 384 GLN A CA 1
ATOM 2956 C C . GLN A 1 384 ? -12.396 -15.924 -5.530 1.00 83.06 384 GLN A C 1
ATOM 2958 O O . GLN A 1 384 ? -13.146 -16.591 -4.815 1.00 83.06 384 GLN A O 1
ATOM 2963 N N . LEU A 1 385 ? -12.259 -14.603 -5.386 1.00 85.81 385 LEU A N 1
ATOM 2964 C CA . LEU A 1 385 ? -12.970 -13.867 -4.354 1.00 85.81 385 LEU A CA 1
ATOM 2965 C C . LEU A 1 385 ? -14.494 -13.920 -4.579 1.00 85.81 385 LEU A C 1
ATOM 2967 O O . LEU A 1 385 ? -14.967 -13.633 -5.680 1.00 85.81 385 LEU A O 1
ATOM 2971 N N . PRO A 1 386 ? -15.283 -14.256 -3.539 1.00 81.88 386 PRO A N 1
ATOM 2972 C CA . PRO A 1 386 ? -16.744 -14.232 -3.605 1.00 81.88 386 PRO A CA 1
ATOM 2973 C C . PRO A 1 386 ? -17.346 -12.829 -3.648 1.00 81.88 386 PRO A C 1
ATOM 2975 O O . PRO A 1 386 ? -18.548 -12.684 -3.786 1.00 81.88 386 PRO A O 1
ATOM 2978 N N . THR A 1 387 ? -16.570 -11.779 -3.449 1.00 87.00 387 THR A N 1
ATOM 2979 C CA . THR A 1 387 ? -17.018 -10.396 -3.596 1.00 87.00 387 THR A CA 1
ATOM 2980 C C . THR A 1 387 ? -15.813 -9.559 -3.990 1.00 87.00 387 THR A C 1
ATOM 2982 O O . THR A 1 387 ? -14.676 -10.029 -4.034 1.00 87.00 387 THR A O 1
ATOM 2985 N N . ARG A 1 388 ? -16.048 -8.279 -4.267 1.00 87.75 388 ARG A N 1
ATOM 2986 C CA . ARG A 1 388 ? -14.960 -7.317 -4.349 1.00 87.75 388 ARG A CA 1
ATOM 2987 C C . ARG A 1 388 ? -14.213 -7.307 -3.009 1.00 87.75 388 ARG A C 1
ATOM 2989 O O . ARG A 1 388 ? -14.770 -6.869 -2.004 1.00 87.75 388 ARG A O 1
ATOM 2996 N N . GLY A 1 389 ? -12.960 -7.746 -3.005 1.00 93.25 389 GLY A N 1
ATOM 2997 C CA . GLY A 1 389 ? -12.213 -7.869 -1.763 1.00 93.25 389 GLY A CA 1
ATOM 2998 C C . GLY A 1 389 ? -10.709 -7.688 -1.885 1.00 93.25 389 GLY A C 1
ATOM 2999 O O . GLY A 1 389 ? -10.156 -7.560 -2.979 1.00 93.25 389 GLY A O 1
ATOM 3000 N N . VAL A 1 390 ? -10.076 -7.652 -0.718 1.00 97.19 390 VAL A N 1
ATOM 3001 C CA . VAL A 1 390 ? -8.633 -7.510 -0.522 1.00 97.19 390 VAL A CA 1
ATOM 3002 C C . VAL A 1 390 ? -8.133 -8.744 0.218 1.00 97.19 390 VAL A C 1
ATOM 3004 O O . VAL A 1 390 ? -8.655 -9.098 1.276 1.00 97.19 390 VAL A O 1
ATOM 3007 N N . LEU A 1 391 ? -7.123 -9.400 -0.346 1.00 97.81 391 LEU A N 1
ATOM 3008 C CA . LEU A 1 391 ? -6.403 -10.482 0.309 1.00 97.81 391 LEU A CA 1
ATOM 3009 C C . LEU A 1 391 ? -5.475 -9.897 1.366 1.00 97.81 391 LEU A C 1
ATOM 3011 O O . LEU A 1 391 ? -4.739 -8.954 1.088 1.00 97.81 391 LEU A O 1
ATOM 3015 N N . SER A 1 392 ? -5.487 -10.454 2.566 1.00 98.00 392 SER A N 1
ATOM 3016 C CA . SER A 1 392 ? -4.600 -10.044 3.645 1.00 98.00 392 SER A CA 1
ATOM 3017 C C . SER A 1 392 ? -4.523 -11.133 4.702 1.00 98.00 392 SER A C 1
ATOM 3019 O O . SER A 1 392 ? -5.448 -11.921 4.868 1.00 98.00 392 SER A O 1
ATOM 3021 N N . ASN A 1 393 ? -3.435 -11.169 5.450 1.00 96.56 393 ASN A N 1
ATOM 3022 C CA . ASN A 1 393 ? -3.336 -11.865 6.718 1.00 96.56 393 ASN A CA 1
ATOM 3023 C C . ASN A 1 393 ? -2.104 -11.372 7.475 1.00 96.56 393 ASN A C 1
ATOM 3025 O O . ASN A 1 393 ? -1.298 -10.632 6.917 1.00 96.56 393 ASN A O 1
ATOM 3029 N N . TYR A 1 394 ? -1.915 -11.827 8.716 1.00 96.94 394 TYR A N 1
ATOM 3030 C CA . TYR A 1 394 ? -0.568 -11.842 9.274 1.00 96.94 394 TYR A CA 1
ATOM 3031 C C . TYR A 1 394 ? 0.248 -12.908 8.536 1.00 96.94 394 TYR A C 1
ATOM 3033 O O . TYR A 1 394 ? -0.122 -14.081 8.609 1.00 96.94 394 TYR A O 1
ATOM 3041 N N . PRO A 1 395 ? 1.301 -12.532 7.783 1.00 96.00 395 PRO A N 1
ATOM 3042 C CA . PRO A 1 395 ? 2.086 -13.500 7.026 1.00 96.00 395 PRO A CA 1
ATOM 3043 C C . PRO A 1 395 ? 2.723 -14.534 7.951 1.00 96.00 395 PRO A C 1
ATOM 3045 O O . PRO A 1 395 ? 3.051 -14.225 9.094 1.00 96.00 395 PRO A O 1
ATOM 3048 N N . ASN A 1 396 ? 2.950 -15.755 7.471 1.00 94.38 396 ASN A N 1
ATOM 3049 C CA . ASN A 1 396 ? 3.627 -16.762 8.287 1.00 94.38 396 ASN A CA 1
ATOM 3050 C C . ASN A 1 396 ? 5.056 -16.302 8.619 1.00 94.38 396 ASN A C 1
ATOM 3052 O O . ASN A 1 396 ? 5.732 -15.664 7.809 1.00 94.38 396 ASN A O 1
ATOM 3056 N N . GLY A 1 397 ? 5.520 -16.612 9.828 1.00 93.50 397 GLY A N 1
ATOM 3057 C CA . GLY A 1 397 ? 6.859 -16.231 10.256 1.00 93.50 397 GLY A CA 1
ATOM 3058 C C . GLY A 1 397 ? 7.940 -17.077 9.595 1.00 93.50 397 GLY A C 1
ATOM 3059 O O . GLY A 1 397 ? 7.814 -18.295 9.580 1.00 93.50 397 GLY A O 1
ATOM 3060 N N . TYR A 1 398 ? 9.023 -16.454 9.126 1.00 91.50 398 TYR A N 1
ATOM 3061 C CA . TYR A 1 398 ? 10.239 -17.169 8.728 1.00 91.50 398 TYR A CA 1
ATOM 3062 C C . TYR A 1 398 ? 11.430 -16.800 9.615 1.00 91.50 398 TYR A C 1
ATOM 3064 O O . TYR A 1 398 ? 11.476 -15.721 10.215 1.00 91.50 398 TYR A O 1
ATOM 3072 N N . ARG A 1 399 ? 12.409 -17.709 9.689 1.00 88.44 399 ARG A N 1
ATOM 3073 C CA . ARG A 1 399 ? 13.734 -17.436 10.263 1.00 88.44 399 ARG A CA 1
ATOM 3074 C C . ARG A 1 399 ? 14.670 -17.013 9.137 1.00 88.44 399 ARG A C 1
ATOM 3076 O O . ARG A 1 399 ? 14.689 -17.666 8.097 1.00 88.44 399 ARG A O 1
ATOM 3083 N N . GLU A 1 400 ? 15.429 -15.941 9.335 1.00 84.94 400 GLU A N 1
ATOM 3084 C CA . GLU A 1 400 ? 16.374 -15.424 8.337 1.00 84.94 400 GLU A CA 1
ATOM 3085 C C . GLU A 1 400 ? 17.303 -16.526 7.802 1.00 84.94 400 GLU A C 1
ATOM 3087 O O . GLU A 1 400 ? 17.906 -17.265 8.580 1.00 84.94 400 GLU A O 1
ATOM 3092 N N . GLY A 1 401 ? 17.377 -16.669 6.474 1.00 81.12 401 GLY A N 1
ATOM 3093 C CA . GLY A 1 401 ? 18.160 -17.708 5.797 1.00 81.12 401 GLY A CA 1
ATOM 3094 C C . GLY A 1 401 ? 17.498 -19.093 5.746 1.00 81.12 401 GLY A C 1
ATOM 3095 O O . GLY A 1 401 ? 18.071 -20.021 5.177 1.00 81.12 401 GLY A O 1
ATOM 3096 N N . HIS A 1 402 ? 16.304 -19.245 6.321 1.00 83.31 402 HIS A N 1
ATOM 3097 C CA . HIS A 1 402 ? 15.546 -20.496 6.406 1.00 83.31 402 HIS A CA 1
ATOM 3098 C C . HIS A 1 402 ? 14.124 -20.371 5.833 1.00 83.31 402 HIS A C 1
ATOM 3100 O O . HIS A 1 402 ? 13.272 -21.217 6.090 1.00 83.31 402 HIS A O 1
ATOM 3106 N N . GLU A 1 403 ? 13.840 -19.346 5.028 1.00 82.81 403 GLU A N 1
ATOM 3107 C CA . GLU A 1 403 ? 12.510 -19.081 4.463 1.00 82.81 403 GLU A CA 1
ATOM 3108 C C . GLU A 1 403 ? 11.916 -20.260 3.680 1.00 82.81 403 GLU A C 1
ATOM 3110 O O . GLU A 1 403 ? 10.706 -20.471 3.695 1.00 82.81 403 GLU A O 1
ATOM 3115 N N . ARG A 1 404 ? 12.760 -21.088 3.053 1.00 78.94 404 ARG A N 1
ATOM 3116 C CA . ARG A 1 404 ? 12.316 -22.266 2.292 1.00 78.94 404 ARG A CA 1
ATOM 3117 C C . ARG A 1 404 ? 11.636 -23.328 3.151 1.00 78.94 404 ARG A C 1
ATOM 3119 O O . ARG A 1 404 ? 10.854 -24.104 2.615 1.00 78.94 404 ARG A O 1
ATOM 3126 N N . GLU A 1 405 ? 11.916 -23.367 4.452 1.00 84.00 405 GLU A N 1
ATOM 3127 C CA . GLU A 1 405 ? 11.263 -24.295 5.384 1.00 84.00 405 GLU A CA 1
ATOM 3128 C C . GLU A 1 405 ? 9.766 -23.979 5.554 1.00 84.00 405 GLU A C 1
ATOM 3130 O O . GLU A 1 405 ? 8.989 -24.838 5.966 1.00 84.00 405 GLU A O 1
ATOM 3135 N N . GLU A 1 406 ? 9.345 -22.762 5.198 1.00 85.12 406 GLU A N 1
ATOM 3136 C CA . GLU A 1 406 ? 7.956 -22.318 5.301 1.00 85.12 406 GLU A CA 1
ATOM 3137 C C . GLU A 1 406 ? 7.138 -22.604 4.026 1.00 85.12 406 GLU A C 1
ATOM 3139 O O . GLU A 1 406 ? 5.912 -22.679 4.090 1.00 85.12 406 GLU A O 1
ATOM 3144 N N . PHE A 1 407 ? 7.785 -22.819 2.871 1.00 77.69 407 PHE A N 1
ATOM 3145 C CA . PHE A 1 407 ? 7.138 -22.852 1.542 1.00 77.69 407 PHE A CA 1
ATOM 3146 C C . PHE A 1 407 ? 6.285 -24.102 1.251 1.00 77.69 407 PHE A C 1
ATOM 3148 O O . PHE A 1 407 ? 5.699 -24.186 0.177 1.00 77.69 407 PHE A O 1
ATOM 3155 N N . GLY A 1 408 ? 6.191 -25.045 2.190 1.00 72.69 408 GLY A N 1
ATOM 3156 C CA . GLY A 1 408 ? 5.369 -26.260 2.086 1.00 72.69 408 GLY A CA 1
ATOM 3157 C C . GLY A 1 408 ? 4.323 -26.402 3.192 1.00 72.69 408 GLY A C 1
ATOM 3158 O O . GLY A 1 408 ? 3.610 -27.402 3.251 1.00 72.69 408 GLY A O 1
ATOM 3159 N N . LYS A 1 409 ? 4.236 -25.434 4.113 1.00 83.88 409 LYS A N 1
ATOM 3160 C CA . LYS A 1 409 ? 3.288 -25.530 5.224 1.00 83.88 409 LYS A CA 1
ATOM 3161 C C . LYS A 1 409 ? 1.858 -25.366 4.723 1.00 83.88 409 LYS A C 1
ATOM 3163 O O . LYS A 1 409 ? 1.558 -24.525 3.877 1.00 83.88 409 LYS A O 1
ATOM 3168 N N . VAL A 1 410 ? 0.973 -26.188 5.277 1.00 86.06 410 VAL A N 1
ATOM 3169 C CA . VAL A 1 410 ? -0.446 -26.272 4.904 1.00 86.06 410 VAL A CA 1
ATOM 3170 C C . VAL A 1 410 ? -1.321 -25.517 5.896 1.00 86.06 410 VAL A C 1
ATOM 3172 O O . VAL A 1 410 ? -2.466 -25.885 6.130 1.00 86.06 410 VAL A O 1
ATOM 3175 N N . ASP A 1 411 ? -0.776 -24.473 6.502 1.00 90.25 411 ASP A N 1
ATOM 3176 C CA . ASP A 1 411 ? -1.449 -23.630 7.470 1.00 90.25 411 ASP A CA 1
ATOM 3177 C C . ASP A 1 411 ? -1.094 -22.162 7.233 1.00 90.25 411 ASP A C 1
ATOM 3179 O O . ASP A 1 411 ? -0.018 -21.812 6.743 1.00 90.25 411 ASP A O 1
ATOM 3183 N N . PHE A 1 412 ? -2.043 -21.288 7.539 1.00 92.50 412 PHE A N 1
ATOM 3184 C CA . PHE A 1 412 ? -1.879 -19.847 7.428 1.00 92.50 412 PHE A CA 1
ATOM 3185 C C . PHE A 1 412 ? -2.572 -19.162 8.602 1.00 92.50 412 PHE A C 1
ATOM 3187 O O . PHE A 1 412 ? -3.561 -19.666 9.137 1.00 92.50 412 PHE A O 1
ATOM 3194 N N . MET A 1 413 ? -2.073 -18.003 9.023 1.00 94.44 413 MET A N 1
ATOM 3195 C CA . MET A 1 413 ? -2.765 -17.214 10.042 1.00 94.44 413 MET A CA 1
ATOM 3196 C C . MET A 1 413 ? -3.938 -16.457 9.408 1.00 94.44 413 MET A C 1
ATOM 3198 O O . MET A 1 413 ? -3.748 -15.771 8.413 1.00 94.44 413 MET A O 1
ATOM 3202 N N . LEU A 1 414 ? -5.140 -16.557 9.973 1.00 95.31 414 LEU A N 1
ATOM 3203 C CA . LEU A 1 414 ? -6.343 -15.821 9.568 1.00 95.31 414 LEU A CA 1
ATOM 3204 C C . LEU A 1 414 ? -6.658 -14.737 10.600 1.00 95.31 414 LEU A C 1
ATOM 3206 O O . LEU A 1 414 ? -6.729 -15.034 11.794 1.00 95.31 414 LEU A O 1
ATOM 3210 N N . MET A 1 415 ? -6.889 -13.498 10.162 1.00 95.62 415 MET A N 1
ATOM 3211 C CA . MET A 1 415 ? -7.149 -12.357 11.050 1.00 95.62 415 MET A CA 1
ATOM 3212 C C . MET A 1 415 ? -8.627 -12.271 11.431 1.00 95.62 415 MET A C 1
ATOM 3214 O O . MET A 1 415 ? -9.408 -11.516 10.847 1.00 95.62 415 MET A O 1
ATOM 3218 N N . CYS A 1 416 ? -9.021 -13.090 12.400 1.00 92.69 416 CYS A N 1
ATOM 3219 C CA . CYS A 1 416 ? -10.415 -13.267 12.794 1.00 92.69 416 CYS A CA 1
ATOM 3220 C C . CYS A 1 416 ? -10.690 -12.953 14.270 1.00 92.69 416 CYS A C 1
ATOM 3222 O O . CYS A 1 416 ? -11.810 -13.160 14.706 1.00 92.69 416 CYS A O 1
ATOM 3224 N N . THR A 1 417 ? -9.725 -12.445 15.044 1.00 93.19 417 THR A N 1
ATOM 3225 C CA . THR A 1 417 ? -9.945 -12.045 16.448 1.00 93.19 417 THR A CA 1
ATOM 3226 C C . THR A 1 417 ? -9.437 -10.638 16.717 1.00 93.19 417 THR A C 1
ATOM 3228 O O . THR A 1 417 ? -8.657 -10.091 15.939 1.00 93.19 417 THR A O 1
ATOM 3231 N N . ALA A 1 418 ? -9.863 -10.039 17.827 1.00 93.94 418 ALA A N 1
ATOM 3232 C CA . ALA A 1 418 ? -9.289 -8.793 18.315 1.00 93.94 418 ALA A CA 1
ATOM 3233 C C . ALA A 1 418 ? -9.450 -8.651 19.835 1.00 93.94 418 ALA A C 1
ATOM 3235 O O . ALA A 1 418 ? -10.341 -9.239 20.450 1.00 93.94 418 ALA A O 1
ATOM 3236 N N . GLN A 1 419 ? -8.565 -7.859 20.433 1.00 92.81 419 GLN A N 1
ATOM 3237 C CA . GLN A 1 419 ? -8.613 -7.427 21.826 1.00 92.81 419 GLN A CA 1
ATOM 3238 C C . GLN A 1 419 ? -8.819 -5.916 21.881 1.00 92.81 419 GLN A C 1
ATOM 3240 O O . GLN A 1 419 ? -8.345 -5.186 21.015 1.00 92.81 419 GLN A O 1
ATOM 3245 N N . VAL A 1 420 ? -9.488 -5.424 22.913 1.00 92.12 420 VAL A N 1
ATOM 3246 C CA . VAL A 1 420 ? -9.674 -3.997 23.164 1.00 92.12 420 VAL A CA 1
ATOM 3247 C C . VAL A 1 420 ? -8.584 -3.533 24.128 1.00 92.12 420 VAL A C 1
ATOM 3249 O O . VAL A 1 420 ? -8.456 -4.045 25.239 1.00 92.12 420 VAL A O 1
ATOM 3252 N N . LEU A 1 421 ? -7.752 -2.591 23.682 1.00 90.94 421 LEU A N 1
ATOM 3253 C CA . LEU A 1 421 ? -6.739 -1.949 24.518 1.00 90.94 421 LEU A CA 1
ATOM 3254 C C . LEU A 1 421 ? -7.390 -0.988 25.520 1.00 90.94 421 LEU A C 1
ATOM 3256 O O . LEU A 1 421 ? -8.526 -0.569 25.340 1.00 90.94 421 LEU A O 1
ATOM 3260 N N . SER A 1 422 ? -6.648 -0.567 26.545 1.00 85.50 422 SER A N 1
ATOM 3261 C CA . SER A 1 422 ? -7.155 0.331 27.597 1.00 85.50 422 SER A CA 1
ATOM 3262 C C . SER A 1 422 ? -7.590 1.717 27.101 1.00 85.50 422 SER A C 1
ATOM 3264 O O . SER A 1 422 ? -8.393 2.382 27.748 1.00 85.50 422 SER A O 1
ATOM 3266 N N . ASN A 1 423 ? -7.086 2.167 25.949 1.00 88.38 423 ASN A N 1
ATOM 3267 C CA . ASN A 1 423 ? -7.556 3.377 25.262 1.00 88.38 423 ASN A CA 1
ATOM 3268 C C . ASN A 1 423 ? -8.766 3.109 24.335 1.00 88.38 423 ASN A C 1
ATOM 3270 O O . ASN A 1 423 ? -9.176 3.992 23.584 1.00 88.38 423 ASN A O 1
ATOM 3274 N N . GLY A 1 424 ? -9.303 1.887 24.357 1.00 90.31 424 GLY A N 1
ATOM 3275 C CA . GLY A 1 424 ? -10.404 1.376 23.545 1.00 90.31 424 GLY A CA 1
ATOM 3276 C C . GLY A 1 424 ? -10.056 1.012 22.101 1.00 90.31 424 GLY A C 1
ATOM 3277 O O . GLY A 1 424 ? -10.944 0.588 21.352 1.00 90.31 424 GLY A O 1
ATOM 3278 N N . MET A 1 425 ? -8.789 1.153 21.699 1.00 94.31 425 MET A N 1
ATOM 3279 C CA . MET A 1 425 ? -8.314 0.772 20.370 1.00 94.31 425 MET A CA 1
ATOM 3280 C C . MET A 1 425 ? -8.358 -0.752 20.192 1.00 94.31 425 MET A C 1
ATOM 3282 O O . MET A 1 425 ? -7.859 -1.470 21.060 1.00 94.31 425 MET A O 1
ATOM 3286 N N . PRO A 1 426 ? -8.888 -1.280 19.076 1.00 93.75 426 PRO A N 1
ATOM 3287 C CA . PRO A 1 426 ? -8.746 -2.694 18.760 1.00 93.75 426 PRO A CA 1
ATOM 3288 C C . PRO A 1 426 ? -7.294 -3.042 18.412 1.00 93.75 426 PRO A C 1
ATOM 3290 O O . PRO A 1 426 ? -6.712 -2.478 17.484 1.00 93.75 426 PRO A O 1
ATOM 3293 N N . LYS A 1 427 ? -6.731 -4.010 19.127 1.00 92.50 427 LYS A N 1
ATOM 3294 C CA . LYS A 1 427 ? -5.528 -4.741 18.743 1.00 92.50 427 LYS A CA 1
ATOM 3295 C C . LYS A 1 427 ? -5.954 -6.023 18.047 1.00 92.50 427 LYS A C 1
ATOM 3297 O O . LYS A 1 427 ? -6.662 -6.845 18.624 1.00 92.50 427 LYS A O 1
ATOM 3302 N N . LEU A 1 428 ? -5.559 -6.162 16.792 1.00 94.25 428 LEU A N 1
ATOM 3303 C CA . LEU A 1 428 ? -6.001 -7.264 15.953 1.00 94.25 428 LEU A CA 1
ATOM 3304 C C . LEU A 1 428 ? -5.249 -8.550 16.303 1.00 94.25 428 LEU A C 1
ATOM 3306 O O . LEU A 1 428 ? -4.097 -8.527 16.735 1.00 94.25 428 LEU A O 1
ATOM 3310 N N . GLY A 1 429 ? -5.921 -9.677 16.114 1.00 91.94 429 GLY A N 1
ATOM 3311 C CA . GLY A 1 429 ? -5.402 -11.007 16.375 1.00 91.94 429 GLY A CA 1
ATOM 3312 C C . GLY A 1 429 ? -5.676 -11.957 15.216 1.00 91.94 429 GLY A C 1
ATOM 3313 O O . GLY A 1 429 ? -6.529 -11.721 14.355 1.00 91.94 429 GLY A O 1
ATOM 3314 N N . ALA A 1 430 ? -4.927 -13.056 15.204 1.00 93.50 430 ALA A N 1
ATOM 3315 C CA . ALA A 1 430 ? -5.062 -14.097 14.202 1.00 93.50 430 ALA A CA 1
ATOM 3316 C C . ALA A 1 430 ? -5.054 -15.497 14.821 1.00 93.50 430 ALA A C 1
ATOM 3318 O O . ALA A 1 430 ? -4.598 -15.705 15.949 1.00 93.50 430 ALA A O 1
ATOM 3319 N N . ARG A 1 431 ? -5.566 -16.468 14.064 1.00 93.62 431 ARG A N 1
ATOM 3320 C CA . ARG A 1 431 ? -5.553 -17.895 14.402 1.00 93.62 431 ARG A CA 1
ATOM 3321 C C . ARG A 1 431 ? -4.927 -18.682 13.263 1.00 93.62 431 ARG A C 1
ATOM 3323 O O . ARG A 1 431 ? -5.165 -18.362 12.105 1.00 93.62 431 ARG A O 1
ATOM 3330 N N . TRP A 1 432 ? -4.167 -19.719 13.593 1.00 93.94 432 TRP A N 1
ATOM 3331 C CA . TRP A 1 432 ? -3.728 -20.699 12.606 1.00 93.94 432 TRP A CA 1
ATOM 3332 C C . TRP A 1 432 ? -4.936 -21.442 12.043 1.00 93.94 432 TRP A C 1
ATOM 3334 O O . TRP A 1 432 ? -5.754 -21.960 12.803 1.00 93.94 432 TRP A O 1
ATOM 3344 N N . MET A 1 433 ? -5.029 -21.476 10.721 1.00 91.06 433 MET A N 1
ATOM 3345 C CA . MET A 1 433 ? -6.063 -22.167 9.966 1.00 91.06 433 MET A CA 1
ATOM 3346 C C . MET A 1 433 ? -5.403 -23.151 9.004 1.00 91.06 433 MET A C 1
ATOM 3348 O O . MET A 1 433 ? -4.358 -22.820 8.439 1.00 91.06 433 MET A O 1
ATOM 3352 N N . PRO A 1 434 ? -5.996 -24.336 8.787 1.00 89.88 434 PRO A N 1
ATOM 3353 C CA . PRO A 1 434 ? -5.527 -25.242 7.752 1.00 89.88 434 PRO A CA 1
ATOM 3354 C C . PRO A 1 434 ? -5.707 -24.616 6.366 1.00 89.88 434 PRO A C 1
ATOM 3356 O O . PRO A 1 434 ? -6.527 -23.719 6.164 1.00 89.88 434 PRO A O 1
ATOM 3359 N N . PHE A 1 435 ? -4.944 -25.119 5.406 1.00 87.19 435 PHE A N 1
ATOM 3360 C CA . PHE A 1 435 ? -5.014 -24.758 4.001 1.00 87.19 435 PHE A CA 1
ATOM 3361 C C . PHE A 1 435 ? -6.447 -24.853 3.478 1.00 87.19 435 PHE A C 1
ATOM 3363 O O . PHE A 1 435 ? -7.181 -25.801 3.761 1.00 87.19 435 PHE A O 1
ATOM 3370 N N . THR A 1 436 ? -6.812 -23.893 2.634 1.00 84.56 436 THR A N 1
ATOM 3371 C CA . THR A 1 436 ? -8.098 -23.862 1.943 1.00 84.56 436 THR A CA 1
ATOM 3372 C C . THR A 1 436 ? -7.895 -23.583 0.462 1.00 84.56 436 THR A C 1
ATOM 3374 O O . THR A 1 436 ? -7.025 -22.815 0.051 1.00 84.56 436 THR A O 1
ATOM 3377 N N . ARG A 1 437 ? -8.735 -24.199 -0.376 1.00 78.75 437 ARG A N 1
ATOM 3378 C CA . ARG A 1 437 ? -8.657 -24.049 -1.841 1.00 78.75 437 ARG A CA 1
ATOM 3379 C C . ARG A 1 437 ? -9.134 -22.685 -2.347 1.00 78.75 437 ARG A C 1
ATOM 3381 O O . ARG A 1 437 ? -8.964 -22.387 -3.532 1.00 78.75 437 ARG A O 1
ATOM 3388 N N . HIS A 1 438 ? -9.760 -21.897 -1.477 1.00 80.25 438 HIS A N 1
ATOM 3389 C CA . HIS A 1 438 ? -10.386 -20.622 -1.795 1.00 80.25 438 HIS A CA 1
ATOM 3390 C C . HIS A 1 438 ? -10.123 -19.612 -0.674 1.00 80.25 438 HIS A C 1
ATOM 3392 O O . HIS A 1 438 ? -9.983 -20.021 0.477 1.00 80.25 438 HIS A O 1
ATOM 3398 N N . PRO A 1 439 ? -10.112 -18.305 -0.977 1.00 89.94 439 PRO A N 1
ATOM 3399 C CA . PRO A 1 439 ? -9.988 -17.274 0.044 1.00 89.94 439 PRO A CA 1
ATOM 3400 C C . PRO A 1 439 ? -11.097 -17.344 1.106 1.00 89.94 439 PRO A C 1
ATOM 3402 O O . PRO A 1 439 ? -12.255 -17.637 0.802 1.00 89.94 439 PRO A O 1
ATOM 3405 N N . VAL A 1 440 ? -10.745 -17.024 2.351 1.00 91.62 440 VAL A N 1
ATOM 3406 C CA . VAL A 1 440 ? -11.619 -17.156 3.528 1.00 91.62 440 VAL A CA 1
ATOM 3407 C C . VAL A 1 440 ? -11.976 -15.777 4.062 1.00 91.62 440 VAL A C 1
ATOM 3409 O O . VAL A 1 440 ? -11.086 -14.977 4.326 1.00 91.62 440 VAL A O 1
ATOM 3412 N N . LEU A 1 441 ? -13.267 -15.481 4.221 1.00 93.38 441 LEU A N 1
ATOM 3413 C CA . LEU A 1 441 ? -13.718 -14.184 4.733 1.00 93.38 441 LEU A CA 1
ATOM 3414 C C . LEU A 1 441 ? -13.171 -13.943 6.150 1.00 93.38 441 LEU A C 1
ATOM 3416 O O . LEU A 1 441 ? -13.271 -14.817 7.012 1.00 93.38 441 LEU A O 1
ATOM 3420 N N . GLN A 1 442 ? -12.631 -12.752 6.394 1.00 94.88 442 GLN A N 1
ATOM 3421 C CA . GLN A 1 442 ? -12.107 -12.331 7.693 1.00 94.88 442 GLN A CA 1
ATOM 3422 C C . GLN A 1 442 ? -12.490 -10.878 8.002 1.00 94.88 442 GLN A C 1
ATOM 3424 O O . GLN A 1 442 ? -12.981 -10.156 7.137 1.00 94.88 442 GLN A O 1
ATOM 3429 N N . GLY A 1 443 ? -12.285 -10.449 9.249 1.00 93.56 443 GLY A N 1
ATOM 3430 C CA . GLY A 1 443 ? -12.723 -9.126 9.705 1.00 93.56 443 GLY A CA 1
ATOM 3431 C C . GLY A 1 443 ? -11.725 -7.999 9.442 1.00 93.56 443 GLY A C 1
ATOM 3432 O O . GLY A 1 443 ? -12.115 -6.834 9.438 1.00 93.56 443 GLY A O 1
ATOM 3433 N N . PHE A 1 444 ? -10.446 -8.329 9.240 1.00 96.44 444 PHE A N 1
ATOM 3434 C CA . PHE A 1 444 ? -9.361 -7.350 9.286 1.00 96.44 444 PHE A CA 1
ATOM 3435 C C . PHE A 1 444 ? -8.315 -7.546 8.185 1.00 96.44 444 PHE A C 1
ATOM 3437 O O . PHE A 1 444 ? -8.266 -8.587 7.536 1.00 96.44 444 PHE A O 1
ATOM 3444 N N . ALA A 1 445 ? -7.469 -6.540 7.981 1.00 97.12 445 ALA A N 1
ATOM 3445 C CA . ALA A 1 445 ? -6.318 -6.575 7.091 1.00 97.12 445 ALA A CA 1
ATOM 3446 C C . ALA A 1 445 ? -5.060 -6.102 7.827 1.00 97.12 445 ALA A C 1
ATOM 3448 O O . ALA A 1 445 ? -5.084 -5.083 8.519 1.00 97.12 445 ALA A O 1
ATOM 3449 N N . ALA A 1 446 ? -3.964 -6.833 7.646 1.00 96.44 446 ALA A N 1
ATOM 3450 C CA . ALA A 1 446 ? -2.657 -6.506 8.188 1.00 96.44 446 ALA A CA 1
ATOM 3451 C C . ALA A 1 446 ? -1.944 -5.486 7.312 1.00 96.44 446 ALA A C 1
ATOM 3453 O O . ALA A 1 446 ? -1.925 -5.595 6.086 1.00 96.44 446 ALA A O 1
ATOM 3454 N N . ALA A 1 447 ? -1.248 -4.551 7.942 1.00 92.88 447 ALA A N 1
ATOM 3455 C CA . ALA A 1 447 ? -0.412 -3.586 7.247 1.00 92.88 447 ALA A CA 1
ATOM 3456 C C . ALA A 1 447 ? 0.910 -4.180 6.732 1.00 92.88 447 ALA A C 1
ATOM 3458 O O . ALA A 1 447 ? 1.570 -3.551 5.902 1.00 92.88 447 ALA A O 1
ATOM 3459 N N . GLY A 1 448 ? 1.247 -5.399 7.166 1.00 94.75 448 GLY A N 1
ATOM 3460 C CA . GLY A 1 448 ? 2.369 -6.182 6.648 1.00 94.75 448 GLY A CA 1
ATOM 3461 C C . GLY A 1 448 ? 2.059 -7.004 5.393 1.00 94.75 448 GLY A C 1
ATOM 3462 O O . GLY A 1 448 ? 2.995 -7.449 4.732 1.00 94.75 448 GLY A O 1
ATOM 3463 N N . PHE A 1 449 ? 0.781 -7.195 5.034 1.00 98.19 449 PHE A N 1
ATOM 3464 C CA . PHE A 1 449 ? 0.387 -7.800 3.759 1.00 98.19 449 PHE A CA 1
ATOM 3465 C C . PHE A 1 449 ? -1.044 -7.432 3.351 1.00 98.19 449 PHE A C 1
ATOM 3467 O O . PHE A 1 449 ? -2.007 -7.809 4.018 1.00 98.19 449 PHE A O 1
ATOM 3474 N N . MET A 1 450 ? -1.194 -6.769 2.206 1.00 98.44 450 MET A N 1
ATOM 3475 C CA . MET A 1 450 ? -2.478 -6.596 1.513 1.00 98.44 450 MET A CA 1
ATOM 3476 C C . MET A 1 450 ? -2.273 -6.775 0.016 1.00 98.44 450 MET A C 1
ATOM 3478 O O . MET A 1 450 ? -1.290 -6.265 -0.509 1.00 98.44 450 MET A O 1
ATOM 3482 N N . PHE A 1 451 ? -3.199 -7.425 -0.684 1.00 98.38 451 PHE A N 1
ATOM 3483 C CA . PHE A 1 451 ? -3.165 -7.579 -2.137 1.00 98.38 451 PHE A CA 1
ATOM 3484 C C . PHE A 1 451 ? -4.576 -7.573 -2.729 1.00 98.38 451 PHE A C 1
ATOM 3486 O O . PHE A 1 451 ? -5.457 -8.306 -2.287 1.00 98.38 451 PHE A O 1
ATOM 3493 N N . GLY A 1 452 ? -4.802 -6.783 -3.771 1.00 95.69 452 GLY A N 1
ATOM 3494 C CA . GLY A 1 452 ? -6.092 -6.739 -4.457 1.00 95.69 452 GLY A CA 1
ATOM 3495 C C . GLY A 1 452 ? -6.062 -5.831 -5.677 1.00 95.69 452 GLY A C 1
ATOM 3496 O O . GLY A 1 452 ? -5.031 -5.232 -5.990 1.00 95.69 452 GLY A O 1
ATOM 3497 N N . ASP A 1 453 ? -7.195 -5.729 -6.376 1.00 93.81 453 ASP A N 1
ATOM 3498 C CA . ASP A 1 453 ? -7.348 -4.748 -7.456 1.00 93.81 453 ASP A CA 1
ATOM 3499 C C . ASP A 1 453 ? -7.035 -3.347 -6.911 1.00 93.81 453 ASP A C 1
ATOM 3501 O O . ASP A 1 453 ? -7.587 -2.939 -5.888 1.00 93.81 453 ASP A O 1
ATOM 3505 N N . ALA A 1 454 ? -6.155 -2.602 -7.588 1.00 93.25 454 ALA A N 1
ATOM 3506 C CA . ALA A 1 454 ? -5.637 -1.331 -7.078 1.00 93.25 454 ALA A CA 1
ATOM 3507 C C . ALA A 1 454 ? -6.722 -0.285 -6.772 1.00 93.25 454 ALA A C 1
ATOM 3509 O O . ALA A 1 454 ? -6.473 0.682 -6.051 1.00 93.25 454 ALA A O 1
ATOM 3510 N N . GLN A 1 455 ? -7.939 -0.483 -7.283 1.00 92.06 455 GLN A N 1
ATOM 3511 C CA . GLN A 1 455 ? -9.088 0.336 -6.956 1.00 92.06 455 GLN A CA 1
ATOM 3512 C C . GLN A 1 455 ? -9.375 0.394 -5.446 1.00 92.06 455 GLN A C 1
ATOM 3514 O O . GLN A 1 455 ? -9.971 1.378 -5.019 1.00 92.06 455 GLN A O 1
ATOM 3519 N N . PHE A 1 456 ? -8.965 -0.585 -4.620 1.00 93.69 456 PHE A N 1
ATOM 3520 C CA . PHE A 1 456 ? -9.230 -0.496 -3.173 1.00 93.69 456 PHE A CA 1
ATOM 3521 C C . PHE A 1 456 ? -8.491 0.685 -2.567 1.00 93.69 456 PHE A C 1
ATOM 3523 O O . PHE A 1 456 ? -9.090 1.477 -1.854 1.00 93.69 456 PHE A O 1
ATOM 3530 N N . MET A 1 457 ? -7.229 0.877 -2.951 1.00 93.25 457 MET A N 1
ATOM 3531 C CA . MET A 1 457 ? -6.414 1.995 -2.494 1.00 93.25 457 MET A CA 1
ATOM 3532 C C . MET A 1 457 ? -6.964 3.330 -3.021 1.00 93.25 457 MET A C 1
ATOM 3534 O O . MET A 1 457 ? -7.037 4.302 -2.276 1.00 93.25 457 MET A O 1
ATOM 3538 N N . LEU A 1 458 ? -7.448 3.371 -4.268 1.00 92.19 458 LEU A N 1
ATOM 3539 C CA . LEU A 1 458 ? -8.056 4.580 -4.846 1.00 92.19 458 LEU A CA 1
ATOM 3540 C C . LEU A 1 458 ? -9.401 4.945 -4.186 1.00 92.19 458 LEU A C 1
ATOM 3542 O O . LEU A 1 458 ? -9.736 6.129 -4.065 1.00 92.19 458 LEU A O 1
ATOM 3546 N N . ASP A 1 459 ? -10.166 3.939 -3.758 1.00 92.94 459 ASP A N 1
ATOM 3547 C CA . ASP A 1 459 ? -11.430 4.095 -3.033 1.00 92.94 459 ASP A CA 1
ATOM 3548 C C . ASP A 1 459 ? -11.224 4.328 -1.535 1.00 92.94 459 ASP A C 1
ATOM 3550 O O . ASP A 1 459 ? -12.140 4.810 -0.870 1.00 92.94 459 ASP A O 1
ATOM 3554 N N . THR A 1 460 ? -10.051 4.011 -0.990 1.00 93.75 460 THR A N 1
ATOM 3555 C CA . THR A 1 460 ? -9.660 4.309 0.391 1.00 93.75 460 THR A CA 1
ATOM 3556 C C . THR A 1 460 ? -8.247 4.888 0.453 1.00 93.75 460 THR A C 1
ATOM 3558 O O . THR A 1 460 ? -7.328 4.205 0.903 1.00 93.75 460 THR A O 1
ATOM 3561 N N . PRO A 1 461 ? -8.056 6.158 0.048 1.00 92.69 461 PRO A N 1
ATOM 3562 C CA . PRO A 1 461 ? -6.741 6.800 0.020 1.00 92.69 461 PRO A CA 1
ATOM 3563 C C . PRO A 1 461 ? -6.001 6.695 1.356 1.00 92.69 461 PRO A C 1
ATOM 3565 O O . PRO A 1 461 ? -6.604 6.899 2.413 1.00 92.69 461 PRO A O 1
ATOM 3568 N N . LEU A 1 462 ? -4.698 6.419 1.353 1.00 94.31 462 LEU A N 1
ATOM 3569 C CA . LEU A 1 462 ? -3.923 6.386 2.602 1.00 94.31 462 LEU A CA 1
ATOM 3570 C C . LEU A 1 462 ? -3.928 7.768 3.274 1.00 94.31 462 LEU A C 1
ATOM 3572 O O . LEU A 1 462 ? -3.812 8.778 2.586 1.00 94.31 462 LEU A O 1
ATOM 3576 N N . ASP A 1 463 ? -4.106 7.805 4.597 1.00 94.44 463 ASP A N 1
ATOM 3577 C CA . ASP A 1 463 ? -4.314 9.044 5.358 1.00 94.44 463 ASP A CA 1
ATOM 3578 C C . ASP A 1 463 ? -2.968 9.643 5.827 1.00 94.44 463 ASP A C 1
ATOM 3580 O O . ASP A 1 463 ? -2.293 9.029 6.662 1.00 94.44 463 ASP A O 1
ATOM 3584 N N . PRO A 1 464 ? -2.559 10.830 5.332 1.00 94.12 464 PRO A N 1
ATOM 3585 C CA . PRO A 1 464 ? -1.313 11.476 5.746 1.00 94.12 464 PRO A CA 1
ATOM 3586 C C . PRO A 1 464 ? -1.369 12.053 7.172 1.00 94.12 464 PRO A C 1
ATOM 3588 O O . PRO A 1 464 ? -0.326 12.414 7.720 1.00 94.12 464 PRO A O 1
ATOM 3591 N N . PHE A 1 465 ? -2.553 12.119 7.795 1.00 94.25 465 PHE A N 1
ATOM 3592 C CA . PHE A 1 465 ? -2.787 12.691 9.126 1.00 94.25 465 PHE A CA 1
ATOM 3593 C C . PHE A 1 465 ? -2.743 11.654 10.257 1.00 94.25 465 PHE A C 1
ATOM 3595 O O . PHE A 1 465 ? -3.290 11.880 11.335 1.00 94.25 465 PHE A O 1
ATOM 3602 N N . LEU A 1 466 ? -2.065 10.523 10.033 1.00 95.50 466 LEU A N 1
ATOM 3603 C CA . LEU A 1 466 ? -1.838 9.479 11.040 1.00 95.50 466 LEU A CA 1
ATOM 3604 C C . LEU A 1 466 ? -0.353 9.298 11.412 1.00 95.50 466 LEU A C 1
ATOM 3606 O O . LEU A 1 466 ? 0.093 8.152 11.541 1.00 95.50 466 LEU A O 1
ATOM 3610 N N . PRO A 1 467 ? 0.461 10.366 11.561 1.00 95.12 467 PRO A N 1
ATOM 3611 C CA . PRO A 1 467 ? 1.872 10.196 11.875 1.00 95.12 467 PRO A CA 1
ATOM 3612 C C . PRO A 1 467 ? 2.045 9.456 13.207 1.00 95.12 467 PRO A C 1
ATOM 3614 O O . PRO A 1 467 ? 1.303 9.677 14.166 1.00 95.12 467 PRO A O 1
ATOM 3617 N N . TYR A 1 468 ? 3.050 8.587 13.259 1.00 96.19 468 TYR A N 1
ATOM 3618 C CA . TYR A 1 468 ? 3.459 7.803 14.427 1.00 96.19 468 TYR A CA 1
ATOM 3619 C C . TYR A 1 468 ? 2.434 6.781 14.940 1.00 96.19 468 TYR A C 1
ATOM 3621 O O . TYR A 1 468 ? 2.709 6.121 15.943 1.00 96.19 468 TYR A O 1
ATOM 3629 N N . LEU A 1 469 ? 1.284 6.629 14.274 1.00 95.50 469 LEU A N 1
ATOM 3630 C CA . LEU A 1 469 ? 0.319 5.584 14.596 1.00 95.50 469 LEU A CA 1
ATOM 3631 C C . LEU A 1 469 ? 0.902 4.213 14.235 1.00 95.50 469 LEU A C 1
ATOM 3633 O O . LEU A 1 469 ? 1.501 4.044 13.173 1.00 95.50 469 LEU A O 1
ATOM 3637 N N . PHE A 1 470 ? 0.720 3.250 15.133 1.00 92.69 470 PHE A N 1
ATOM 3638 C CA . PHE A 1 470 ? 1.119 1.860 14.930 1.00 92.69 470 PHE A CA 1
ATOM 3639 C C . PHE A 1 470 ? -0.018 0.942 15.371 1.00 92.69 470 PHE A C 1
ATOM 3641 O O . PHE A 1 470 ? -0.695 0.346 14.541 1.00 92.69 470 PHE A O 1
ATOM 3648 N N . ASP A 1 471 ? -0.331 0.930 16.668 1.00 90.06 471 ASP A N 1
ATOM 3649 C CA . ASP A 1 471 ? -1.549 0.279 17.141 1.00 90.06 471 ASP A CA 1
ATOM 3650 C C . ASP A 1 471 ? -2.771 1.047 16.622 1.00 90.06 471 ASP A C 1
ATOM 3652 O O . ASP A 1 471 ? -2.904 2.253 16.838 1.00 90.06 471 ASP A O 1
ATOM 3656 N N . GLY A 1 472 ? -3.660 0.347 15.920 1.00 93.50 472 GLY A N 1
ATOM 3657 C CA . GLY A 1 472 ? -4.899 0.907 15.388 1.00 93.50 472 GLY A CA 1
ATOM 3658 C C . GLY A 1 472 ? -4.869 1.317 13.917 1.00 93.50 472 GLY A C 1
ATOM 3659 O O . GLY A 1 472 ? -5.946 1.488 13.347 1.00 93.50 472 GLY A O 1
ATOM 3660 N N . GLU A 1 473 ? -3.702 1.427 13.264 1.00 95.69 473 GLU A N 1
ATOM 3661 C CA . GLU A 1 473 ? -3.682 1.748 11.825 1.00 95.69 473 GLU A CA 1
ATOM 3662 C C . GLU A 1 473 ? -4.345 0.652 10.978 1.00 95.69 473 GLU A C 1
ATOM 3664 O O . GLU A 1 473 ? -5.136 0.951 10.084 1.00 95.69 473 GLU A O 1
ATOM 3669 N N . GLU A 1 474 ? -4.108 -0.615 11.327 1.00 96.94 474 GLU A N 1
ATOM 3670 C CA . GLU A 1 474 ? -4.710 -1.781 10.678 1.00 96.94 474 GLU A CA 1
ATOM 3671 C C . GLU A 1 474 ? -6.229 -1.817 10.885 1.00 96.94 474 GLU A C 1
ATOM 3673 O O . GLU A 1 474 ? -6.989 -2.011 9.934 1.00 96.94 474 GLU A O 1
ATOM 3678 N N . ALA A 1 475 ? -6.688 -1.566 12.117 1.00 96.75 475 ALA A N 1
ATOM 3679 C CA . ALA A 1 475 ? -8.109 -1.531 12.457 1.00 96.75 475 ALA A CA 1
ATOM 3680 C C . ALA A 1 475 ? -8.834 -0.408 11.701 1.00 96.75 475 ALA A C 1
ATOM 3682 O O . ALA A 1 475 ? -9.886 -0.640 11.099 1.00 96.75 475 ALA A O 1
ATOM 3683 N N . LEU A 1 476 ? -8.236 0.788 11.677 1.00 98.00 476 LEU A N 1
ATOM 3684 C CA . LEU A 1 476 ? -8.768 1.938 10.959 1.00 98.00 476 LEU A CA 1
ATOM 3685 C C . LEU A 1 476 ? -8.842 1.664 9.458 1.00 98.00 476 LEU A C 1
ATOM 3687 O O . LEU A 1 476 ? -9.884 1.898 8.850 1.00 98.00 476 LEU A O 1
ATOM 3691 N N . TYR A 1 477 ? -7.767 1.168 8.843 1.00 97.94 477 TYR A N 1
ATOM 3692 C CA . TYR A 1 477 ? -7.759 0.936 7.401 1.00 97.94 477 TYR A CA 1
ATOM 3693 C C . TYR A 1 477 ? -8.712 -0.195 6.991 1.00 97.94 477 TYR A C 1
ATOM 3695 O O . TYR A 1 477 ? -9.426 -0.056 5.998 1.00 97.94 477 TYR A O 1
ATOM 3703 N N . SER A 1 478 ? -8.826 -1.247 7.809 1.00 98.19 478 SER A N 1
ATOM 3704 C CA . SER A 1 478 ? -9.826 -2.311 7.641 1.00 98.19 478 SER A CA 1
ATOM 3705 C C . SER A 1 478 ? -11.253 -1.754 7.652 1.00 98.19 478 SER A C 1
ATOM 3707 O O . SER A 1 478 ? -12.020 -2.002 6.721 1.00 98.19 478 SER A O 1
ATOM 3709 N N . ALA A 1 479 ? -11.588 -0.913 8.639 1.00 98.31 479 ALA A N 1
ATOM 3710 C CA . ALA A 1 479 ? -12.893 -0.256 8.726 1.00 98.31 479 ALA A CA 1
ATOM 3711 C C . ALA A 1 479 ? -13.167 0.642 7.509 1.00 98.31 479 ALA A C 1
ATOM 3713 O O . ALA A 1 479 ? -14.273 0.650 6.965 1.00 98.31 479 ALA A O 1
ATOM 3714 N N . ARG A 1 480 ? -12.155 1.383 7.041 1.00 97.94 480 ARG A N 1
ATOM 3715 C CA . ARG A 1 480 ? -12.268 2.259 5.865 1.00 97.94 480 ARG A CA 1
ATOM 3716 C C . ARG A 1 480 ? -12.525 1.469 4.583 1.00 97.94 480 ARG A C 1
ATOM 3718 O O . ARG A 1 480 ? -13.426 1.843 3.836 1.00 97.94 480 ARG A O 1
ATOM 3725 N N . MET A 1 481 ? -11.788 0.380 4.346 1.00 97.69 481 MET A N 1
ATOM 3726 C CA . MET A 1 481 ? -12.005 -0.527 3.206 1.00 97.69 481 MET A CA 1
ATOM 3727 C C . MET A 1 481 ? -13.400 -1.144 3.256 1.00 97.69 481 MET A C 1
ATOM 3729 O O . MET A 1 481 ? -14.153 -1.070 2.280 1.00 97.69 481 MET A O 1
ATOM 3733 N N . TRP A 1 482 ? -13.794 -1.655 4.421 1.00 98.00 482 TRP A N 1
ATOM 3734 C CA . TRP A 1 482 ? -15.091 -2.290 4.592 1.00 98.00 482 TRP A CA 1
ATOM 3735 C C . TRP A 1 482 ? -16.242 -1.315 4.351 1.00 98.00 482 TRP A C 1
ATOM 3737 O O . TRP A 1 482 ? -17.101 -1.557 3.504 1.00 98.00 482 TRP A O 1
ATOM 3747 N N . THR A 1 483 ? -16.225 -0.146 4.987 1.00 98.12 483 THR A N 1
ATOM 3748 C CA . THR A 1 483 ? -17.246 0.897 4.771 1.00 98.12 483 THR A CA 1
ATOM 3749 C C . THR A 1 483 ? -17.259 1.444 3.334 1.00 98.12 483 THR A C 1
ATOM 3751 O O . THR A 1 483 ? -18.264 2.010 2.904 1.00 98.12 483 THR A O 1
ATOM 3754 N N . ALA A 1 484 ? -16.190 1.235 2.555 1.00 95.81 484 ALA A N 1
ATOM 3755 C CA . ALA A 1 484 ? -16.098 1.547 1.124 1.00 95.81 484 ALA A CA 1
ATOM 3756 C C . ALA A 1 484 ? -16.520 0.395 0.187 1.00 95.81 484 ALA A C 1
ATOM 3758 O O . ALA A 1 484 ? -16.327 0.502 -1.022 1.00 95.81 484 ALA A O 1
ATOM 3759 N N . GLY A 1 485 ? -17.070 -0.699 0.722 1.00 95.19 485 GLY A N 1
ATOM 3760 C CA . GLY A 1 485 ? -17.594 -1.811 -0.081 1.00 95.19 485 GLY A CA 1
ATOM 3761 C C . GLY A 1 485 ? -16.588 -2.911 -0.425 1.00 95.19 485 GLY A C 1
ATOM 3762 O O . GLY A 1 485 ? -16.869 -3.730 -1.297 1.00 95.19 485 GLY A O 1
ATOM 3763 N N . TRP A 1 486 ? -15.425 -2.938 0.234 1.00 95.50 486 TRP A N 1
ATOM 3764 C CA . TRP A 1 486 ? -14.422 -3.994 0.068 1.00 95.50 486 TRP A CA 1
ATOM 3765 C C . TRP A 1 486 ? -14.467 -5.002 1.211 1.00 95.50 486 TRP A C 1
ATOM 3767 O O . TRP A 1 486 ? -14.367 -4.621 2.374 1.00 95.50 486 TRP A O 1
ATOM 3777 N N . ASP A 1 487 ? -14.614 -6.283 0.901 1.00 96.00 487 ASP A N 1
ATOM 3778 C CA . ASP A 1 487 ? -14.494 -7.356 1.893 1.00 96.00 487 ASP A CA 1
ATOM 3779 C C . ASP A 1 487 ? -13.034 -7.781 2.084 1.00 96.00 487 ASP A C 1
ATOM 3781 O O . ASP A 1 487 ? -12.197 -7.618 1.195 1.00 96.00 487 ASP A O 1
ATOM 3785 N N . LEU A 1 488 ? -12.710 -8.318 3.259 1.00 97.19 488 LEU A N 1
ATOM 3786 C CA . LEU A 1 488 ? -11.347 -8.705 3.618 1.00 97.19 488 LEU A CA 1
ATOM 3787 C C . LEU A 1 488 ? -11.257 -10.225 3.673 1.00 97.19 488 LEU A C 1
ATOM 3789 O O . LEU A 1 488 ? -12.091 -10.882 4.293 1.00 97.19 488 LEU A O 1
ATOM 3793 N N . TYR A 1 489 ? -10.252 -10.790 3.016 1.00 96.00 489 TYR A N 1
ATOM 3794 C CA . TYR A 1 489 ? -10.116 -12.234 2.874 1.00 96.00 489 TYR A CA 1
ATOM 3795 C C . TYR A 1 489 ? -8.715 -12.704 3.247 1.00 96.00 489 TYR A C 1
ATOM 3797 O O . TYR A 1 489 ? -7.722 -12.175 2.758 1.00 96.00 489 TYR A O 1
ATOM 3805 N N . GLY A 1 490 ? -8.633 -13.765 4.041 1.00 95.25 490 GLY A N 1
ATOM 3806 C CA . GLY A 1 490 ? -7.437 -14.588 4.125 1.00 95.25 490 GLY A CA 1
ATOM 3807 C C . GLY A 1 490 ? -7.175 -15.283 2.782 1.00 95.25 490 GLY A C 1
ATOM 3808 O O . GLY A 1 490 ? -8.123 -15.775 2.167 1.00 95.25 490 GLY A O 1
ATOM 3809 N N . PRO A 1 491 ? -5.918 -15.377 2.312 1.00 92.06 491 PRO A N 1
ATOM 3810 C CA . PRO A 1 491 ? -5.584 -15.986 1.018 1.00 92.06 491 PRO A CA 1
ATOM 3811 C C . PRO A 1 491 ? -5.846 -17.497 0.936 1.00 92.06 491 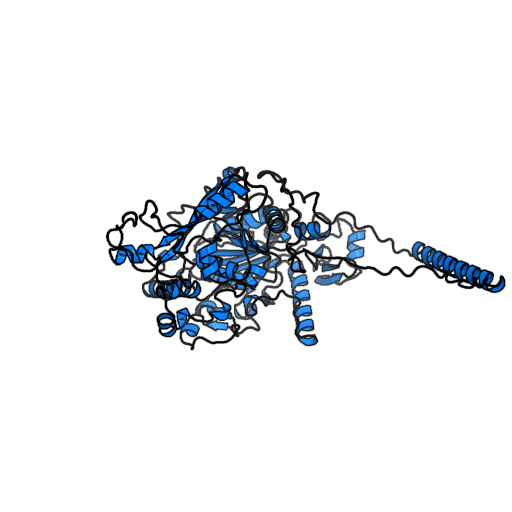PRO A C 1
ATOM 3813 O O . PRO A 1 491 ? -5.829 -18.063 -0.158 1.00 92.06 491 PRO A O 1
ATOM 3816 N N . GLY A 1 492 ? -6.056 -18.166 2.070 1.00 88.75 492 GLY A N 1
ATOM 3817 C CA . GLY A 1 492 ? -6.271 -19.610 2.143 1.00 88.75 492 GLY A CA 1
ATOM 3818 C C . GLY A 1 492 ? -4.992 -20.457 2.122 1.00 88.75 492 GLY A C 1
ATOM 3819 O O . GLY A 1 492 ? -5.048 -21.645 2.423 1.00 88.75 492 GLY A O 1
ATOM 3820 N N . GLN A 1 493 ? -3.843 -19.847 1.816 1.00 87.50 493 GLN A N 1
ATOM 3821 C CA . GLN A 1 493 ? -2.499 -20.420 1.948 1.00 87.50 493 GLN A CA 1
ATOM 3822 C C . GLN A 1 493 ? -1.479 -19.298 2.198 1.00 87.50 493 GLN A C 1
ATOM 3824 O O . GLN A 1 493 ? -1.757 -18.138 1.887 1.00 87.50 493 GLN A O 1
ATOM 3829 N N . ALA A 1 494 ? -0.283 -19.632 2.683 1.00 89.38 494 ALA A N 1
ATOM 3830 C CA . ALA A 1 494 ? 0.811 -18.673 2.816 1.00 89.38 494 ALA A CA 1
ATOM 3831 C C . ALA A 1 494 ? 1.621 -18.537 1.509 1.00 89.38 494 ALA A C 1
ATOM 3833 O O . ALA A 1 494 ? 2.341 -19.452 1.120 1.00 89.38 494 ALA A O 1
ATOM 3834 N N . ASP A 1 495 ? 1.524 -17.383 0.841 1.00 90.94 495 ASP A N 1
ATOM 3835 C CA . ASP A 1 495 ? 2.434 -16.990 -0.258 1.00 90.94 495 ASP A CA 1
ATOM 3836 C C . ASP A 1 495 ? 3.408 -15.878 0.137 1.00 90.94 495 ASP A C 1
ATOM 3838 O O . ASP A 1 495 ? 4.337 -15.559 -0.604 1.00 90.94 495 ASP A O 1
ATOM 3842 N N . VAL A 1 496 ? 3.172 -15.277 1.299 1.00 95.38 496 VAL A N 1
ATOM 3843 C CA . VAL A 1 496 ? 3.927 -14.157 1.845 1.00 95.38 496 VAL A CA 1
ATOM 3844 C C . VAL A 1 496 ? 4.345 -14.541 3.255 1.00 95.38 496 VAL A C 1
ATOM 3846 O O . VAL A 1 496 ? 3.554 -15.103 4.018 1.00 95.38 496 VAL A O 1
ATOM 3849 N N . PHE A 1 497 ? 5.596 -14.246 3.583 1.00 95.75 497 PHE A N 1
ATOM 3850 C CA . PHE A 1 497 ? 6.241 -14.610 4.835 1.00 95.75 497 PHE A CA 1
ATOM 3851 C C . PHE A 1 497 ? 6.945 -13.394 5.422 1.00 95.75 497 PHE A C 1
ATOM 3853 O O . PHE A 1 497 ? 7.484 -12.570 4.685 1.00 95.75 497 PHE A O 1
ATOM 3860 N N . HIS A 1 498 ? 6.979 -13.304 6.745 1.00 96.06 498 HIS A N 1
ATOM 3861 C CA . HIS A 1 498 ? 7.478 -12.139 7.465 1.00 96.06 498 HIS A CA 1
ATOM 3862 C C . HIS A 1 498 ? 8.548 -12.511 8.507 1.00 96.06 498 HIS A C 1
ATOM 3864 O O . HIS A 1 498 ? 8.417 -13.502 9.229 1.00 96.06 498 HIS A O 1
ATOM 3870 N N . HIS A 1 499 ? 9.597 -11.694 8.635 1.00 94.88 499 HIS A N 1
ATOM 3871 C CA . HIS A 1 499 ? 10.637 -11.881 9.654 1.00 94.88 499 HIS A CA 1
ATOM 3872 C C . HIS A 1 499 ? 10.224 -11.247 10.997 1.00 94.88 499 HIS A C 1
ATOM 3874 O O . HIS A 1 499 ? 10.508 -10.081 11.285 1.00 94.88 499 HIS A O 1
ATOM 3880 N N . TYR A 1 500 ? 9.545 -12.020 11.848 1.00 92.88 500 TYR A N 1
ATOM 3881 C CA . TYR A 1 500 ? 9.171 -11.584 13.202 1.00 92.88 500 TYR A CA 1
ATOM 3882 C C . TYR A 1 500 ? 10.346 -11.631 14.191 1.00 92.88 500 TYR A C 1
ATOM 3884 O O . TYR A 1 500 ? 11.358 -12.279 13.956 1.00 92.88 500 TYR A O 1
ATOM 3892 N N . GLY A 1 501 ? 10.191 -10.981 15.352 1.00 83.94 501 GLY A N 1
ATOM 3893 C CA . GLY A 1 501 ? 11.096 -11.197 16.492 1.00 83.94 501 GLY A CA 1
ATOM 3894 C C . GLY A 1 501 ? 12.469 -10.523 16.387 1.00 83.94 501 GLY A C 1
ATOM 3895 O O . GLY A 1 501 ? 13.420 -10.950 17.034 1.00 83.94 501 GLY A O 1
ATOM 3896 N N . ARG A 1 502 ? 12.582 -9.442 15.609 1.00 87.75 502 ARG A N 1
ATOM 3897 C CA . ARG A 1 502 ? 13.838 -8.713 15.371 1.00 87.75 502 ARG A CA 1
ATOM 3898 C C . ARG A 1 502 ? 14.184 -7.783 16.544 1.00 87.75 502 ARG A C 1
ATOM 3900 O O . ARG A 1 502 ? 13.841 -6.600 16.556 1.00 87.75 502 ARG A O 1
ATOM 3907 N N . LEU A 1 503 ? 14.799 -8.346 17.588 1.00 80.81 503 LEU A N 1
ATOM 3908 C CA . LEU A 1 503 ? 15.059 -7.649 18.861 1.00 80.81 503 LEU A CA 1
ATOM 3909 C C . LEU A 1 503 ? 16.100 -6.521 18.748 1.00 80.81 503 LEU A C 1
ATOM 3911 O O . LEU A 1 503 ? 15.956 -5.510 19.429 1.00 80.81 503 LEU A O 1
ATOM 3915 N N . ASN A 1 504 ? 17.088 -6.655 17.857 1.00 84.94 504 ASN A N 1
ATOM 3916 C CA . ASN A 1 504 ? 18.224 -5.727 17.745 1.00 84.94 504 ASN A CA 1
ATOM 3917 C C . ASN A 1 504 ? 18.171 -4.810 16.511 1.00 84.94 504 ASN A C 1
ATOM 3919 O O . ASN A 1 504 ? 19.150 -4.135 16.198 1.00 84.94 504 ASN A O 1
ATOM 3923 N N . THR A 1 505 ? 17.052 -4.779 15.786 1.00 89.06 505 THR A N 1
ATOM 3924 C CA . THR A 1 505 ? 16.900 -3.894 14.625 1.00 89.06 505 THR A CA 1
ATOM 3925 C C . THR A 1 505 ? 16.392 -2.520 15.055 1.00 89.06 505 THR A C 1
ATOM 3927 O O . THR A 1 505 ? 15.510 -2.449 15.920 1.00 89.06 505 THR A O 1
ATOM 3930 N N . PRO A 1 506 ? 16.876 -1.421 14.445 1.00 91.94 506 PRO A N 1
ATOM 3931 C CA . PRO A 1 506 ? 16.339 -0.096 14.714 1.00 91.94 506 PRO A CA 1
ATOM 3932 C C . PRO A 1 506 ? 14.832 -0.053 14.451 1.00 91.94 506 PRO A C 1
ATOM 3934 O O . PRO A 1 506 ? 14.341 -0.588 13.462 1.00 91.94 506 PRO A O 1
ATOM 3937 N N . LYS A 1 507 ? 14.091 0.615 15.333 1.00 91.94 507 LYS A N 1
ATOM 3938 C CA . LYS A 1 507 ? 12.652 0.847 15.171 1.00 91.94 507 LYS A CA 1
ATOM 3939 C C . LYS A 1 507 ? 12.389 2.338 15.221 1.00 91.94 507 LYS A C 1
ATOM 3941 O O . LYS A 1 507 ? 13.035 3.046 15.996 1.00 91.94 507 LYS A O 1
ATOM 3946 N N . PHE A 1 508 ? 11.403 2.812 14.464 1.00 92.00 508 PHE A N 1
ATOM 3947 C CA . PHE A 1 508 ? 11.039 4.230 14.490 1.00 92.00 508 PHE A CA 1
ATOM 3948 C C . PHE A 1 508 ? 10.556 4.676 15.883 1.00 92.00 508 PHE A C 1
ATOM 3950 O O . PHE A 1 508 ? 10.649 5.848 16.217 1.00 92.00 508 PHE A O 1
ATOM 3957 N N . PHE A 1 509 ? 10.120 3.755 16.752 1.00 92.50 509 PHE A N 1
ATOM 3958 C CA . PHE A 1 509 ? 9.811 4.073 18.151 1.00 92.50 509 PHE A CA 1
ATOM 3959 C C . PHE A 1 509 ? 10.980 4.738 18.894 1.00 92.50 509 PHE A C 1
ATOM 3961 O O . PHE A 1 509 ? 10.750 5.562 19.772 1.00 92.50 509 PHE A O 1
ATOM 3968 N N . ALA A 1 510 ? 12.228 4.437 18.514 1.00 91.75 510 ALA A N 1
ATOM 3969 C CA . ALA A 1 510 ? 13.420 5.000 19.145 1.00 91.75 510 ALA A CA 1
ATOM 3970 C C . ALA A 1 510 ? 13.603 6.511 18.898 1.00 91.75 510 ALA A C 1
ATOM 3972 O O . ALA A 1 510 ? 14.409 7.139 19.576 1.00 91.75 510 ALA A O 1
ATOM 3973 N N . ILE A 1 511 ? 12.876 7.103 17.942 1.00 93.06 511 ILE A N 1
ATOM 3974 C CA . ILE A 1 511 ? 12.952 8.541 17.626 1.00 93.06 511 ILE A CA 1
ATOM 3975 C C . ILE A 1 511 ? 11.758 9.340 18.160 1.00 93.06 511 ILE A C 1
ATOM 3977 O O . ILE A 1 511 ? 11.607 10.515 17.806 1.00 93.06 511 ILE A O 1
ATOM 3981 N N . LEU A 1 512 ? 10.877 8.714 18.949 1.00 94.25 512 LEU A N 1
ATOM 3982 C CA . LEU A 1 512 ? 9.714 9.378 19.528 1.00 94.25 512 LEU A CA 1
ATOM 3983 C C . LEU A 1 512 ? 10.148 10.300 20.672 1.00 94.25 512 LEU A C 1
ATOM 3985 O O . LEU A 1 512 ? 10.426 9.862 21.783 1.00 94.25 512 LEU A O 1
ATOM 3989 N N . THR A 1 513 ? 10.184 11.599 20.387 1.00 95.88 513 THR A N 1
ATOM 3990 C CA . THR A 1 513 ? 10.278 12.654 21.402 1.00 95.88 513 THR A CA 1
ATOM 3991 C C . THR A 1 513 ? 8.918 12.870 22.072 1.00 95.88 513 THR A C 1
ATOM 3993 O O . THR A 1 513 ? 7.897 12.357 21.605 1.00 95.88 513 THR A O 1
ATOM 3996 N N . GLU A 1 514 ? 8.868 13.673 23.136 1.00 95.56 514 GLU A N 1
ATOM 3997 C CA . GLU A 1 514 ? 7.609 14.071 23.784 1.00 95.56 514 GLU A CA 1
ATOM 3998 C C . GLU A 1 514 ? 6.624 14.694 22.780 1.00 95.56 514 GLU A C 1
ATOM 4000 O O . GLU A 1 514 ? 5.474 14.270 22.680 1.00 95.56 514 GLU A O 1
ATOM 4005 N N . GLN A 1 515 ? 7.103 15.613 21.937 1.00 93.19 515 GLN A N 1
ATOM 4006 C CA . GLN A 1 515 ? 6.293 16.250 20.896 1.00 93.19 515 GLN A CA 1
ATOM 4007 C C . GLN A 1 515 ? 5.731 15.239 19.881 1.00 93.19 515 GLN A C 1
ATOM 4009 O O . GLN A 1 515 ? 4.555 15.306 19.517 1.00 93.19 515 GLN A O 1
ATOM 4014 N N . LYS A 1 516 ? 6.545 14.277 19.425 1.00 94.81 516 LYS A N 1
ATOM 4015 C CA . LYS A 1 516 ? 6.095 13.227 18.491 1.00 94.81 516 LYS A CA 1
ATOM 4016 C C . LYS A 1 516 ? 5.114 12.263 19.154 1.00 94.81 516 LYS A C 1
ATOM 4018 O O . LYS A 1 516 ? 4.160 11.829 18.517 1.00 94.81 516 LYS A O 1
ATOM 4023 N N . SER A 1 517 ? 5.307 11.981 20.440 1.00 95.44 517 SER A N 1
ATOM 4024 C CA . SER A 1 517 ? 4.383 11.174 21.240 1.00 95.44 517 SER A CA 1
ATOM 4025 C C . SER A 1 517 ? 3.035 11.880 21.415 1.00 95.44 517 SER A C 1
ATOM 4027 O O . SER A 1 517 ? 1.994 11.255 21.238 1.00 95.44 517 SER A O 1
ATOM 4029 N N . ALA A 1 518 ? 3.024 13.196 21.643 1.00 93.88 518 ALA A N 1
ATOM 4030 C CA . ALA A 1 518 ? 1.791 13.982 21.658 1.00 93.88 518 ALA A CA 1
ATOM 4031 C C . ALA A 1 518 ? 1.075 13.952 20.294 1.00 93.88 518 ALA A C 1
ATOM 4033 O O . ALA A 1 518 ? -0.141 13.768 20.235 1.00 93.88 518 ALA A O 1
ATOM 4034 N N . ARG A 1 519 ? 1.821 14.045 19.182 1.00 93.31 519 ARG A N 1
ATOM 4035 C CA . ARG A 1 519 ? 1.252 13.876 17.832 1.00 93.31 519 ARG A CA 1
ATOM 4036 C C . ARG A 1 519 ? 0.708 12.463 17.594 1.00 93.31 519 ARG A C 1
ATOM 4038 O O . ARG A 1 519 ? -0.367 12.341 17.020 1.00 93.31 519 ARG A O 1
ATOM 4045 N N . ARG A 1 520 ? 1.371 11.413 18.089 1.00 95.31 520 ARG A N 1
ATOM 4046 C CA . ARG A 1 520 ? 0.847 10.036 18.057 1.00 95.31 520 ARG A CA 1
ATOM 4047 C C . ARG A 1 520 ? -0.513 9.933 18.753 1.00 95.31 520 ARG A C 1
ATOM 4049 O O . ARG A 1 520 ? -1.423 9.328 18.200 1.00 95.31 520 ARG A O 1
ATOM 4056 N N . VAL A 1 521 ? -0.668 10.540 19.932 1.00 95.06 521 VAL A N 1
ATOM 4057 C CA . VAL A 1 521 ? -1.946 10.538 20.670 1.00 95.06 521 VAL A CA 1
ATOM 4058 C C . VAL A 1 521 ? -3.063 11.199 19.854 1.00 95.06 521 VAL A C 1
ATOM 4060 O O . VAL A 1 521 ? -4.200 10.731 19.880 1.00 95.06 521 VAL A O 1
ATOM 4063 N N . LEU A 1 522 ? -2.762 12.246 19.079 1.00 94.44 522 LEU A N 1
ATOM 4064 C CA . LEU A 1 522 ? -3.734 12.833 18.149 1.00 94.44 522 LEU A CA 1
ATOM 4065 C C . LEU A 1 522 ? -4.112 11.862 17.022 1.00 94.44 522 LEU A C 1
ATOM 4067 O O . LEU A 1 522 ? -5.296 11.739 16.716 1.00 94.44 522 LEU A O 1
ATOM 4071 N N . SER A 1 523 ? -3.149 11.129 16.456 1.00 95.94 523 SER A N 1
ATOM 4072 C CA . SER A 1 523 ? -3.416 10.082 15.458 1.00 95.94 523 SER A CA 1
ATOM 4073 C C . SER A 1 523 ? -4.290 8.954 16.021 1.00 95.94 523 SER A C 1
ATOM 4075 O O . SER A 1 523 ? -5.213 8.495 15.350 1.00 95.94 523 SER A O 1
ATOM 4077 N N . GLU A 1 524 ? -4.053 8.536 17.270 1.00 97.12 524 GLU A N 1
ATOM 4078 C CA . GLU A 1 524 ? -4.894 7.554 17.970 1.00 97.12 524 GLU A CA 1
ATOM 4079 C C . GLU A 1 524 ? -6.321 8.086 18.164 1.00 97.12 524 GLU A C 1
ATOM 4081 O O . GLU A 1 524 ? -7.289 7.395 17.844 1.00 97.12 524 GLU A O 1
ATOM 4086 N N . ARG A 1 525 ? -6.473 9.341 18.609 1.00 96.75 525 ARG A N 1
ATOM 4087 C CA . ARG A 1 525 ? -7.788 9.988 18.752 1.00 96.75 525 ARG A CA 1
ATOM 4088 C C . ARG A 1 525 ? -8.516 10.119 17.420 1.00 96.75 525 ARG A C 1
ATOM 4090 O O . ARG A 1 525 ? -9.713 9.854 17.364 1.00 96.75 525 ARG A O 1
ATOM 4097 N N . ARG A 1 526 ? -7.810 10.478 16.346 1.00 96.25 526 ARG A N 1
ATOM 4098 C CA . ARG A 1 526 ? -8.352 10.506 14.984 1.00 96.25 526 ARG A CA 1
ATOM 4099 C C . ARG A 1 526 ? -8.860 9.133 14.561 1.00 96.25 526 ARG A C 1
ATOM 4101 O O . ARG A 1 526 ? -9.988 9.029 14.088 1.00 96.25 526 ARG A O 1
ATOM 4108 N N . ALA A 1 527 ? -8.072 8.081 14.764 1.00 97.50 527 ALA A N 1
ATOM 4109 C CA . ALA A 1 527 ? -8.485 6.723 14.436 1.00 97.50 527 ALA A CA 1
ATOM 4110 C C . ALA A 1 527 ? -9.751 6.310 15.212 1.00 97.50 527 ALA A C 1
ATOM 4112 O O . ALA A 1 527 ? -10.722 5.854 14.609 1.00 97.50 527 ALA A O 1
ATOM 4113 N N . LEU A 1 528 ? -9.785 6.546 16.528 1.00 97.62 528 LEU A N 1
ATOM 4114 C CA . LEU A 1 528 ? -10.950 6.266 17.376 1.00 97.62 528 LEU A CA 1
ATOM 4115 C C . LEU A 1 528 ? -12.188 7.079 16.962 1.00 97.62 528 LEU A C 1
ATOM 4117 O O . LEU A 1 528 ? -13.292 6.533 16.928 1.00 97.62 528 LEU A O 1
ATOM 4121 N N . TYR A 1 529 ? -12.002 8.352 16.605 1.00 97.44 529 TYR A N 1
ATOM 4122 C CA . TYR A 1 529 ? -13.061 9.241 16.131 1.00 97.44 529 TYR A CA 1
ATOM 4123 C C . TYR A 1 529 ? -13.669 8.759 14.813 1.00 97.44 529 TYR A C 1
ATOM 4125 O O . TYR A 1 529 ? -14.882 8.573 14.717 1.00 97.44 529 TYR A O 1
ATOM 4133 N N . LEU A 1 530 ? -12.827 8.500 13.805 1.00 97.06 530 LEU A N 1
ATOM 4134 C CA . LEU A 1 530 ? -13.273 8.053 12.485 1.00 97.06 530 LEU A CA 1
ATOM 4135 C C . LEU A 1 530 ? -13.997 6.708 12.565 1.00 97.06 530 LEU A C 1
ATOM 4137 O O . LEU A 1 530 ? -15.007 6.513 11.891 1.00 97.06 530 LEU A O 1
ATOM 4141 N N . MET A 1 531 ? -13.514 5.790 13.406 1.00 97.38 531 MET A N 1
ATOM 4142 C CA . MET A 1 531 ? -14.167 4.500 13.630 1.00 97.38 531 MET A CA 1
ATOM 4143 C C . MET A 1 531 ? -15.357 4.578 14.604 1.00 97.38 531 MET A C 1
ATOM 4145 O O . MET A 1 531 ? -15.906 3.537 14.964 1.00 97.38 531 MET A O 1
ATOM 4149 N N . ARG A 1 532 ? -15.758 5.780 15.054 1.00 97.00 532 ARG A N 1
ATOM 4150 C CA . ARG A 1 532 ? -16.846 5.998 16.028 1.00 97.00 532 ARG A CA 1
ATOM 4151 C C . ARG A 1 532 ? -16.760 5.013 17.201 1.00 97.00 532 ARG A C 1
ATOM 4153 O O . ARG A 1 532 ? -17.741 4.373 17.577 1.00 97.00 532 ARG A O 1
ATOM 4160 N N . ARG A 1 533 ? -15.548 4.813 17.725 1.00 96.19 533 ARG A N 1
ATOM 4161 C CA . ARG A 1 533 ? -15.296 3.793 18.741 1.00 96.19 533 ARG A CA 1
ATOM 4162 C C . ARG A 1 533 ? -15.914 4.226 20.069 1.00 96.19 533 ARG A C 1
ATOM 4164 O O . ARG A 1 533 ? -15.690 5.345 20.527 1.00 96.19 533 ARG A O 1
ATOM 4171 N N . ALA A 1 534 ? -16.654 3.313 20.687 1.00 94.94 534 ALA A N 1
ATOM 4172 C CA . ALA A 1 534 ? -17.327 3.507 21.965 1.00 94.94 534 ALA A CA 1
ATOM 4173 C C . ALA A 1 534 ? -16.748 2.585 23.053 1.00 94.94 534 ALA A C 1
ATOM 4175 O O . ALA A 1 534 ? -16.353 1.461 22.743 1.00 94.94 534 ALA A O 1
ATOM 4176 N N . GLN A 1 535 ? -16.727 3.031 24.313 1.00 92.81 535 GLN A N 1
ATOM 4177 C CA . GLN A 1 535 ? -16.206 2.262 25.461 1.00 92.81 535 GLN A CA 1
ATOM 4178 C C . GLN A 1 535 ? -17.057 1.023 25.766 1.00 92.81 535 GLN A C 1
ATOM 4180 O O . GLN A 1 535 ? -18.178 1.244 26.225 1.00 92.81 535 GLN A O 1
ATOM 4185 N N . PRO A 1 536 ? -16.612 -0.232 25.538 1.00 92.38 536 PRO A N 1
ATOM 4186 C CA . PRO A 1 536 ? -17.453 -1.432 25.651 1.00 92.38 536 PRO A CA 1
ATOM 4187 C C . PRO A 1 536 ? -18.408 -1.416 26.839 1.00 92.38 536 PRO A C 1
ATOM 4189 O O . PRO A 1 536 ? -18.009 -1.081 27.951 1.00 92.38 536 PRO A O 1
ATOM 4192 N N . TRP A 1 537 ? -19.666 -1.812 26.629 1.00 93.69 537 TRP A N 1
ATOM 4193 C CA . TRP A 1 537 ? -20.652 -1.748 27.711 1.00 93.69 537 TRP A CA 1
ATOM 4194 C C . TRP A 1 537 ? -20.219 -2.529 28.956 1.00 93.69 537 TRP A C 1
ATOM 4196 O O . TRP A 1 537 ? -20.418 -2.072 30.080 1.00 93.69 537 TRP A O 1
ATOM 4206 N N . ILE A 1 538 ? -19.550 -3.668 28.766 1.00 92.44 538 ILE A N 1
ATOM 4207 C CA . ILE A 1 538 ? -19.020 -4.458 29.875 1.00 92.44 538 ILE A CA 1
ATOM 4208 C C . ILE A 1 538 ? -17.953 -3.706 30.687 1.00 92.44 538 ILE A C 1
ATOM 4210 O O . ILE A 1 538 ? -17.974 -3.772 31.914 1.00 92.44 538 ILE A O 1
ATOM 4214 N N . GLU A 1 539 ? -17.087 -2.917 30.043 1.00 91.69 539 GLU A N 1
ATOM 4215 C CA . GLU A 1 539 ? -16.104 -2.070 30.733 1.00 91.69 539 GLU A CA 1
ATOM 4216 C C . GLU A 1 539 ? -16.793 -1.006 31.586 1.00 91.69 539 GLU A C 1
ATOM 4218 O O . GLU A 1 539 ? -16.383 -0.747 32.718 1.00 91.69 539 GLU A O 1
ATOM 4223 N N . GLU A 1 540 ? -17.886 -0.435 31.082 1.00 92.62 540 GLU A N 1
ATOM 4224 C CA . GLU A 1 540 ? -18.660 0.559 31.818 1.00 92.62 540 GLU A CA 1
ATOM 4225 C C . GLU A 1 540 ? -19.358 -0.046 33.043 1.00 92.62 540 GLU A C 1
ATOM 4227 O O . GLU A 1 540 ? -19.369 0.557 34.122 1.00 92.62 540 GLU A O 1
ATOM 4232 N N . LEU A 1 541 ? -19.881 -1.268 32.919 1.00 94.25 541 LEU A N 1
ATOM 4233 C CA . LEU A 1 541 ? -20.460 -2.003 34.042 1.00 94.25 541 LEU A CA 1
ATOM 4234 C C . LEU A 1 541 ? -19.413 -2.328 35.116 1.00 94.25 541 LEU A C 1
ATOM 4236 O O . LEU A 1 541 ? -19.715 -2.182 36.304 1.00 94.25 541 LEU A O 1
ATOM 4240 N N . VAL A 1 542 ? -18.194 -2.721 34.724 1.00 93.44 542 VAL A N 1
ATOM 4241 C CA . VAL A 1 542 ? -17.071 -2.932 35.656 1.00 93.44 542 VAL A CA 1
ATOM 4242 C C . VAL A 1 542 ? -16.731 -1.626 36.364 1.00 93.44 542 VAL A C 1
ATOM 4244 O O . VAL A 1 542 ? -16.708 -1.565 37.593 1.00 93.44 542 VAL A O 1
ATOM 4247 N N . ARG A 1 543 ? -16.531 -0.550 35.597 1.00 92.94 543 ARG A N 1
ATOM 4248 C CA . ARG A 1 543 ? -16.141 0.766 36.115 1.00 92.94 543 ARG A CA 1
ATOM 4249 C C . ARG A 1 543 ? -17.162 1.332 37.103 1.00 92.94 543 ARG A C 1
ATOM 4251 O O . ARG A 1 543 ? -16.780 1.954 38.092 1.00 92.94 543 ARG A O 1
ATOM 4258 N N . ARG A 1 544 ? -18.457 1.118 36.850 1.00 94.75 544 ARG A N 1
ATOM 4259 C CA . ARG A 1 544 ? -19.562 1.544 37.728 1.00 94.75 544 ARG A CA 1
ATOM 4260 C C . ARG A 1 544 ? -19.861 0.549 38.866 1.00 94.75 544 ARG A C 1
ATOM 4262 O O . ARG A 1 544 ? -20.720 0.829 39.702 1.00 94.75 544 ARG A O 1
ATOM 4269 N N . GLY A 1 545 ? -19.166 -0.590 38.929 1.00 95.69 545 GLY A N 1
ATOM 4270 C CA . GLY A 1 545 ? -19.306 -1.586 39.996 1.00 95.69 545 GLY A CA 1
ATOM 4271 C C . GLY A 1 545 ? -20.601 -2.406 39.942 1.00 95.69 545 GLY A C 1
ATOM 4272 O O . GLY A 1 545 ? -21.095 -2.837 40.987 1.00 95.69 545 GLY A O 1
ATOM 4273 N N . TYR A 1 546 ? -21.174 -2.595 38.749 1.00 96.25 546 TYR A N 1
ATOM 4274 C CA . TYR A 1 546 ? -22.332 -3.471 38.528 1.00 96.25 546 TYR A CA 1
ATOM 4275 C C . TYR A 1 546 ? -21.939 -4.942 38.362 1.00 96.25 546 TYR A C 1
ATOM 4277 O O . TYR A 1 546 ? -22.738 -5.821 38.686 1.00 96.25 546 TYR A O 1
ATOM 4285 N N . VAL A 1 547 ? -20.718 -5.211 37.896 1.00 95.06 547 VAL A N 1
ATOM 4286 C CA . VAL A 1 547 ? -20.164 -6.561 37.702 1.00 95.06 547 VAL A CA 1
ATOM 4287 C C . VAL A 1 547 ? -18.762 -6.679 38.316 1.00 95.06 547 VAL A C 1
ATOM 4289 O O . VAL A 1 547 ? -18.151 -5.661 38.646 1.00 95.06 547 VAL A O 1
ATOM 4292 N N . SER A 1 548 ? -18.268 -7.909 38.508 1.00 92.62 548 SER A N 1
ATOM 4293 C CA . SER A 1 548 ? -16.899 -8.176 38.990 1.00 92.62 548 SER A CA 1
ATOM 4294 C C . SER A 1 548 ? -15.839 -7.628 38.032 1.00 92.62 548 SER A C 1
ATOM 4296 O O . SER A 1 548 ? -16.156 -7.295 36.895 1.00 92.62 548 SER A O 1
ATOM 4298 N N . ALA A 1 549 ? -14.576 -7.545 38.459 1.00 90.62 549 ALA A N 1
ATOM 4299 C CA . ALA A 1 549 ? -13.488 -7.015 37.626 1.00 90.62 549 ALA A CA 1
ATOM 4300 C C . ALA A 1 549 ? -13.288 -7.805 36.315 1.00 90.62 549 ALA A C 1
ATOM 4302 O O . ALA A 1 549 ? -12.883 -7.245 35.298 1.00 90.62 549 ALA A O 1
ATOM 4303 N N . GLU A 1 550 ? -13.636 -9.090 36.333 1.00 87.75 550 GLU A N 1
ATOM 4304 C CA . GLU A 1 550 ? -13.608 -10.018 35.199 1.00 87.75 550 GLU A CA 1
ATOM 4305 C C . GLU A 1 550 ? -14.911 -9.975 34.374 1.00 87.75 550 GLU A C 1
ATOM 4307 O O . GLU A 1 550 ? -15.034 -10.667 33.368 1.00 87.75 550 GLU A O 1
ATOM 4312 N N . GLY A 1 551 ? -15.919 -9.221 34.832 1.00 87.75 551 GLY A N 1
ATOM 4313 C CA . GLY A 1 551 ? -17.272 -9.113 34.270 1.00 87.75 551 GLY A CA 1
ATOM 4314 C C . GLY A 1 551 ? -18.110 -10.391 34.301 1.00 87.75 551 GLY A C 1
ATOM 4315 O O . GLY A 1 551 ? -19.157 -10.444 33.662 1.00 87.75 551 GLY A O 1
ATOM 4316 N N . GLN A 1 552 ? -17.686 -11.408 35.055 1.00 87.50 552 GLN A N 1
ATOM 4317 C CA . GLN A 1 552 ? -18.357 -12.712 35.099 1.00 87.50 552 GLN A CA 1
ATOM 4318 C C . GLN A 1 552 ? -19.516 -12.764 36.100 1.00 87.50 552 GLN A C 1
ATOM 4320 O O . GLN A 1 552 ? -20.458 -13.532 35.920 1.00 87.50 552 GLN A O 1
ATOM 4325 N N . SER A 1 553 ? -19.456 -11.965 37.169 1.00 91.31 553 SER A N 1
ATOM 4326 C CA . SER A 1 553 ? -20.461 -11.984 38.238 1.00 91.31 553 SER A CA 1
ATOM 4327 C C . SER A 1 553 ? -21.196 -10.656 38.335 1.00 91.31 553 SER A C 1
ATOM 4329 O O . SER A 1 553 ? -20.568 -9.607 38.442 1.00 91.31 553 SER A O 1
ATOM 4331 N N . THR A 1 554 ? -22.530 -10.698 38.352 1.00 94.44 554 THR A N 1
ATOM 4332 C CA . THR A 1 554 ? -23.362 -9.515 38.617 1.00 94.44 554 THR A CA 1
ATOM 4333 C C . THR A 1 554 ? -23.337 -9.194 40.111 1.00 94.44 554 THR A C 1
ATOM 4335 O O . THR A 1 554 ? -23.713 -10.029 40.930 1.00 94.44 554 THR A O 1
ATOM 4338 N N . LEU A 1 555 ? -22.900 -7.985 40.468 1.00 95.56 555 LEU A N 1
ATOM 4339 C CA . LEU A 1 555 ? -22.795 -7.511 41.853 1.00 95.56 555 LEU A CA 1
ATOM 4340 C C . LEU A 1 555 ? -24.012 -6.676 42.280 1.00 95.56 555 LEU A C 1
ATOM 4342 O O . LEU A 1 555 ? -24.304 -6.574 43.471 1.00 95.56 555 LEU A O 1
ATOM 4346 N N . ARG A 1 556 ? -24.706 -6.048 41.319 1.00 95.19 556 ARG A N 1
ATOM 4347 C CA . ARG A 1 556 ? -25.892 -5.195 41.524 1.00 95.19 556 ARG A CA 1
ATOM 4348 C C . ARG A 1 556 ? -26.837 -5.303 40.318 1.00 95.19 556 ARG A C 1
ATOM 4350 O O . ARG A 1 556 ? -26.365 -5.660 39.241 1.00 95.19 556 ARG A O 1
ATOM 4357 N N . PRO A 1 557 ? -28.134 -4.961 40.447 1.00 95.94 557 PRO A N 1
ATOM 4358 C CA . PRO A 1 557 ? -29.053 -4.934 39.307 1.00 95.94 557 PRO A CA 1
ATOM 4359 C C . PRO A 1 557 ? -28.496 -4.100 38.147 1.00 95.94 557 PRO A C 1
ATOM 4361 O O . PRO A 1 557 ? -28.119 -2.946 38.353 1.00 95.94 557 PRO A O 1
ATOM 4364 N N . LEU A 1 558 ? -28.421 -4.690 36.951 1.00 93.50 558 LEU A N 1
ATOM 4365 C CA . LEU A 1 558 ? -27.821 -4.043 35.784 1.00 93.50 558 LEU A CA 1
ATOM 4366 C C . LEU A 1 558 ? -28.687 -2.865 35.298 1.00 93.50 558 LEU A C 1
ATOM 4368 O O . LEU A 1 558 ? -29.915 -2.991 35.259 1.00 93.50 558 LEU A O 1
ATOM 4372 N N . PRO A 1 559 ? -28.077 -1.735 34.903 1.00 94.31 559 PRO A N 1
ATOM 4373 C CA . PRO A 1 559 ? -28.801 -0.639 34.279 1.00 94.31 559 PRO A CA 1
ATOM 4374 C C . PRO A 1 559 ? -29.224 -1.011 32.844 1.00 94.31 559 PRO A C 1
ATOM 4376 O O . PRO A 1 559 ? -28.665 -1.945 32.257 1.00 94.31 559 PRO A O 1
ATOM 4379 N N . PRO A 1 560 ? -30.186 -0.281 32.247 1.00 92.81 560 PRO A N 1
ATOM 4380 C CA . PRO A 1 560 ? -30.484 -0.398 30.822 1.00 92.81 560 PRO A CA 1
ATOM 4381 C C . PRO A 1 560 ? -29.226 -0.186 29.972 1.00 92.81 560 PRO A C 1
ATOM 4383 O O . PRO A 1 560 ? -28.387 0.644 30.319 1.00 92.81 560 PRO A O 1
ATOM 4386 N N . ILE A 1 561 ? -29.106 -0.921 28.862 1.00 89.75 561 ILE A N 1
ATOM 4387 C CA . ILE A 1 561 ? -27.975 -0.770 27.935 1.00 89.75 561 ILE A CA 1
ATOM 4388 C C . ILE A 1 561 ? -28.007 0.638 27.337 1.00 89.75 561 ILE A C 1
ATOM 4390 O O . ILE A 1 561 ? -28.996 1.035 26.719 1.00 89.75 561 ILE A O 1
ATOM 4394 N N . GLU A 1 562 ? -26.914 1.377 27.516 1.00 92.62 562 GLU A N 1
ATOM 4395 C CA . GLU A 1 562 ? -26.712 2.675 26.877 1.00 92.62 562 GLU A CA 1
ATOM 4396 C C . GLU A 1 562 ? -26.246 2.491 25.427 1.00 92.62 562 GLU A C 1
ATOM 4398 O O . GLU A 1 562 ? -25.414 1.630 25.121 1.00 92.62 562 GLU A O 1
ATOM 4403 N N . ALA A 1 563 ? -26.784 3.314 24.527 1.00 92.00 563 ALA A N 1
ATOM 4404 C CA . ALA A 1 563 ? -26.447 3.259 23.111 1.00 92.00 563 ALA A CA 1
ATOM 4405 C C . ALA A 1 563 ? -24.955 3.596 22.889 1.00 92.00 563 ALA A C 1
ATOM 4407 O O . ALA A 1 563 ? -24.436 4.491 23.558 1.00 92.00 563 ALA A O 1
ATOM 4408 N N . PRO A 1 564 ? -24.239 2.935 21.957 1.00 93.00 564 PRO A N 1
ATOM 4409 C CA . PRO A 1 564 ? -22.819 3.207 21.709 1.00 93.00 564 PRO A CA 1
ATOM 4410 C C . PRO A 1 564 ? -22.488 4.688 21.477 1.00 93.00 564 PRO A C 1
ATOM 4412 O O . PRO A 1 564 ? -21.436 5.170 21.897 1.00 93.00 564 PRO A O 1
ATOM 4415 N N . GLU A 1 565 ? -23.402 5.430 20.857 1.00 92.44 565 GLU A N 1
ATOM 4416 C CA . GLU A 1 565 ? -23.261 6.849 20.538 1.00 92.44 565 GLU A CA 1
ATOM 4417 C C . GLU A 1 565 ? -23.158 7.740 21.787 1.00 92.44 565 GLU A C 1
ATOM 4419 O O . GLU A 1 565 ? -22.549 8.805 21.720 1.00 92.44 565 GLU A O 1
ATOM 4424 N N . THR A 1 566 ? -23.695 7.317 22.938 1.00 93.12 566 THR A N 1
ATOM 4425 C CA . THR A 1 566 ? -23.620 8.092 24.193 1.00 93.12 566 THR A CA 1
ATOM 4426 C C . THR A 1 566 ? -22.314 7.876 24.954 1.00 93.12 566 THR A C 1
ATOM 4428 O O . THR A 1 566 ? -22.057 8.550 25.948 1.00 93.12 566 THR A O 1
ATOM 4431 N N . ARG A 1 567 ? -21.484 6.932 24.503 1.00 94.00 567 ARG A N 1
ATOM 4432 C CA . ARG A 1 567 ? -20.253 6.484 25.172 1.00 94.00 567 ARG A CA 1
ATOM 4433 C C . ARG A 1 567 ? -19.075 6.397 24.198 1.00 94.00 567 ARG A C 1
ATOM 4435 O O . ARG A 1 567 ? -18.189 5.549 24.337 1.00 94.00 567 ARG A O 1
ATOM 4442 N N . LEU A 1 568 ? -19.070 7.283 23.200 1.00 96.69 568 LEU A N 1
ATOM 4443 C CA . LEU A 1 568 ? -17.947 7.466 22.282 1.00 96.69 568 LEU A CA 1
ATOM 4444 C C . LEU A 1 568 ? -16.682 7.866 23.050 1.00 96.69 568 LEU A C 1
ATOM 4446 O O . LEU A 1 568 ? -16.716 8.723 23.928 1.00 96.69 568 LEU A O 1
ATOM 4450 N N . ILE A 1 569 ? -15.551 7.261 22.686 1.00 95.94 569 ILE A N 1
ATOM 4451 C CA . ILE A 1 569 ? -14.247 7.544 23.306 1.00 95.94 569 ILE A CA 1
ATOM 4452 C C . ILE A 1 569 ? -13.741 8.927 22.896 1.00 95.94 569 ILE A C 1
ATOM 4454 O O . ILE A 1 569 ? -13.156 9.654 23.696 1.00 95.94 569 ILE A O 1
ATOM 4458 N N . VAL A 1 570 ? -13.979 9.289 21.636 1.00 97.00 570 VAL A N 1
ATOM 4459 C CA . VAL A 1 570 ? -13.703 10.616 21.091 1.00 97.00 570 VAL A CA 1
ATOM 4460 C C . VAL A 1 570 ? -15.009 11.145 20.517 1.00 97.00 570 VAL A C 1
ATOM 4462 O O . VAL A 1 570 ? -15.503 10.623 19.517 1.00 97.00 570 VAL A O 1
ATOM 4465 N N . THR A 1 571 ? -15.591 12.137 21.188 1.00 96.38 571 THR A N 1
ATOM 4466 C CA . THR A 1 571 ? -16.886 12.718 20.818 1.00 96.38 571 THR A CA 1
ATOM 4467 C C . THR A 1 571 ? -16.735 13.793 19.739 1.00 96.38 571 THR A C 1
ATOM 4469 O O . THR A 1 571 ? -15.624 14.239 19.433 1.00 96.38 571 THR A O 1
ATOM 4472 N N . ASP A 1 572 ? -17.858 14.231 19.168 1.00 93.75 572 ASP A N 1
ATOM 4473 C CA . ASP A 1 572 ? -17.870 15.343 18.214 1.00 93.75 572 ASP A CA 1
ATOM 4474 C C . ASP A 1 572 ? -17.411 16.658 18.871 1.00 93.75 572 ASP A C 1
ATOM 4476 O O . ASP A 1 572 ? -16.722 17.446 18.228 1.00 93.75 572 ASP A O 1
ATOM 4480 N N . GLU A 1 573 ? -17.672 16.867 20.167 1.00 94.44 573 GLU A N 1
ATOM 4481 C CA . GLU A 1 573 ? -17.165 18.026 20.917 1.00 94.44 573 GLU A CA 1
ATOM 4482 C C . GLU A 1 573 ? -15.637 18.002 21.040 1.00 94.44 573 GLU A C 1
ATOM 4484 O O . GLU A 1 573 ? -14.984 19.029 20.853 1.00 94.44 573 GLU A O 1
ATOM 4489 N N . VAL A 1 574 ? -15.046 16.830 21.311 1.00 94.00 574 VAL A N 1
ATOM 4490 C CA . VAL A 1 574 ? -13.582 16.676 21.376 1.00 94.00 574 VAL A CA 1
ATOM 4491 C C . VAL A 1 574 ? -12.953 16.931 20.006 1.00 94.00 574 VAL A C 1
ATOM 4493 O O . VAL A 1 574 ? -11.946 17.634 19.917 1.00 94.00 574 VAL A O 1
ATOM 4496 N N . ALA A 1 575 ? -13.549 16.396 18.938 1.00 91.88 575 ALA A N 1
ATOM 4497 C CA . ALA A 1 575 ? -13.077 16.622 17.574 1.00 91.88 575 ALA A CA 1
ATOM 4498 C C . ALA A 1 575 ? -13.225 18.092 17.140 1.00 91.88 575 ALA A C 1
ATOM 4500 O O . ALA A 1 575 ? -12.331 18.628 16.491 1.00 91.88 575 ALA A O 1
ATOM 4501 N N . ALA A 1 576 ? -14.304 18.770 17.539 1.00 89.25 576 ALA A N 1
ATOM 4502 C CA . ALA A 1 576 ? -14.499 20.195 17.277 1.00 89.25 576 ALA A CA 1
ATOM 4503 C C . ALA A 1 576 ? -13.483 21.071 18.030 1.00 89.25 576 ALA A C 1
ATOM 4505 O O . ALA A 1 576 ? -13.008 22.068 17.491 1.00 89.25 576 ALA A O 1
ATOM 4506 N N . ALA A 1 577 ? -13.115 20.683 19.255 1.00 91.25 577 ALA A N 1
ATOM 4507 C CA . ALA A 1 577 ? -12.094 21.367 20.046 1.00 91.25 577 ALA A CA 1
ATOM 4508 C C . ALA A 1 577 ? -10.653 21.062 19.588 1.00 91.25 577 ALA A C 1
ATOM 4510 O O . ALA A 1 577 ? -9.730 21.773 19.976 1.00 91.25 577 ALA A O 1
ATOM 4511 N N . THR A 1 578 ? -10.442 20.003 18.797 1.00 90.38 578 THR A N 1
ATOM 4512 C CA . THR A 1 578 ? -9.128 19.578 18.279 1.00 90.38 578 THR A CA 1
ATOM 4513 C C . THR A 1 578 ? -9.222 19.311 16.768 1.00 90.38 578 THR A C 1
ATOM 4515 O O . THR A 1 578 ? -9.392 18.155 16.360 1.00 90.38 578 THR A O 1
ATOM 4518 N N . PRO A 1 579 ? -9.132 20.360 15.923 1.00 83.75 579 PRO A N 1
ATOM 4519 C CA . PRO A 1 579 ? -9.407 20.279 14.484 1.00 83.75 579 PRO A CA 1
ATOM 4520 C C . PRO A 1 579 ? -8.636 19.186 13.729 1.00 83.75 579 PRO A C 1
ATOM 4522 O O . PRO A 1 579 ? -9.149 18.633 12.753 1.00 83.75 579 PRO A O 1
ATOM 4525 N N . GLU A 1 580 ? -7.439 18.810 14.189 1.00 85.50 580 GLU A N 1
ATOM 4526 C CA . GLU A 1 580 ? -6.633 17.735 13.598 1.00 85.50 580 GLU A CA 1
ATOM 4527 C C . GLU A 1 580 ? -7.344 16.380 13.565 1.00 85.50 580 GLU A C 1
ATOM 4529 O O . GLU A 1 580 ? -7.137 15.587 12.644 1.00 85.50 580 GLU A O 1
ATOM 4534 N N . ILE A 1 581 ? -8.214 16.116 14.542 1.00 91.81 581 ILE A N 1
ATOM 4535 C CA . ILE A 1 581 ? -8.975 14.867 14.627 1.00 91.81 581 ILE A CA 1
ATOM 4536 C C . ILE A 1 581 ? -9.918 14.740 13.425 1.00 91.81 581 ILE A C 1
ATOM 4538 O O . ILE A 1 581 ? -10.006 13.669 12.825 1.00 91.81 581 ILE A O 1
ATOM 4542 N N . GLY A 1 582 ? -10.583 15.831 13.037 1.00 88.50 582 GLY A N 1
ATOM 4543 C CA . GLY A 1 582 ? -11.585 15.858 11.965 1.00 88.50 582 GLY A CA 1
ATOM 4544 C C . GLY A 1 582 ? -11.045 16.210 10.576 1.00 88.50 582 GLY A C 1
ATOM 4545 O O . GLY A 1 582 ? -11.802 16.200 9.604 1.00 88.50 582 GLY A O 1
ATOM 4546 N N . MET A 1 583 ? -9.752 16.518 10.445 1.00 86.44 583 MET A N 1
ATOM 4547 C CA . MET A 1 583 ? -9.206 17.090 9.214 1.00 86.44 583 MET A CA 1
ATOM 4548 C C . MET A 1 583 ? -9.414 16.187 7.993 1.00 86.44 583 MET A C 1
ATOM 4550 O O . MET A 1 583 ? -9.066 15.006 8.025 1.00 86.44 583 MET A O 1
ATOM 4554 N N . TRP A 1 584 ? -9.993 16.722 6.913 1.00 88.50 584 TRP A N 1
ATOM 4555 C CA . TRP A 1 584 ? -10.253 15.979 5.673 1.00 88.50 584 TRP A CA 1
ATOM 4556 C C . TRP A 1 584 ? -10.969 14.629 5.881 1.00 88.50 584 TRP A C 1
ATOM 4558 O O . TRP A 1 584 ? -10.830 13.719 5.061 1.00 88.50 584 TRP A O 1
ATOM 4568 N N . ALA A 1 585 ? -11.754 14.474 6.956 1.00 89.19 585 ALA A N 1
ATOM 4569 C CA . ALA A 1 585 ? -12.420 13.213 7.296 1.00 89.19 585 ALA A CA 1
ATOM 4570 C C . ALA A 1 585 ? -13.400 12.738 6.208 1.00 89.19 585 ALA A C 1
ATOM 4572 O O . ALA A 1 585 ? -13.683 11.551 6.100 1.00 89.19 585 ALA A O 1
ATOM 4573 N N . LYS A 1 586 ? -13.885 13.634 5.345 1.00 87.12 586 LYS A N 1
ATOM 4574 C CA . LYS A 1 586 ? -14.708 13.257 4.189 1.00 87.12 586 LYS A CA 1
ATOM 4575 C C . LYS A 1 586 ? -13.926 12.464 3.133 1.00 87.12 586 LYS A C 1
ATOM 4577 O O . LYS A 1 586 ? -14.467 11.532 2.543 1.00 87.12 586 LYS A O 1
ATOM 4582 N N . TYR A 1 587 ? -12.661 12.818 2.914 1.00 89.62 587 TYR A N 1
ATOM 4583 C CA . TYR A 1 587 ? -11.805 12.199 1.903 1.00 89.62 587 TYR A CA 1
ATOM 4584 C C . TYR A 1 587 ? -10.991 11.033 2.488 1.00 89.62 587 TYR A C 1
ATOM 4586 O O . TYR A 1 587 ? -11.062 9.908 1.993 1.00 89.62 587 TYR A O 1
ATOM 4594 N N . TYR A 1 588 ? -10.284 11.278 3.597 1.00 92.31 588 TYR A N 1
ATOM 4595 C CA . TYR A 1 588 ? -9.444 10.286 4.279 1.00 92.31 588 TYR A CA 1
ATOM 4596 C C . TYR A 1 588 ? -10.173 9.486 5.369 1.00 92.31 588 TYR A C 1
ATOM 4598 O O . TYR A 1 588 ? -9.559 8.646 6.016 1.00 92.31 588 TYR A O 1
ATOM 4606 N N . GLY A 1 589 ? -11.469 9.706 5.598 1.00 93.19 589 GLY A N 1
ATOM 4607 C CA . GLY A 1 589 ? -12.234 8.947 6.590 1.00 93.19 589 GLY A CA 1
ATOM 4608 C C . GLY A 1 589 ? -12.909 7.701 6.024 1.00 93.19 589 GLY A C 1
ATOM 4609 O O . GLY A 1 589 ? -12.375 7.013 5.147 1.00 93.19 589 GLY A O 1
ATOM 4610 N N . MET A 1 590 ? -14.077 7.390 6.586 1.00 96.00 590 MET A N 1
ATOM 4611 C CA . MET A 1 590 ? -14.852 6.181 6.296 1.00 96.00 590 MET A CA 1
ATOM 4612 C C . MET A 1 590 ? -15.483 6.214 4.901 1.00 96.00 590 MET A C 1
ATOM 4614 O O . MET A 1 590 ? -15.640 7.270 4.288 1.00 96.00 590 MET A O 1
ATOM 4618 N N . GLY A 1 591 ? -15.802 5.044 4.354 1.00 93.88 591 GLY A N 1
ATOM 4619 C CA . GLY A 1 591 ? -16.654 4.929 3.172 1.00 93.88 591 GLY A CA 1
ATOM 4620 C C . GLY A 1 591 ? -18.134 5.113 3.477 1.00 93.88 591 GLY A C 1
ATOM 4621 O O . GLY A 1 591 ? -18.544 5.215 4.630 1.00 93.88 591 GLY A O 1
ATOM 4622 N N . ALA A 1 592 ? -18.922 5.189 2.406 1.00 92.19 592 ALA A N 1
ATOM 4623 C CA . ALA A 1 592 ? -20.357 5.449 2.462 1.00 92.19 592 ALA A CA 1
ATOM 4624 C C . ALA A 1 592 ? -21.217 4.243 2.040 1.00 92.19 592 ALA A C 1
ATOM 4626 O O . ALA A 1 592 ? -22.439 4.330 2.104 1.00 92.19 592 ALA A O 1
ATOM 4627 N N . GLU A 1 593 ? -20.613 3.130 1.602 1.00 95.31 593 GLU A N 1
ATOM 4628 C CA . GLU A 1 593 ? -21.367 1.950 1.153 1.00 95.31 593 GLU A CA 1
ATOM 4629 C C . GLU A 1 593 ? -21.951 1.157 2.330 1.00 95.31 593 GLU A C 1
ATOM 4631 O O . GLU A 1 593 ? -23.019 0.560 2.206 1.00 95.31 593 GLU A O 1
ATOM 4636 N N . ARG A 1 594 ? -21.262 1.140 3.479 1.00 97.06 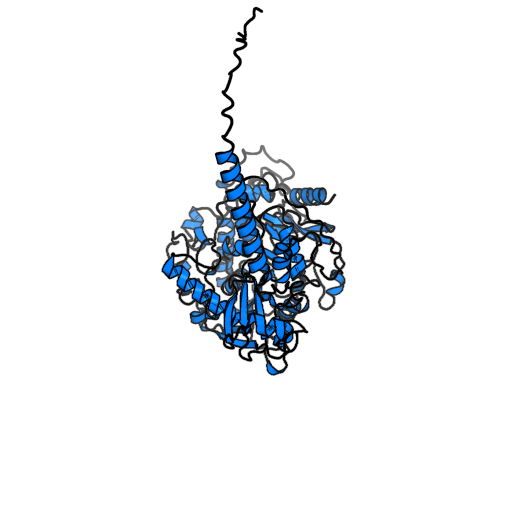594 ARG A N 1
ATOM 4637 C CA . ARG A 1 594 ? -21.692 0.422 4.689 1.00 97.06 594 ARG A CA 1
ATOM 4638 C C . ARG A 1 594 ? -21.394 1.244 5.944 1.00 97.06 594 ARG A C 1
ATOM 4640 O O . ARG A 1 594 ? -20.445 2.023 5.959 1.00 97.06 594 ARG A O 1
ATOM 4647 N N . SER A 1 595 ? -22.199 1.085 6.997 1.00 97.62 595 SER A N 1
ATOM 4648 C CA . SER A 1 595 ? -22.052 1.874 8.228 1.00 97.62 595 SER A CA 1
ATOM 4649 C C . SER A 1 595 ? -20.943 1.340 9.140 1.00 97.62 595 SER A C 1
ATOM 4651 O O . SER A 1 595 ? -20.678 0.142 9.196 1.00 97.62 595 SER A O 1
ATOM 4653 N N . VAL A 1 596 ? -20.330 2.229 9.923 1.00 97.38 596 VAL A N 1
ATOM 4654 C CA . VAL A 1 596 ? -19.313 1.857 10.923 1.00 97.38 596 VAL A CA 1
ATOM 4655 C C . VAL A 1 596 ? -19.887 0.936 12.009 1.00 97.38 596 VAL A C 1
ATOM 4657 O O . VAL A 1 596 ? -19.233 -0.014 12.423 1.00 97.38 596 VAL A O 1
ATOM 4660 N N . SER A 1 597 ? -21.138 1.154 12.425 1.00 95.88 597 SER A N 1
ATOM 4661 C CA . SER A 1 597 ? -21.822 0.259 13.372 1.00 95.88 597 SER A CA 1
ATOM 4662 C C . SER A 1 597 ? -21.947 -1.167 12.815 1.00 95.88 597 SER A C 1
ATOM 4664 O O . SER A 1 597 ? -21.635 -2.134 13.507 1.00 95.88 597 SER A O 1
ATOM 4666 N N . ALA A 1 598 ? -22.287 -1.311 11.527 1.00 97.38 598 ALA A N 1
ATOM 4667 C CA . ALA A 1 598 ? -22.341 -2.618 10.878 1.00 97.38 598 ALA A CA 1
ATOM 4668 C C . ALA A 1 598 ? -20.956 -3.283 10.757 1.00 97.38 598 ALA A C 1
ATOM 4670 O O . ALA A 1 598 ? -20.872 -4.507 10.804 1.00 97.38 598 ALA A O 1
ATOM 4671 N N . TYR A 1 599 ? -19.871 -2.507 10.664 1.00 97.38 599 TYR A N 1
ATOM 4672 C CA . TYR A 1 599 ? -18.510 -3.049 10.712 1.00 97.38 599 TYR A CA 1
ATOM 4673 C C . TYR A 1 599 ? -18.176 -3.651 12.085 1.00 97.38 599 TYR A C 1
ATOM 4675 O O . TYR A 1 599 ? -17.605 -4.738 12.159 1.00 97.38 599 TYR A O 1
ATOM 4683 N N . TRP A 1 600 ? -18.578 -3.003 13.182 1.00 96.06 600 TRP A N 1
ATOM 4684 C CA . TRP A 1 600 ? -18.393 -3.553 14.532 1.00 96.06 600 TRP A CA 1
ATOM 4685 C C . TRP A 1 600 ? -19.213 -4.816 14.787 1.00 96.06 600 TRP A C 1
ATOM 4687 O O . TRP A 1 600 ? -18.752 -5.714 15.487 1.00 96.06 600 TRP A O 1
ATOM 4697 N N . GLN A 1 601 ? -20.388 -4.920 14.171 1.00 95.56 601 GLN A N 1
ATOM 4698 C CA . GLN A 1 601 ? -21.167 -6.158 14.149 1.00 95.56 601 GLN A CA 1
ATOM 4699 C C . GLN A 1 601 ? -20.459 -7.246 13.327 1.00 95.56 601 GLN A C 1
ATOM 4701 O O . GLN A 1 601 ? -20.267 -8.362 13.798 1.00 95.56 601 GLN A O 1
ATOM 4706 N N . HIS A 1 602 ? -19.991 -6.905 12.122 1.00 94.81 602 HIS A N 1
ATOM 4707 C CA . HIS A 1 602 ? -19.264 -7.818 11.237 1.00 94.81 602 HIS A CA 1
ATOM 4708 C C . HIS A 1 602 ? -17.995 -8.394 11.882 1.00 94.81 602 HIS A C 1
ATOM 4710 O O . HIS A 1 602 ? -17.715 -9.580 11.728 1.00 94.81 602 HIS A O 1
ATOM 4716 N N . THR A 1 603 ? -17.251 -7.561 12.612 1.00 95.19 603 THR A N 1
ATOM 4717 C CA . THR A 1 603 ? -15.996 -7.927 13.288 1.00 95.19 603 THR A CA 1
ATOM 4718 C C . THR A 1 603 ? -16.189 -8.534 14.676 1.00 95.19 603 THR A C 1
ATOM 4720 O O . THR A 1 603 ? -15.208 -8.911 15.311 1.00 95.19 603 THR A O 1
ATOM 4723 N N . GLU A 1 604 ? -17.437 -8.638 15.143 1.00 95.31 604 GLU A N 1
ATOM 4724 C CA . GLU A 1 604 ? -17.794 -9.069 16.498 1.00 95.31 604 GLU A CA 1
ATOM 4725 C C . GLU A 1 604 ? -17.083 -8.254 17.595 1.00 95.31 604 GLU A C 1
ATOM 4727 O O . GLU A 1 604 ? -16.598 -8.788 18.592 1.00 95.31 604 GLU A O 1
ATOM 4732 N N . LEU A 1 605 ? -17.019 -6.935 17.396 1.00 94.75 605 LEU A N 1
ATOM 4733 C CA . LEU A 1 605 ? -16.476 -5.950 18.340 1.00 94.75 605 LEU A CA 1
ATOM 4734 C C . LEU A 1 605 ? -17.543 -4.990 18.899 1.00 94.75 605 LEU A C 1
ATOM 4736 O O . LEU A 1 605 ? -17.219 -4.010 19.577 1.00 94.75 605 LEU A O 1
ATOM 4740 N N . ALA A 1 606 ? -18.820 -5.268 18.632 1.00 94.44 606 ALA A N 1
ATOM 4741 C CA . ALA A 1 606 ? -19.951 -4.643 19.311 1.00 94.44 606 ALA A CA 1
ATOM 4742 C C . ALA A 1 606 ? -20.152 -5.216 20.733 1.00 94.44 606 ALA A C 1
ATOM 4744 O O . ALA A 1 606 ? -19.663 -6.301 21.055 1.00 94.44 606 ALA A O 1
ATOM 4745 N N . ASP A 1 607 ? -20.907 -4.508 21.582 1.00 92.88 607 ASP A N 1
ATOM 4746 C CA . ASP A 1 607 ? -21.113 -4.875 22.999 1.00 92.88 607 ASP A CA 1
ATOM 4747 C C . ASP A 1 607 ? -21.660 -6.288 23.211 1.00 92.88 607 ASP A C 1
ATOM 4749 O O . ASP A 1 607 ? -21.406 -6.922 24.232 1.00 92.88 607 ASP A O 1
ATOM 4753 N N . GLU A 1 608 ? -22.446 -6.789 22.261 1.00 91.69 608 GLU A N 1
ATOM 4754 C CA . GLU A 1 608 ? -23.049 -8.113 22.363 1.00 91.69 608 GLU A CA 1
ATOM 4755 C C . GLU A 1 608 ? -22.028 -9.255 22.268 1.00 91.69 608 GLU A C 1
ATOM 4757 O O . GLU A 1 608 ? -22.317 -10.357 22.744 1.00 91.69 608 GLU A O 1
ATOM 4762 N N . PHE A 1 609 ? -20.841 -8.986 21.717 1.00 93.38 609 PHE A N 1
ATOM 4763 C CA . PHE A 1 609 ? -19.765 -9.961 21.542 1.00 93.38 609 PHE A CA 1
ATOM 4764 C C . PHE A 1 609 ? -18.634 -9.780 22.554 1.00 93.38 609 PHE A C 1
ATOM 4766 O O . PHE A 1 609 ? -18.069 -10.764 23.023 1.00 93.38 609 PHE A O 1
ATOM 4773 N N . VAL A 1 610 ? -18.322 -8.534 22.918 1.00 93.00 610 VAL A N 1
ATOM 4774 C CA . VAL A 1 610 ? -17.213 -8.210 23.823 1.00 93.00 610 VAL A CA 1
ATOM 4775 C C . VAL A 1 610 ? -17.645 -8.429 25.274 1.00 93.00 610 VAL A C 1
ATOM 4777 O O . VAL A 1 610 ? -18.169 -7.525 25.922 1.00 93.00 610 VAL A O 1
ATOM 4780 N N . LYS A 1 611 ? -17.475 -9.663 25.764 1.00 86.69 611 LYS A N 1
ATOM 4781 C CA . LYS A 1 611 ? -18.012 -10.121 27.063 1.00 86.69 611 LYS A CA 1
ATOM 4782 C C . LYS A 1 611 ? -17.039 -10.908 27.929 1.00 86.69 611 LYS A C 1
ATOM 4784 O O . LYS A 1 611 ? -17.378 -11.221 29.066 1.00 86.69 611 LYS A O 1
ATOM 4789 N N . GLU A 1 612 ? -15.856 -11.227 27.419 1.00 87.00 612 GLU A N 1
ATOM 4790 C CA . GLU A 1 612 ? -14.847 -11.998 28.143 1.00 87.00 612 GLU A CA 1
ATOM 4791 C C . GLU A 1 612 ? -13.471 -11.352 27.997 1.00 87.00 612 GLU A C 1
ATOM 4793 O O . GLU A 1 612 ? -13.183 -10.676 27.003 1.00 87.00 612 GLU A O 1
ATOM 4798 N N . GLN A 1 613 ? -12.631 -11.563 29.009 1.00 89.56 613 GLN A N 1
ATOM 4799 C CA . GLN A 1 613 ? -11.240 -11.142 28.996 1.00 89.56 613 GLN A CA 1
ATOM 4800 C C . GLN A 1 613 ? -10.324 -12.271 28.519 1.00 89.56 613 GLN A C 1
ATOM 4802 O O . GLN A 1 613 ? -10.541 -13.446 28.818 1.00 89.56 613 GLN A O 1
ATOM 4807 N N . ASP A 1 614 ? -9.260 -11.903 27.812 1.00 86.62 614 ASP A N 1
ATOM 4808 C CA . ASP A 1 614 ? -8.155 -12.801 27.517 1.00 86.62 614 ASP A CA 1
ATOM 4809 C C . ASP A 1 614 ? -7.263 -13.047 28.753 1.00 86.62 614 ASP A C 1
ATOM 4811 O O . ASP A 1 614 ? -7.496 -12.543 29.853 1.00 86.62 614 ASP A O 1
ATOM 4815 N N . LYS A 1 615 ? -6.194 -13.830 28.570 1.00 86.31 615 LYS A N 1
ATOM 4816 C CA . LYS A 1 615 ? -5.233 -14.160 29.640 1.00 86.31 615 LYS A CA 1
ATOM 4817 C C . LYS A 1 615 ? -4.436 -12.953 30.154 1.00 86.31 615 LYS A C 1
ATOM 4819 O O . LYS A 1 615 ? -3.772 -13.071 31.177 1.00 86.31 615 LYS A O 1
ATOM 4824 N N . GLU A 1 616 ? -4.466 -11.834 29.435 1.00 87.19 616 GLU A N 1
ATOM 4825 C CA . GLU A 1 616 ? -3.841 -10.564 29.811 1.00 87.19 616 GLU A CA 1
ATOM 4826 C C . GLU A 1 616 ? -4.876 -9.575 30.381 1.00 87.19 616 GLU A C 1
ATOM 4828 O O . GLU A 1 616 ? -4.575 -8.391 30.526 1.00 87.19 616 GLU A O 1
ATOM 4833 N N . HIS A 1 617 ? -6.084 -10.046 30.720 1.00 87.69 617 HIS A N 1
ATOM 4834 C CA . HIS A 1 617 ? -7.189 -9.247 31.257 1.00 87.69 617 HIS A CA 1
ATOM 4835 C C . HIS A 1 617 ? -7.735 -8.181 30.291 1.00 87.69 617 HIS A C 1
ATOM 4837 O O . HIS A 1 617 ? -8.271 -7.158 30.719 1.00 87.69 617 HIS A O 1
ATOM 4843 N N . ARG A 1 618 ? -7.626 -8.405 28.975 1.00 90.56 618 ARG A N 1
ATOM 4844 C CA . ARG A 1 618 ? -8.180 -7.512 27.944 1.00 90.56 618 ARG A CA 1
ATOM 4845 C C . ARG A 1 618 ? -9.480 -8.058 27.393 1.00 90.56 618 ARG A C 1
ATOM 4847 O O . ARG A 1 618 ? -9.545 -9.228 27.028 1.00 90.56 618 ARG A O 1
ATOM 4854 N N . TRP A 1 619 ? -10.480 -7.203 27.241 1.00 92.25 619 TRP A N 1
ATOM 4855 C CA . TRP A 1 619 ? -11.736 -7.575 26.598 1.00 92.25 619 TRP A CA 1
ATOM 4856 C C . TRP A 1 619 ? -11.520 -8.010 25.149 1.00 92.25 619 TRP A C 1
ATOM 4858 O O . TRP A 1 619 ? -10.792 -7.347 24.411 1.00 92.25 619 TRP A O 1
ATOM 4868 N N . ALA A 1 620 ? -12.139 -9.113 24.734 1.00 92.19 620 ALA A N 1
ATOM 4869 C CA . ALA A 1 620 ? -11.907 -9.718 23.424 1.00 92.19 620 ALA A CA 1
ATOM 4870 C C . ALA A 1 620 ? -13.204 -9.986 22.644 1.00 92.19 620 ALA A C 1
ATOM 4872 O O . ALA A 1 620 ? -14.284 -10.109 23.221 1.00 92.19 620 ALA A O 1
ATOM 4873 N N . GLY A 1 621 ? -13.071 -10.077 21.318 1.00 92.12 621 GLY A N 1
ATOM 4874 C CA . GLY A 1 621 ? -14.135 -10.426 20.375 1.00 92.12 621 GLY A CA 1
ATOM 4875 C C . GLY A 1 621 ? -13.585 -11.077 19.096 1.00 92.12 621 GLY A C 1
ATOM 4876 O O . GLY A 1 621 ? -12.373 -11.276 18.951 1.00 92.12 621 GLY A O 1
ATOM 4877 N N . GLY A 1 622 ? -14.472 -11.425 18.161 1.00 89.69 622 GLY A N 1
ATOM 4878 C CA . GLY A 1 622 ? -14.116 -12.034 16.868 1.00 89.69 622 GLY A CA 1
ATOM 4879 C C . GLY A 1 622 ? -14.117 -13.566 16.821 1.00 89.69 622 GLY A C 1
ATOM 4880 O O . GLY A 1 622 ? -14.136 -14.139 15.736 1.00 89.69 622 GLY A O 1
ATOM 4881 N N . ASP A 1 623 ? -14.145 -14.283 17.948 1.00 86.12 623 ASP A N 1
ATOM 4882 C CA . ASP A 1 623 ? -14.012 -15.753 17.932 1.00 86.12 623 ASP A CA 1
ATOM 4883 C C . ASP A 1 623 ? -15.080 -16.474 17.075 1.00 86.12 623 ASP A C 1
ATOM 4885 O O . ASP A 1 623 ? -14.827 -17.564 16.551 1.00 86.12 623 ASP A O 1
ATOM 4889 N N . GLY A 1 624 ? -16.266 -15.887 16.881 1.00 87.06 624 GLY A N 1
ATOM 4890 C CA . GLY A 1 624 ? -17.289 -16.406 15.977 1.00 87.06 624 GLY A CA 1
ATOM 4891 C C . GLY A 1 624 ? -16.911 -16.296 14.496 1.00 87.06 624 GLY A C 1
ATOM 4892 O O . GLY A 1 624 ? -17.251 -17.198 13.726 1.00 87.06 624 GLY A O 1
ATOM 4893 N N . LEU A 1 625 ? -16.142 -15.277 14.089 1.00 85.94 625 LEU A N 1
ATOM 4894 C CA . LEU A 1 625 ? -15.566 -15.192 12.740 1.00 85.94 625 LEU A CA 1
ATOM 4895 C C . LEU A 1 625 ? -14.620 -16.359 12.470 1.00 85.94 625 LEU A C 1
ATOM 4897 O O . LEU A 1 625 ? -14.719 -16.988 11.418 1.00 85.94 625 LEU A O 1
ATOM 4901 N N . CYS A 1 626 ? -13.754 -16.693 13.429 1.00 85.44 626 CYS A N 1
ATOM 4902 C CA . CYS A 1 626 ? -12.846 -17.831 13.292 1.00 85.44 626 CYS A CA 1
ATOM 4903 C C . CYS A 1 626 ? -13.609 -19.155 13.157 1.00 85.44 626 CYS A C 1
ATOM 4905 O O . CYS A 1 626 ? -13.267 -19.992 12.324 1.00 85.44 626 CYS A O 1
ATOM 4907 N N . LYS A 1 627 ? -14.677 -19.340 13.944 1.00 87.12 627 LYS A N 1
ATOM 4908 C CA . LYS A 1 627 ? -15.522 -20.543 13.876 1.00 87.12 627 LYS A CA 1
ATOM 4909 C C . LYS A 1 627 ? -16.235 -20.664 12.529 1.00 87.12 627 LYS A C 1
ATOM 4911 O O . LYS A 1 627 ? -16.238 -21.741 11.944 1.00 87.12 627 LYS A O 1
ATOM 4916 N N . ARG A 1 628 ? -16.801 -19.567 12.009 1.00 85.69 628 ARG A N 1
ATOM 4917 C CA . ARG A 1 628 ? -17.434 -19.548 10.676 1.00 85.69 628 ARG A CA 1
ATOM 4918 C C . ARG A 1 628 ? -16.437 -19.872 9.570 1.00 85.69 628 ARG A C 1
ATOM 4920 O O . ARG A 1 628 ? -16.770 -20.631 8.666 1.00 85.69 628 ARG A O 1
ATOM 4927 N N . ALA A 1 629 ? -15.228 -19.324 9.667 1.00 79.25 629 ALA A N 1
ATOM 4928 C CA . ALA A 1 629 ? -14.143 -19.639 8.753 1.00 79.25 629 ALA A CA 1
ATOM 4929 C C . ALA A 1 629 ? -13.806 -21.135 8.779 1.00 79.25 629 ALA A C 1
ATOM 4931 O O . ALA A 1 629 ? -13.760 -21.739 7.718 1.00 79.25 629 ALA A O 1
ATOM 4932 N N . ALA A 1 630 ? -13.655 -21.737 9.965 1.00 74.81 630 ALA A N 1
ATOM 4933 C CA . ALA A 1 630 ? -13.348 -23.162 10.114 1.00 74.81 630 ALA A CA 1
ATOM 4934 C C . ALA A 1 630 ? -14.437 -24.067 9.512 1.00 74.81 630 ALA A C 1
ATOM 4936 O O . ALA A 1 630 ? -14.118 -24.990 8.772 1.00 74.81 630 ALA A O 1
ATOM 4937 N N . ILE A 1 631 ? -15.717 -23.755 9.738 1.00 71.38 631 ILE A N 1
ATOM 4938 C CA . ILE A 1 631 ? -16.838 -24.512 9.151 1.00 71.38 631 ILE A CA 1
ATOM 4939 C C . ILE A 1 631 ? -16.840 -24.416 7.620 1.00 71.38 631 ILE A C 1
ATOM 4941 O O . ILE A 1 631 ? -17.179 -25.376 6.947 1.00 71.38 631 ILE A O 1
ATOM 4945 N N . ALA A 1 632 ? -16.447 -23.274 7.048 1.00 61.34 632 ALA A N 1
ATOM 4946 C CA . ALA A 1 632 ? -16.355 -23.114 5.597 1.00 61.34 632 ALA A CA 1
ATOM 4947 C C . ALA A 1 632 ? -15.171 -23.877 4.962 1.00 61.34 632 ALA A C 1
ATOM 4949 O O . ALA A 1 632 ? -15.075 -23.914 3.733 1.00 61.34 632 ALA A O 1
ATOM 4950 N N . THR A 1 633 ? -14.261 -24.428 5.778 1.00 54.62 633 THR A N 1
ATOM 4951 C CA . THR A 1 633 ? -13.124 -25.247 5.324 1.00 54.62 633 THR A CA 1
ATOM 4952 C C . THR A 1 633 ? -13.424 -26.748 5.273 1.00 54.62 633 THR A C 1
ATOM 4954 O O . THR A 1 633 ? -12.681 -27.470 4.606 1.00 54.62 633 THR A O 1
ATOM 4957 N N . GLU A 1 634 ? -14.490 -27.194 5.949 1.00 46.38 634 GLU A N 1
ATOM 4958 C CA . GLU A 1 634 ? -15.051 -28.556 5.882 1.00 46.38 634 GLU A CA 1
ATOM 4959 C C . GLU A 1 634 ? -15.994 -28.700 4.679 1.00 46.38 634 GLU A C 1
ATOM 4961 O O . GLU A 1 634 ? -15.962 -29.780 4.040 1.00 46.38 634 GLU A O 1
#